Protein AF-A0A418BBL1-F1 (afdb_monomer)

Structure (mmCIF, N/CA/C/O backbone):
data_AF-A0A418BBL1-F1
#
_entry.id   AF-A0A418BBL1-F1
#
loop_
_atom_site.group_PDB
_atom_site.id
_atom_site.type_symbol
_atom_site.label_atom_id
_atom_site.label_alt_id
_atom_site.label_comp_id
_atom_site.label_asym_id
_atom_site.label_entity_id
_atom_site.label_seq_id
_atom_site.pdbx_PDB_ins_code
_atom_site.Cartn_x
_atom_site.Cartn_y
_atom_site.Cartn_z
_atom_site.occupancy
_atom_site.B_iso_or_equiv
_atom_site.auth_seq_id
_atom_site.auth_comp_id
_atom_site.auth_asym_id
_atom_site.auth_atom_id
_atom_site.pdbx_PDB_model_num
ATOM 1 N N . MET A 1 1 ? -18.206 -3.681 12.926 1.00 76.75 1 MET A N 1
ATOM 2 C CA . MET A 1 1 ? -17.141 -2.934 13.631 1.00 76.75 1 MET A CA 1
ATOM 3 C C . MET A 1 1 ? -15.840 -3.699 13.451 1.00 76.75 1 MET A C 1
ATOM 5 O O . MET A 1 1 ? -15.864 -4.911 13.641 1.00 76.75 1 MET A O 1
ATOM 9 N N . THR A 1 2 ? -14.752 -3.045 13.038 1.00 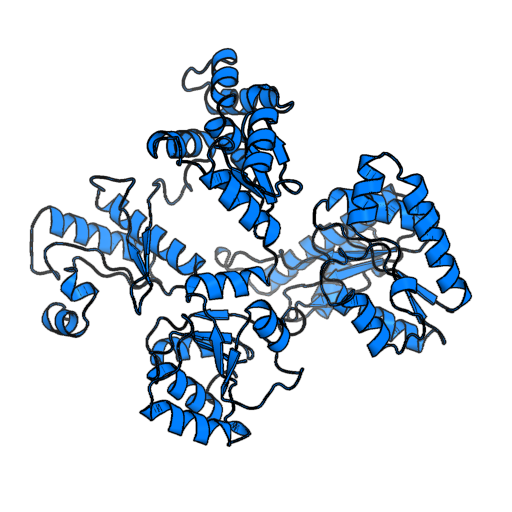62.75 2 THR A N 1
ATOM 10 C CA . THR A 1 2 ? -13.421 -3.676 12.955 1.00 62.75 2 THR A CA 1
ATOM 11 C C . THR A 1 2 ? -12.628 -3.448 14.222 1.00 62.75 2 THR A C 1
ATOM 13 O O . THR A 1 2 ? -12.803 -2.448 14.906 1.00 62.75 2 THR A O 1
ATOM 16 N N . ASN A 1 3 ? -11.686 -4.353 14.455 1.00 52.38 3 ASN A N 1
ATOM 17 C CA . ASN A 1 3 ? -10.606 -4.192 15.421 1.00 52.38 3 ASN A CA 1
ATOM 18 C C . ASN A 1 3 ? -9.240 -3.954 14.726 1.00 52.38 3 ASN A C 1
ATOM 20 O O . ASN A 1 3 ? -8.190 -4.339 15.220 1.00 52.38 3 ASN A O 1
ATOM 24 N N . GLY A 1 4 ? -9.251 -3.419 13.504 1.00 46.12 4 GLY A N 1
ATOM 25 C CA . GLY A 1 4 ? -8.060 -3.224 12.674 1.00 46.12 4 GLY A CA 1
ATOM 26 C C . GLY A 1 4 ? -8.198 -1.983 11.796 1.00 46.12 4 GLY A C 1
ATOM 27 O O . GLY A 1 4 ? -9.317 -1.573 11.479 1.00 46.12 4 GLY A O 1
ATOM 28 N N . GLY A 1 5 ? -7.062 -1.389 11.416 1.00 35.12 5 GLY A N 1
ATOM 29 C CA . GLY A 1 5 ? -6.991 -0.044 10.825 1.00 35.12 5 GLY A CA 1
ATOM 30 C C . GLY A 1 5 ? -7.488 0.114 9.386 1.00 35.12 5 GLY A C 1
ATOM 31 O O . GLY A 1 5 ? -7.561 1.234 8.898 1.00 35.12 5 GLY A O 1
ATOM 32 N N . VAL A 1 6 ? -7.873 -0.966 8.696 1.00 43.28 6 VAL A N 1
ATOM 33 C CA . VAL A 1 6 ? -8.388 -0.894 7.319 1.00 43.28 6 VAL A CA 1
ATOM 34 C C . VAL A 1 6 ? -9.784 -1.504 7.253 1.00 43.28 6 VAL A C 1
ATOM 36 O O . VAL A 1 6 ? -9.954 -2.717 7.151 1.00 43.28 6 VAL A O 1
ATOM 39 N N . ALA A 1 7 ? -10.811 -0.661 7.286 1.00 48.72 7 ALA A N 1
ATOM 40 C CA . ALA A 1 7 ? -12.191 -1.105 7.145 1.00 48.72 7 ALA A CA 1
ATOM 41 C C . ALA A 1 7 ? -12.597 -1.200 5.669 1.00 48.72 7 ALA A C 1
ATOM 43 O O . ALA A 1 7 ? -12.985 -0.216 5.042 1.00 48.72 7 ALA A O 1
ATOM 44 N N . LYS A 1 8 ? -12.564 -2.413 5.110 1.00 62.19 8 LYS A N 1
ATOM 45 C CA . LYS A 1 8 ? -13.231 -2.736 3.837 1.00 62.19 8 LYS A CA 1
ATOM 46 C C . LYS A 1 8 ? -14.532 -3.488 4.116 1.00 62.19 8 LYS A C 1
ATOM 48 O O . LYS A 1 8 ? -14.620 -4.701 3.929 1.00 62.19 8 LYS A O 1
ATOM 53 N N . HIS A 1 9 ? -15.534 -2.769 4.625 1.00 69.25 9 HIS A N 1
ATOM 54 C CA . HIS A 1 9 ? -16.813 -3.345 5.069 1.00 69.25 9 HIS A CA 1
ATOM 55 C C . HIS A 1 9 ? -17.925 -3.324 4.028 1.00 69.25 9 HIS A C 1
ATOM 57 O O . HIS A 1 9 ? -18.952 -3.958 4.253 1.00 69.25 9 HIS A O 1
ATOM 63 N N . SER A 1 10 ? -17.750 -2.627 2.906 1.00 69.00 10 SER A N 1
ATOM 64 C CA . SER A 1 10 ? -18.845 -2.279 1.991 1.00 69.00 10 SER A CA 1
ATOM 65 C C . SER A 1 10 ? -19.608 -3.512 1.487 1.00 69.00 10 SER A C 1
ATOM 67 O O . SER A 1 10 ? -20.834 -3.537 1.530 1.00 69.00 10 SER A O 1
ATOM 69 N N . HIS A 1 11 ? -18.906 -4.587 1.113 1.00 78.44 11 HIS A N 1
ATOM 70 C CA . HIS A 1 11 ? -19.529 -5.836 0.633 1.00 78.44 11 HIS A CA 1
ATOM 71 C C . HIS A 1 11 ? -20.284 -6.587 1.728 1.00 78.44 11 HIS A C 1
ATOM 73 O O . HIS A 1 11 ? -21.372 -7.119 1.513 1.00 78.44 11 HIS A O 1
ATOM 79 N N . LEU A 1 12 ? -19.709 -6.592 2.927 1.00 83.31 12 LEU A N 1
ATOM 80 C CA . LEU A 1 12 ? -20.284 -7.206 4.117 1.00 83.31 12 LEU A CA 1
ATOM 81 C C . LEU A 1 12 ? -21.555 -6.469 4.551 1.00 83.31 12 LEU A C 1
ATOM 83 O O . LEU A 1 12 ? -22.567 -7.093 4.862 1.00 83.31 12 LEU A O 1
ATOM 87 N N . LEU A 1 13 ? -21.509 -5.139 4.501 1.00 86.69 13 LEU A N 1
ATOM 88 C CA . LEU A 1 13 ? -22.625 -4.248 4.775 1.00 86.69 13 LEU A CA 1
ATOM 89 C C . LEU A 1 13 ? -23.759 -4.443 3.762 1.00 86.69 13 LEU A C 1
ATOM 91 O O . LEU A 1 13 ? -24.902 -4.599 4.179 1.00 86.69 13 LEU A O 1
ATOM 95 N N . LEU A 1 14 ? -23.456 -4.511 2.459 1.00 86.44 14 LEU A N 1
ATOM 96 C CA . LEU A 1 14 ? -24.438 -4.820 1.411 1.00 86.44 14 LEU A CA 1
ATOM 97 C C . LEU A 1 14 ? -25.117 -6.174 1.660 1.00 86.44 14 LEU A C 1
ATOM 99 O O . LEU A 1 14 ? -26.344 -6.269 1.638 1.00 86.44 14 LEU A O 1
ATOM 103 N N . GLY A 1 15 ? -24.332 -7.219 1.939 1.00 87.75 15 GLY A N 1
ATOM 104 C CA . GLY A 1 15 ? -24.859 -8.551 2.239 1.00 87.75 15 GLY A CA 1
ATOM 105 C C . GLY A 1 15 ? -25.753 -8.566 3.481 1.00 87.75 15 GLY A C 1
ATOM 106 O O . GLY A 1 15 ? -26.835 -9.159 3.458 1.00 87.75 15 GLY A O 1
ATOM 107 N N . LEU A 1 16 ? -25.337 -7.872 4.544 1.00 89.06 16 LEU A N 1
ATOM 108 C CA . LEU A 1 16 ? -26.093 -7.753 5.789 1.00 89.06 16 LEU A CA 1
ATOM 109 C C . LEU A 1 16 ? -27.400 -6.977 5.589 1.00 89.06 16 LEU A C 1
ATOM 111 O O . LEU A 1 16 ? -28.462 -7.482 5.948 1.00 89.06 16 LEU A O 1
ATOM 115 N N . MET A 1 17 ? -27.337 -5.795 4.973 1.00 90.94 17 MET A N 1
ATOM 116 C CA . MET A 1 17 ? -28.505 -4.969 4.645 1.00 90.94 17 MET A CA 1
ATOM 117 C C . MET A 1 17 ? -29.506 -5.743 3.784 1.00 90.94 17 MET A C 1
ATOM 119 O O . MET A 1 17 ? -30.696 -5.762 4.090 1.00 90.94 17 MET A O 1
ATOM 123 N N . ASN A 1 18 ? -29.027 -6.462 2.763 1.00 90.75 18 ASN A N 1
ATOM 124 C CA . ASN A 1 18 ? -29.864 -7.309 1.915 1.00 90.75 18 ASN A CA 1
ATOM 125 C C . ASN A 1 18 ? -30.499 -8.461 2.695 1.00 90.75 18 ASN A C 1
ATOM 127 O O . ASN A 1 18 ? -31.668 -8.769 2.504 1.00 90.75 18 ASN A O 1
ATOM 131 N N . LYS A 1 19 ? -29.774 -9.105 3.615 1.00 90.44 19 LYS A N 1
ATOM 132 C CA . LYS A 1 19 ? -30.370 -10.162 4.441 1.00 90.44 19 LYS A CA 1
ATOM 133 C C . LYS A 1 19 ? -31.444 -9.611 5.386 1.00 90.44 19 LYS A C 1
ATOM 135 O O . LYS A 1 19 ? -32.480 -10.253 5.575 1.00 90.44 19 LYS A O 1
ATOM 140 N N . LEU A 1 20 ? -31.197 -8.440 5.968 1.00 92.06 20 LEU A N 1
ATOM 141 C CA . LEU A 1 20 ? -32.109 -7.784 6.901 1.00 92.06 20 LEU A CA 1
ATOM 142 C C . LEU A 1 20 ? -33.356 -7.241 6.200 1.00 92.06 20 LEU A C 1
ATOM 144 O O . LEU A 1 20 ? -34.430 -7.323 6.786 1.00 92.06 20 LEU A O 1
ATOM 148 N N . SER A 1 21 ? -33.262 -6.789 4.948 1.00 91.12 21 SER A N 1
ATOM 149 C CA . SER A 1 21 ? -34.416 -6.292 4.180 1.00 91.12 21 SER A CA 1
ATOM 150 C C . SER A 1 21 ? -35.447 -7.377 3.843 1.00 91.12 21 SER A C 1
ATOM 152 O O . SER A 1 21 ? -36.615 -7.070 3.626 1.00 91.12 21 SER A O 1
ATOM 154 N N . TYR A 1 22 ? -35.060 -8.659 3.863 1.00 91.44 22 TYR A N 1
ATOM 155 C CA . TYR A 1 22 ? -36.017 -9.775 3.801 1.00 91.44 22 TYR A CA 1
ATOM 156 C C . TYR A 1 22 ? -36.739 -10.033 5.130 1.00 91.44 22 TYR A C 1
ATOM 158 O O . TYR A 1 22 ? -37.737 -10.750 5.150 1.00 91.44 22 TYR A O 1
ATOM 166 N N . THR A 1 23 ? -36.212 -9.513 6.240 1.00 93.50 23 THR A N 1
ATOM 167 C CA . THR A 1 23 ? -36.715 -9.779 7.598 1.00 93.50 23 THR A CA 1
ATOM 168 C C . THR A 1 23 ? -37.509 -8.599 8.150 1.00 93.50 23 THR A C 1
ATOM 170 O O . THR A 1 23 ? -38.546 -8.799 8.778 1.00 93.50 23 THR A O 1
ATOM 173 N N . PHE A 1 24 ? -37.038 -7.377 7.903 1.00 93.25 24 PHE A N 1
ATOM 174 C CA . PHE A 1 24 ? -37.617 -6.139 8.409 1.00 93.25 24 PHE A CA 1
ATOM 175 C C . PHE A 1 24 ? -38.213 -5.313 7.259 1.00 93.25 24 PHE A C 1
ATOM 177 O O . PHE A 1 24 ? -37.556 -5.172 6.226 1.00 93.25 24 PHE A O 1
ATOM 184 N N . PRO A 1 25 ? -39.423 -4.742 7.420 1.00 88.38 25 PRO A N 1
ATOM 185 C CA . PRO A 1 25 ? -40.051 -3.914 6.388 1.00 88.38 25 PRO A CA 1
ATOM 186 C C . PRO A 1 25 ? -39.264 -2.643 6.042 1.00 88.38 25 PRO A C 1
ATOM 188 O O . PRO A 1 25 ? -39.205 -2.258 4.873 1.00 88.38 25 PRO A O 1
ATOM 191 N N . SER A 1 26 ? -38.673 -1.990 7.045 1.00 91.62 26 SER A N 1
ATOM 192 C CA . SER A 1 26 ? -37.883 -0.769 6.894 1.00 91.62 26 SER A CA 1
ATOM 193 C C . SER A 1 26 ? -36.512 -0.939 7.546 1.00 91.62 26 SER A C 1
ATOM 195 O O . SER A 1 26 ? -36.403 -1.010 8.770 1.00 91.62 26 SER A O 1
ATOM 197 N N . VAL A 1 27 ? -35.461 -0.989 6.724 1.00 94.62 27 VAL A N 1
ATOM 198 C CA . VAL A 1 27 ? -34.067 -1.048 7.184 1.00 94.62 27 VAL A CA 1
ATOM 199 C C . VAL A 1 27 ? -33.377 0.279 6.881 1.00 94.62 27 VAL A C 1
ATOM 201 O O . VAL A 1 27 ? -33.236 0.658 5.719 1.00 94.62 27 VAL A O 1
ATOM 204 N N . GLY A 1 28 ? -32.959 0.979 7.929 1.00 94.00 28 GLY A N 1
ATOM 205 C CA . GLY A 1 28 ? -32.155 2.191 7.867 1.00 94.00 28 GLY A CA 1
ATOM 206 C C . GLY A 1 28 ? -30.660 1.892 7.886 1.00 94.00 28 GLY A C 1
ATOM 207 O O . GLY A 1 28 ? -30.217 0.803 8.260 1.00 94.00 28 GLY A O 1
ATOM 208 N N . TYR A 1 29 ? -29.873 2.894 7.520 1.00 94.44 29 TYR A N 1
ATOM 209 C CA . TYR A 1 29 ? -28.418 2.850 7.552 1.00 94.44 29 TYR A CA 1
ATOM 210 C C . TYR A 1 29 ? -27.889 4.094 8.257 1.00 94.44 29 TYR A C 1
ATOM 212 O O . TYR A 1 29 ? -28.400 5.188 8.035 1.00 94.44 29 TYR A O 1
ATOM 220 N N . PHE A 1 30 ? -26.872 3.931 9.094 1.00 93.06 30 PHE A N 1
ATOM 221 C CA . PHE A 1 30 ? -26.208 5.050 9.744 1.00 93.06 30 PHE A CA 1
ATOM 222 C C . PHE A 1 30 ? -24.697 4.899 9.663 1.00 93.06 30 PHE A C 1
ATOM 224 O O . PHE A 1 30 ? -24.135 3.848 9.986 1.00 93.06 30 PHE A O 1
ATOM 231 N N . ARG A 1 31 ? -24.040 5.983 9.266 1.00 90.81 31 ARG A N 1
ATOM 232 C CA . ARG A 1 31 ? -22.593 6.111 9.255 1.00 90.81 31 ARG A CA 1
ATOM 233 C C . ARG A 1 31 ? -22.183 7.157 10.295 1.00 90.81 31 ARG A C 1
ATOM 235 O O . ARG A 1 31 ? -22.327 8.349 10.027 1.00 90.81 31 ARG A O 1
ATOM 242 N N . PRO A 1 32 ? -21.661 6.749 11.464 1.00 89.12 32 PRO A N 1
ATOM 243 C CA . PRO A 1 32 ? -21.278 7.683 12.514 1.00 89.12 32 PRO A CA 1
ATOM 244 C C . PRO A 1 32 ? -20.226 8.676 12.029 1.00 89.12 32 PRO A C 1
ATOM 246 O O . PRO A 1 32 ? -20.414 9.875 12.175 1.00 89.12 32 PRO A O 1
ATOM 249 N N . VAL A 1 33 ? -19.169 8.199 11.364 1.00 86.50 33 VAL A N 1
ATOM 250 C CA . VAL A 1 33 ? -18.087 9.063 10.876 1.00 86.50 33 VAL A CA 1
ATOM 251 C C . VAL A 1 33 ? -17.953 8.975 9.356 1.00 86.50 33 VAL A C 1
ATOM 253 O O . VAL A 1 33 ? -17.646 7.918 8.800 1.00 86.50 33 VAL A O 1
ATOM 256 N N . ALA A 1 34 ? -18.174 10.098 8.679 1.00 81.25 34 ALA A N 1
ATOM 257 C CA . ALA A 1 34 ? -17.947 10.270 7.246 1.00 81.25 34 ALA A CA 1
ATOM 258 C C . ALA A 1 34 ? -16.540 10.830 6.959 1.00 81.25 34 ALA A C 1
ATOM 260 O O . ALA A 1 34 ? -15.982 11.548 7.791 1.00 81.25 34 ALA A O 1
ATOM 261 N N . PRO A 1 35 ? -15.951 10.545 5.785 1.00 70.56 35 PRO A N 1
ATOM 262 C CA . PRO A 1 35 ? -14.722 11.196 5.343 1.00 70.56 35 PRO A CA 1
ATOM 263 C C . PRO A 1 35 ? -14.935 12.709 5.136 1.00 70.56 35 PRO A C 1
ATOM 265 O O . PRO A 1 35 ? -16.064 13.181 5.000 1.00 70.56 35 PRO A O 1
ATOM 268 N N . ASN A 1 36 ? -13.847 13.484 5.111 1.00 64.75 36 ASN A N 1
ATOM 269 C CA . ASN A 1 36 ? -13.905 14.948 4.990 1.00 64.75 36 ASN A CA 1
ATOM 270 C C . ASN A 1 36 ? -14.585 15.412 3.684 1.00 64.75 36 ASN A C 1
ATOM 272 O O . ASN A 1 36 ? -14.252 14.938 2.598 1.00 64.75 36 ASN A O 1
ATOM 276 N N . PHE A 1 37 ? -15.479 16.408 3.773 1.00 49.69 37 PHE A N 1
ATOM 277 C CA . PHE A 1 37 ? -16.300 16.948 2.668 1.00 49.69 37 PHE A CA 1
ATOM 278 C C . PHE A 1 37 ? -15.537 17.763 1.594 1.00 49.69 37 PHE A C 1
ATOM 280 O O . PHE A 1 37 ? -16.127 18.592 0.903 1.00 49.69 37 PHE A O 1
ATOM 287 N N . HIS A 1 38 ? -14.230 17.566 1.408 1.00 37.03 38 HIS A N 1
ATOM 288 C CA . HIS A 1 38 ? -13.442 18.371 0.459 1.00 37.03 38 HIS A CA 1
ATOM 289 C C . HIS A 1 38 ? -13.459 17.864 -0.990 1.00 37.03 38 HIS A C 1
ATOM 291 O O . HIS A 1 38 ? -12.829 18.468 -1.857 1.00 37.03 38 HIS A O 1
ATOM 297 N N . SER A 1 39 ? -14.207 16.800 -1.288 1.00 35.16 39 SER A N 1
ATOM 298 C CA . SER A 1 39 ? -14.430 16.347 -2.660 1.00 35.16 39 SER A CA 1
ATOM 299 C C . SER A 1 39 ? -15.815 16.787 -3.141 1.00 35.16 39 SER A C 1
ATOM 301 O O . SER A 1 39 ? -16.771 16.826 -2.376 1.00 35.16 39 SER A O 1
ATOM 303 N N . THR A 1 40 ? -15.951 17.102 -4.427 1.00 31.56 40 THR A N 1
ATOM 304 C CA . THR A 1 40 ? -17.235 17.423 -5.080 1.00 31.56 40 THR A CA 1
ATOM 305 C C . THR A 1 40 ? -18.260 16.276 -5.054 1.00 31.56 40 THR A C 1
ATOM 307 O O . THR A 1 40 ? -19.366 16.442 -5.564 1.00 31.56 40 THR A O 1
ATOM 310 N N . HIS A 1 41 ? -17.906 15.127 -4.474 1.00 43.31 41 HIS A N 1
ATOM 311 C CA . HIS A 1 41 ? -18.709 13.916 -4.372 1.00 43.31 41 HIS A CA 1
ATOM 312 C C . HIS A 1 41 ? -18.937 13.583 -2.884 1.00 43.31 41 HIS A C 1
ATOM 314 O O . HIS A 1 41 ? -18.040 13.767 -2.059 1.00 43.31 41 HIS A O 1
ATOM 320 N N . GLY A 1 42 ? -20.159 13.162 -2.537 1.00 57.78 42 GLY A N 1
ATOM 321 C CA . GLY A 1 42 ? -20.553 12.799 -1.170 1.00 57.78 42 GLY A CA 1
ATOM 322 C C . GLY A 1 42 ? -19.868 11.528 -0.653 1.00 57.78 42 GLY A C 1
ATOM 323 O O . GLY A 1 42 ? -18.959 10.988 -1.278 1.00 57.78 42 GLY A O 1
ATOM 324 N N . ASP A 1 43 ? -20.300 11.033 0.509 1.00 73.00 43 ASP A N 1
ATOM 325 C CA . ASP A 1 43 ? -19.818 9.751 1.034 1.00 73.00 43 ASP A CA 1
ATOM 326 C C . ASP A 1 43 ? -20.289 8.591 0.136 1.00 73.00 43 ASP A C 1
ATOM 328 O O . ASP A 1 43 ? -21.486 8.322 0.008 1.00 73.00 43 ASP A O 1
ATOM 332 N N . HIS A 1 44 ? -19.333 7.875 -0.464 1.00 72.00 44 HIS A N 1
ATOM 333 C CA . HIS A 1 44 ? -19.622 6.794 -1.408 1.00 72.00 44 HIS A CA 1
ATOM 334 C C . HIS A 1 44 ? -20.386 5.615 -0.779 1.00 72.00 44 HIS A C 1
ATOM 336 O O . HIS A 1 44 ? -21.161 4.968 -1.481 1.00 72.00 44 HIS A O 1
ATOM 342 N N . HIS A 1 45 ? -20.194 5.303 0.510 1.00 80.31 45 HIS A N 1
ATOM 343 C CA . HIS A 1 45 ? -20.957 4.239 1.175 1.00 80.31 45 HIS A CA 1
ATOM 344 C C . HIS A 1 45 ? -22.405 4.674 1.379 1.00 80.31 45 HIS A C 1
ATOM 346 O O . HIS A 1 45 ? -23.319 3.900 1.101 1.00 80.31 45 HIS A O 1
ATOM 352 N N . VAL A 1 46 ? -22.621 5.917 1.812 1.00 85.38 46 VAL A N 1
ATOM 353 C CA . VAL A 1 46 ? -23.967 6.483 1.972 1.00 85.38 46 VAL A CA 1
ATOM 354 C C . VAL A 1 46 ? -24.703 6.493 0.635 1.00 85.38 46 VAL A C 1
ATOM 356 O O . VAL A 1 46 ? -25.850 6.051 0.564 1.00 85.38 46 VAL A O 1
ATOM 359 N N . ASP A 1 47 ? -24.050 6.939 -0.437 1.00 81.88 47 ASP A N 1
ATOM 360 C CA . ASP A 1 47 ? -24.646 6.963 -1.775 1.00 81.88 47 ASP A CA 1
ATOM 361 C C . ASP A 1 47 ? -24.954 5.558 -2.307 1.00 81.88 47 ASP A C 1
ATOM 363 O O . ASP A 1 47 ? -26.053 5.314 -2.821 1.00 81.88 47 ASP A O 1
ATOM 367 N N . LEU A 1 48 ? -24.031 4.611 -2.131 1.00 81.88 48 LEU A N 1
ATOM 368 C CA . LEU A 1 48 ? -24.222 3.214 -2.514 1.00 81.88 48 LEU A CA 1
ATOM 369 C C . LEU A 1 48 ? -25.393 2.574 -1.758 1.00 81.88 48 LEU A C 1
ATOM 371 O O . LEU A 1 48 ? -26.320 2.061 -2.374 1.00 81.88 48 LEU A O 1
ATOM 375 N N . ILE A 1 49 ? -25.401 2.635 -0.427 1.00 88.00 49 ILE A N 1
ATOM 376 C CA . ILE A 1 49 ? -26.445 1.994 0.382 1.00 88.00 49 ILE A CA 1
ATOM 377 C C . ILE A 1 49 ? -27.808 2.648 0.136 1.00 88.00 49 ILE A C 1
ATOM 379 O O . ILE A 1 49 ? -28.816 1.950 -0.001 1.00 88.00 49 ILE A O 1
ATOM 383 N N . ARG A 1 50 ? -27.854 3.979 0.008 1.00 90.00 50 ARG A N 1
ATOM 384 C CA . ARG A 1 50 ? -29.099 4.696 -0.284 1.00 90.00 50 ARG A CA 1
ATOM 385 C C . ARG A 1 50 ? -29.675 4.297 -1.637 1.00 90.00 50 ARG A C 1
ATOM 387 O O . ARG A 1 50 ? -30.877 4.053 -1.730 1.00 90.00 50 ARG A O 1
ATOM 394 N N . SER A 1 51 ? -28.835 4.234 -2.671 1.00 85.88 51 SER A N 1
ATOM 395 C CA . SER A 1 51 ? -29.272 3.878 -4.024 1.00 85.88 51 SER A CA 1
ATOM 396 C C . SER A 1 51 ? -29.719 2.418 -4.129 1.00 85.88 51 SER A C 1
ATOM 398 O O . SER A 1 51 ? -30.819 2.164 -4.624 1.00 85.88 51 SER A O 1
ATOM 400 N N . GLU A 1 52 ? -28.935 1.477 -3.600 1.00 87.75 52 GLU A N 1
ATOM 401 C CA . GLU A 1 52 ? -29.225 0.040 -3.685 1.00 87.75 52 GLU A CA 1
ATOM 402 C C . GLU A 1 52 ? -30.471 -0.359 -2.879 1.00 87.75 52 GLU A C 1
ATOM 404 O O . GLU A 1 52 ? -31.331 -1.094 -3.370 1.00 87.75 52 GLU A O 1
ATOM 409 N N . PHE A 1 53 ? -30.629 0.174 -1.663 1.00 89.75 53 PHE A N 1
ATOM 410 C CA . PHE A 1 53 ? -31.761 -0.157 -0.784 1.00 89.75 53 PHE A CA 1
ATOM 411 C C . PHE A 1 53 ? -32.915 0.847 -0.850 1.00 89.75 53 PHE A C 1
ATOM 413 O O . PHE A 1 53 ? -33.912 0.684 -0.148 1.00 89.75 53 PHE A O 1
ATOM 420 N N . LYS A 1 54 ? -32.816 1.862 -1.719 1.00 89.12 54 LYS A N 1
ATOM 421 C CA . LYS A 1 54 ? -33.834 2.909 -1.923 1.00 89.12 54 LYS A CA 1
ATOM 422 C C . LYS A 1 54 ? -34.243 3.605 -0.617 1.00 89.12 54 LYS A C 1
ATOM 424 O O . LYS A 1 54 ? -35.426 3.884 -0.399 1.00 89.12 54 LYS A O 1
ATOM 429 N N . ILE A 1 55 ? -33.264 3.878 0.248 1.00 90.81 55 ILE A N 1
ATOM 430 C CA . ILE A 1 55 ? -33.474 4.616 1.501 1.00 90.81 55 ILE A CA 1
ATOM 431 C C . ILE A 1 55 ? -33.904 6.046 1.151 1.00 90.81 55 ILE A C 1
ATOM 433 O O . ILE A 1 55 ? -33.332 6.675 0.261 1.00 90.81 55 ILE A O 1
ATOM 437 N N . LYS A 1 56 ? -34.962 6.538 1.805 1.00 89.94 56 LYS A N 1
ATOM 438 C CA . LYS A 1 56 ? -35.589 7.830 1.473 1.00 89.94 56 LYS A CA 1
ATOM 439 C C . LYS A 1 56 ? -34.946 9.020 2.179 1.00 89.94 56 LYS A C 1
ATOM 441 O O . LYS A 1 56 ? -35.185 10.148 1.764 1.00 89.94 56 LYS A O 1
ATOM 446 N N . ASP A 1 57 ? -34.201 8.775 3.248 1.00 90.81 57 ASP A N 1
ATOM 447 C CA . ASP A 1 57 ? -33.540 9.811 4.030 1.00 90.81 57 ASP A CA 1
ATOM 448 C C . ASP A 1 57 ? -32.397 10.459 3.247 1.00 90.81 57 ASP A C 1
ATOM 450 O O . ASP A 1 57 ? -31.719 9.830 2.430 1.00 90.81 57 ASP A O 1
ATOM 454 N N . GLU A 1 58 ? -32.200 11.748 3.493 1.00 88.56 58 GLU A N 1
ATOM 455 C CA . GLU A 1 58 ? -31.199 12.551 2.801 1.00 88.56 58 GLU A CA 1
ATOM 456 C C . GLU A 1 58 ? -29.777 12.185 3.267 1.00 88.56 58 GLU A C 1
ATOM 458 O O . GLU A 1 58 ? -29.589 11.837 4.435 1.00 88.56 58 GLU A O 1
ATOM 463 N N . PRO A 1 59 ? -28.736 12.319 2.419 1.00 85.69 59 PRO A N 1
ATOM 464 C CA . PRO A 1 59 ? -27.371 11.901 2.760 1.00 85.69 59 PRO A CA 1
ATOM 465 C C . PRO A 1 59 ? -26.849 12.461 4.090 1.00 85.69 59 PRO A C 1
ATOM 467 O O . PRO A 1 59 ? -26.239 11.741 4.873 1.00 85.69 59 PRO A O 1
ATOM 470 N N . TYR A 1 60 ? -27.140 13.731 4.385 1.00 85.56 60 TYR A N 1
ATOM 471 C CA . TYR A 1 60 ? -26.705 14.387 5.623 1.00 85.56 60 TYR A CA 1
ATOM 472 C C . TYR A 1 60 ? -27.397 13.842 6.888 1.00 85.56 60 TYR A C 1
ATOM 474 O O . TYR A 1 60 ? -26.910 14.071 7.994 1.00 85.56 60 TYR A O 1
ATOM 482 N N . GLN A 1 61 ? -28.534 13.154 6.734 1.00 89.19 61 GLN A N 1
ATOM 483 C CA . GLN A 1 61 ? -29.281 12.509 7.820 1.00 89.19 61 GLN A CA 1
ATOM 484 C C . GLN A 1 61 ? -28.714 11.126 8.147 1.00 89.19 61 GLN A C 1
ATOM 486 O O . GLN A 1 61 ? -28.830 10.673 9.279 1.00 89.19 61 GLN A O 1
ATOM 491 N N . LEU A 1 62 ? -28.083 10.475 7.166 1.00 90.12 62 LEU A N 1
ATOM 492 C CA . LEU A 1 62 ? -27.454 9.159 7.301 1.00 90.12 62 LEU A CA 1
ATOM 493 C C . LEU A 1 62 ? -26.047 9.238 7.915 1.00 90.12 62 LEU A C 1
ATOM 495 O O . LEU A 1 62 ? -25.456 8.206 8.225 1.00 90.12 62 LEU A O 1
ATOM 499 N N . VAL A 1 63 ? -25.515 10.453 8.086 1.00 90.06 63 VAL A N 1
ATOM 500 C CA . VAL A 1 63 ? -24.157 10.726 8.564 1.00 90.06 63 VAL A CA 1
ATOM 501 C C . VAL A 1 63 ? -24.1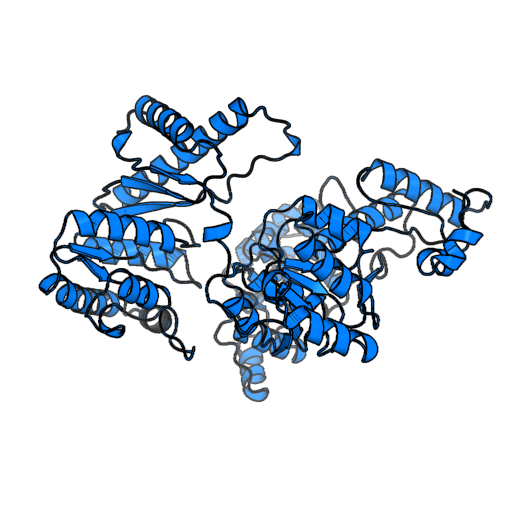77 11.432 9.914 1.00 90.06 63 VAL A C 1
ATOM 503 O O . VAL A 1 63 ? -24.836 12.464 10.077 1.00 90.06 63 VAL A O 1
ATOM 506 N N . GLY A 1 64 ? -23.383 10.921 10.852 1.00 89.00 64 GLY A N 1
ATOM 507 C CA . GLY A 1 64 ? -23.135 11.525 12.156 1.00 89.00 64 GLY A CA 1
ATOM 508 C C . GLY A 1 64 ? -22.284 12.793 12.068 1.00 89.00 64 GLY A C 1
ATOM 509 O O . GLY A 1 64 ? -22.815 13.901 12.075 1.00 89.00 64 GLY A O 1
ATOM 510 N N . MET A 1 65 ? -20.970 12.656 11.959 1.00 88.19 65 MET A N 1
ATOM 511 C CA . MET A 1 65 ? -20.017 13.770 11.852 1.00 88.19 65 MET A CA 1
ATOM 512 C C . MET A 1 65 ? -18.924 13.434 10.832 1.00 88.19 65 MET A C 1
ATOM 514 O O . MET A 1 65 ? -18.819 12.292 10.382 1.00 88.19 65 MET A O 1
ATOM 518 N N . THR A 1 66 ? -18.118 14.413 10.434 1.00 85.44 66 THR A N 1
ATOM 519 C CA . THR A 1 66 ? -16.938 14.154 9.596 1.00 85.44 66 THR A CA 1
ATOM 520 C C . THR A 1 66 ? -15.727 13.765 10.427 1.00 85.44 66 THR A C 1
ATOM 522 O O . THR A 1 66 ? -15.661 14.072 11.613 1.00 85.44 66 THR A O 1
ATOM 525 N N . GLN A 1 67 ? -14.728 13.142 9.800 1.00 81.75 67 GLN A N 1
ATOM 526 C CA . GLN A 1 67 ? -13.433 12.902 10.442 1.00 81.75 67 GLN A CA 1
ATOM 527 C C . GLN A 1 67 ? -12.824 14.200 11.002 1.00 81.75 67 GLN A C 1
ATOM 529 O O . GLN A 1 67 ? -12.346 14.189 12.130 1.00 81.75 67 GLN A O 1
ATOM 534 N N . ALA A 1 68 ? -12.905 15.320 10.273 1.00 76.12 68 ALA A N 1
ATOM 535 C CA . ALA A 1 68 ? -12.424 16.623 10.732 1.00 76.12 68 ALA A CA 1
ATOM 536 C C . ALA A 1 68 ? -13.137 17.101 12.003 1.00 76.12 68 ALA A C 1
ATOM 538 O O . ALA A 1 68 ? -12.469 17.587 12.913 1.00 76.12 68 ALA A O 1
ATOM 539 N N . ASP A 1 69 ? -14.458 16.921 12.093 1.00 83.38 69 ASP A N 1
ATOM 540 C CA . ASP A 1 69 ? -15.220 17.284 13.293 1.00 83.38 69 ASP A CA 1
ATOM 541 C C . ASP A 1 69 ? -14.777 16.445 14.503 1.00 83.38 69 ASP A C 1
ATOM 543 O O . ASP A 1 69 ? -14.579 16.983 15.589 1.00 83.38 69 ASP A O 1
ATOM 547 N N . ILE A 1 70 ? -14.566 15.135 14.307 1.00 83.00 70 ILE A N 1
ATOM 548 C CA . ILE A 1 70 ? -14.094 14.220 15.359 1.00 83.00 70 ILE A CA 1
ATOM 549 C C . ILE A 1 70 ? -12.692 14.608 15.831 1.00 83.00 70 ILE A C 1
ATOM 551 O O . ILE A 1 70 ? -12.441 14.688 17.032 1.00 83.00 70 ILE A O 1
ATOM 555 N N . THR A 1 71 ? -11.776 14.868 14.896 1.00 76.31 71 THR A N 1
ATOM 556 C CA . THR A 1 71 ? -10.411 15.288 15.224 1.00 76.31 71 THR A CA 1
ATOM 557 C C . THR A 1 71 ? -10.407 16.628 15.956 1.00 76.31 71 THR A C 1
ATOM 559 O O . THR A 1 71 ? -9.690 16.770 16.942 1.00 76.31 71 THR A O 1
ATOM 562 N N . HIS A 1 72 ? -11.220 17.594 15.523 1.00 79.81 72 HIS A N 1
ATOM 563 C CA . HIS A 1 72 ? -11.334 18.895 16.181 1.00 79.81 72 HIS A CA 1
ATOM 564 C C . HIS A 1 72 ? -11.847 18.761 17.617 1.00 79.81 72 HIS A C 1
ATOM 566 O O . HIS A 1 72 ? -11.215 19.263 18.542 1.00 79.81 72 HIS A O 1
ATOM 572 N N . ALA A 1 73 ? -12.942 18.024 17.810 1.00 81.88 73 ALA A N 1
ATOM 573 C CA . ALA A 1 73 ? -13.515 17.788 19.130 1.00 81.88 73 ALA A CA 1
ATOM 574 C C . ALA A 1 73 ? -12.524 17.080 20.068 1.00 81.88 73 ALA A C 1
ATOM 576 O O . ALA A 1 73 ? -12.384 17.458 21.228 1.00 81.88 73 ALA A O 1
ATOM 577 N N . HIS A 1 74 ? -11.760 16.109 19.558 1.00 77.94 74 HIS A N 1
ATOM 578 C CA . HIS A 1 74 ? -10.715 15.443 20.335 1.00 77.94 74 HIS A CA 1
ATOM 579 C C . HIS A 1 74 ? -9.584 16.400 20.751 1.00 77.94 74 HIS A C 1
ATOM 581 O O . HIS A 1 74 ? -9.162 16.380 21.905 1.00 77.94 74 HIS A O 1
ATOM 587 N N . LEU A 1 75 ? -9.118 17.271 19.846 1.00 74.19 75 LEU A N 1
ATOM 588 C CA . LEU A 1 75 ? -8.078 18.267 20.146 1.00 74.19 75 LEU A CA 1
ATOM 589 C C . LEU A 1 75 ? -8.525 19.304 21.188 1.00 74.19 75 LEU A C 1
ATOM 591 O O . LEU A 1 75 ? -7.697 19.809 21.945 1.00 74.19 75 LEU A O 1
ATOM 595 N N . GLU A 1 76 ? -9.819 19.610 21.240 1.00 81.94 76 GLU A N 1
ATOM 596 C CA . GLU A 1 76 ? -10.412 20.509 22.236 1.00 81.94 76 GLU A CA 1
ATOM 597 C C . GLU A 1 76 ? -10.775 19.805 23.555 1.00 81.94 76 GLU A C 1
ATOM 599 O O . GLU A 1 76 ? -11.139 20.471 24.526 1.00 81.94 76 GLU A O 1
ATOM 604 N N . GLY A 1 77 ? -10.644 18.475 23.619 1.00 78.69 77 GLY A N 1
ATOM 605 C CA . GLY A 1 77 ? -11.047 17.665 24.770 1.00 78.69 77 GLY A CA 1
ATOM 606 C C . GLY A 1 77 ? -12.566 17.533 24.937 1.00 78.69 77 GLY A C 1
ATOM 607 O O . GLY A 1 77 ? -13.028 17.221 26.031 1.00 78.69 77 GLY A O 1
ATOM 608 N N . ASP A 1 78 ? -13.338 17.778 23.877 1.00 83.50 78 ASP A N 1
ATOM 609 C CA . ASP A 1 78 ? -14.805 17.774 23.858 1.00 83.50 78 ASP A CA 1
ATOM 610 C C . ASP A 1 78 ? -15.369 16.485 23.230 1.00 83.50 78 ASP A C 1
ATOM 612 O O . ASP A 1 78 ? -16.080 16.489 22.227 1.00 83.50 78 ASP A O 1
ATOM 616 N N . THR A 1 79 ? -15.021 15.332 23.798 1.00 76.50 79 THR A N 1
ATOM 617 C CA . THR A 1 79 ? -15.525 14.026 23.331 1.00 76.50 79 THR A CA 1
ATOM 618 C C . THR A 1 79 ? -17.001 13.793 23.655 1.00 76.50 79 THR A C 1
ATOM 620 O O . THR A 1 79 ? -17.672 13.042 22.947 1.00 76.50 79 THR A O 1
ATOM 623 N N . ASP A 1 80 ? -17.529 14.447 24.689 1.00 82.94 80 ASP A N 1
ATOM 624 C CA . ASP A 1 80 ? -18.924 14.277 25.108 1.00 82.94 80 ASP A CA 1
ATOM 625 C C . ASP A 1 80 ? -19.893 14.827 24.048 1.00 82.94 80 ASP A C 1
ATOM 627 O O . ASP A 1 80 ? -20.884 14.171 23.708 1.00 82.94 80 ASP A O 1
ATOM 631 N N . SER A 1 81 ? -19.576 15.978 23.439 1.00 84.81 81 SER A N 1
ATOM 632 C CA . SER A 1 81 ? -20.414 16.573 22.390 1.00 84.81 81 SER A CA 1
ATOM 633 C C . SER A 1 81 ? -20.477 15.722 21.120 1.00 84.81 81 SER A C 1
ATOM 635 O O . SER A 1 81 ? -21.505 15.710 20.428 1.00 84.81 81 SER A O 1
ATOM 637 N N . VAL A 1 82 ? -19.414 14.962 20.828 1.00 84.94 82 VAL A N 1
ATOM 638 C CA . VAL A 1 82 ? -19.382 13.995 19.725 1.00 84.94 82 VAL A CA 1
ATOM 639 C C . VAL A 1 82 ? -20.445 12.931 19.948 1.00 84.94 82 VAL A C 1
ATOM 641 O O . VAL A 1 82 ? -21.287 12.712 19.074 1.00 84.94 82 VAL A O 1
ATOM 644 N N . ILE A 1 83 ? -20.445 12.293 21.119 1.00 86.06 83 ILE A N 1
ATOM 645 C CA . ILE A 1 83 ? -21.407 11.238 21.442 1.00 86.06 83 ILE A CA 1
ATOM 646 C C . ILE A 1 83 ? -22.832 11.794 21.435 1.00 86.06 83 ILE A C 1
ATOM 648 O O . ILE A 1 83 ? -23.692 11.220 20.766 1.00 86.06 83 ILE A O 1
ATOM 652 N N . ASP A 1 84 ? -23.081 12.946 22.059 1.00 87.81 84 ASP A N 1
ATOM 653 C CA . ASP A 1 84 ? -24.409 13.578 22.073 1.00 87.81 84 ASP A CA 1
ATOM 654 C C . ASP A 1 84 ? -24.934 13.884 20.661 1.00 87.81 84 ASP A C 1
ATOM 656 O O . ASP A 1 84 ? -26.112 13.652 20.345 1.00 87.81 84 ASP A O 1
ATOM 660 N N . THR A 1 85 ? -24.054 14.351 19.772 1.00 87.62 85 THR A N 1
ATOM 661 C CA . THR A 1 85 ? -24.392 14.608 18.366 1.00 87.62 85 THR A CA 1
ATOM 662 C C . THR A 1 85 ? -24.712 13.309 17.624 1.00 87.62 85 THR A C 1
ATOM 664 O O . THR A 1 85 ? -25.708 13.247 16.893 1.00 87.62 85 THR A O 1
ATOM 667 N N . MET A 1 86 ? -23.911 12.256 17.825 1.00 88.31 86 MET A N 1
ATOM 668 C CA . MET A 1 86 ? -24.143 10.933 17.229 1.00 88.31 86 MET A CA 1
ATOM 669 C C . MET A 1 86 ? -25.472 10.336 17.685 1.00 88.31 86 MET A C 1
ATOM 671 O O . MET A 1 86 ? -26.251 9.876 16.849 1.00 88.31 86 MET A O 1
ATOM 675 N N . LEU A 1 87 ? -25.748 10.381 18.991 1.00 88.06 87 LEU A N 1
ATOM 676 C CA . LEU A 1 87 ? -26.986 9.892 19.595 1.00 88.06 87 LEU A CA 1
ATOM 677 C C . LEU A 1 87 ? -28.195 10.607 18.995 1.00 88.06 87 LEU A C 1
ATOM 679 O O . LEU A 1 87 ? -29.105 9.958 18.483 1.00 88.06 87 LEU A O 1
ATOM 683 N N . SER A 1 88 ? -28.171 11.941 18.974 1.00 89.75 88 SER A N 1
ATOM 684 C CA . SER A 1 88 ? -29.274 12.756 18.452 1.00 89.75 88 SER A CA 1
ATOM 685 C C . SER A 1 88 ? -29.596 12.432 16.990 1.00 89.75 88 SER A C 1
ATOM 687 O O . SER A 1 88 ? -30.763 12.313 16.609 1.00 89.75 88 SER A O 1
ATOM 689 N N . LYS A 1 89 ? -28.565 12.254 16.156 1.00 90.62 89 LYS A N 1
ATOM 690 C CA . LYS A 1 89 ? -28.735 11.898 14.741 1.00 90.62 89 LYS A CA 1
ATOM 691 C C . LYS A 1 89 ? -29.191 10.454 14.540 1.00 90.62 89 LYS A C 1
ATOM 693 O O . LYS A 1 89 ? -30.018 10.196 13.668 1.00 90.62 89 LYS A O 1
ATOM 698 N N . PHE A 1 90 ? -28.684 9.523 15.342 1.00 91.69 90 PHE A N 1
ATOM 699 C CA . PHE A 1 90 ? -29.098 8.126 15.275 1.00 91.69 90 PHE A CA 1
ATOM 700 C C . PHE A 1 90 ? -30.560 7.943 15.699 1.00 91.69 90 PHE A C 1
ATOM 702 O O . PHE A 1 90 ? -31.305 7.230 15.028 1.00 91.69 90 PHE A O 1
ATOM 709 N N . GLU A 1 91 ? -30.995 8.614 16.767 1.00 91.12 91 GLU A N 1
ATOM 710 C CA . GLU A 1 91 ? -32.376 8.553 17.258 1.00 91.12 91 GLU A CA 1
ATOM 711 C C . GLU A 1 91 ? -33.389 8.994 16.199 1.00 91.12 91 GLU A C 1
ATOM 713 O O . GLU A 1 91 ? -34.393 8.318 15.978 1.00 91.12 91 GLU A O 1
ATOM 718 N N . TYR A 1 92 ? -33.067 10.049 15.447 1.00 90.88 92 TYR A N 1
ATOM 719 C CA . TYR A 1 92 ? -33.882 10.492 14.315 1.00 90.88 92 TYR A CA 1
ATOM 720 C C . TYR A 1 92 ? -34.106 9.392 13.260 1.00 90.88 92 TYR A C 1
ATOM 722 O O . TYR A 1 92 ? -35.196 9.287 12.695 1.00 90.88 92 TYR A O 1
ATOM 730 N N . LEU A 1 93 ? -33.096 8.559 12.984 1.00 92.12 93 LEU A N 1
ATOM 731 C CA . LEU A 1 93 ? -33.232 7.426 12.061 1.00 92.12 93 LEU A CA 1
ATOM 732 C C . LEU A 1 93 ? -33.961 6.248 12.712 1.00 92.12 93 LEU A C 1
ATOM 734 O O . LEU A 1 93 ? -34.771 5.587 12.059 1.00 92.12 93 LEU A O 1
ATOM 738 N N . ARG A 1 94 ? -33.704 5.994 13.999 1.00 90.81 94 ARG A N 1
ATOM 739 C CA . ARG A 1 94 ? -34.338 4.912 14.761 1.00 90.81 94 ARG A CA 1
ATOM 740 C C . ARG A 1 94 ? -35.857 5.062 14.825 1.00 90.81 94 ARG A C 1
ATOM 742 O O . ARG A 1 94 ? -36.560 4.063 14.765 1.00 90.81 94 ARG A O 1
ATOM 749 N N . GLU A 1 95 ? -36.374 6.287 14.887 1.00 92.62 95 GLU A N 1
ATOM 750 C CA . GLU A 1 95 ? -37.822 6.547 14.870 1.00 92.62 95 GLU A CA 1
ATOM 751 C C . GLU A 1 95 ? -38.499 6.213 13.527 1.00 92.62 95 GLU A C 1
ATOM 753 O O . GLU A 1 95 ? -39.713 6.011 13.476 1.00 92.62 95 GLU A O 1
ATOM 758 N N . LYS A 1 96 ? -37.737 6.153 12.428 1.00 93.12 96 LYS A N 1
ATOM 759 C CA . LYS A 1 96 ? -38.266 5.969 11.065 1.00 93.12 96 LYS A CA 1
ATOM 760 C C . LYS A 1 96 ? -38.115 4.558 10.505 1.00 93.12 96 LYS A C 1
ATOM 762 O O . LYS A 1 96 ? -38.770 4.219 9.512 1.00 93.12 96 LYS A O 1
ATOM 767 N N . HIS A 1 97 ? -37.234 3.755 11.087 1.00 94.31 97 HIS A N 1
ATOM 768 C CA . HIS A 1 97 ? -36.878 2.439 10.574 1.00 94.31 97 HIS A CA 1
ATOM 769 C C . HIS A 1 97 ? -37.082 1.358 11.630 1.00 94.31 97 HIS A C 1
ATOM 771 O O . HIS A 1 97 ? -36.803 1.564 12.805 1.00 94.31 97 HIS A O 1
ATOM 777 N N . ASP A 1 98 ? -37.518 0.176 11.194 1.00 92.88 98 ASP A N 1
ATOM 778 C CA . ASP A 1 98 ? -37.723 -0.977 12.079 1.00 92.88 98 ASP A CA 1
ATOM 779 C C . ASP A 1 98 ? -36.386 -1.561 12.558 1.00 92.88 98 ASP A C 1
ATOM 781 O O . ASP A 1 98 ? -36.295 -2.162 13.628 1.00 92.88 98 ASP A O 1
ATOM 785 N N . PHE A 1 99 ? -35.340 -1.399 11.744 1.00 94.38 99 PHE A N 1
ATOM 786 C CA . PHE A 1 99 ? -33.979 -1.806 12.057 1.00 94.38 99 PHE A CA 1
ATOM 787 C C . PHE A 1 99 ? -32.994 -0.812 11.445 1.00 94.38 99 PHE A C 1
ATOM 789 O O . PHE A 1 99 ? -33.152 -0.442 10.288 1.00 94.38 99 PHE A O 1
ATOM 796 N N . VAL A 1 100 ? -31.952 -0.405 12.172 1.00 94.12 100 VAL A N 1
ATOM 797 C CA . VAL A 1 100 ? -30.896 0.468 11.634 1.00 94.12 100 VAL A CA 1
ATOM 798 C C . VAL A 1 100 ? -29.562 -0.260 11.702 1.00 94.12 100 VAL A C 1
ATOM 800 O O . VAL A 1 100 ? -29.141 -0.696 12.773 1.00 94.12 100 VAL A O 1
ATOM 803 N N . VAL A 1 101 ? -28.886 -0.392 10.561 1.00 93.81 101 VAL A N 1
ATOM 804 C CA . VAL A 1 101 ? -27.517 -0.914 10.508 1.00 93.81 101 VAL A CA 1
ATOM 805 C C . VAL A 1 101 ? -26.539 0.241 10.640 1.00 93.81 101 VAL A C 1
ATOM 807 O O . VAL A 1 101 ? -26.531 1.154 9.817 1.00 93.81 101 VAL A O 1
ATOM 810 N N . MET A 1 102 ? -25.690 0.174 11.661 1.00 91.56 102 MET A N 1
ATOM 811 C CA . MET A 1 102 ? -24.620 1.139 11.878 1.00 91.56 102 MET A CA 1
ATOM 812 C C . MET A 1 102 ? -23.287 0.594 11.366 1.00 91.56 102 MET A C 1
ATOM 814 O O . MET A 1 102 ? -22.835 -0.471 11.797 1.00 91.56 102 MET A O 1
ATOM 818 N N . GLU A 1 103 ? -22.640 1.319 10.456 1.00 90.06 103 GLU A N 1
ATOM 819 C CA . GLU A 1 103 ? -21.254 1.031 10.084 1.00 90.06 103 GLU A CA 1
ATOM 820 C C . GLU A 1 103 ? -20.311 1.546 11.176 1.00 90.06 103 GLU A C 1
ATOM 822 O O . GLU A 1 103 ? -20.486 2.652 11.670 1.00 90.06 103 GLU A O 1
ATOM 827 N N . GLY A 1 104 ? -19.311 0.753 11.570 1.00 87.81 104 GLY A N 1
ATOM 828 C CA . GLY A 1 104 ? -18.324 1.215 12.552 1.00 87.81 104 GLY A CA 1
ATOM 829 C C . GLY A 1 104 ? -17.542 2.425 12.030 1.00 87.81 104 GLY A C 1
ATOM 830 O O . GLY A 1 104 ? -17.195 2.470 10.851 1.00 87.81 104 GLY A O 1
ATOM 831 N N . ALA A 1 105 ? -17.257 3.379 12.911 1.00 83.56 105 ALA A N 1
ATOM 832 C CA . ALA A 1 105 ? -16.413 4.533 12.649 1.00 83.56 105 ALA A CA 1
ATOM 833 C C . ALA A 1 105 ? -14.977 4.112 12.309 1.00 83.56 105 ALA A C 1
ATOM 835 O O . ALA A 1 105 ? -14.438 3.167 12.889 1.00 83.56 105 ALA A O 1
ATOM 836 N N . VAL A 1 106 ? -14.373 4.825 11.358 1.00 75.94 106 VAL A N 1
ATOM 837 C CA . VAL A 1 106 ? -13.006 4.596 10.881 1.00 75.94 106 VAL A CA 1
ATOM 838 C C . VAL A 1 106 ? -12.360 5.957 10.667 1.00 75.94 106 VAL A C 1
ATOM 840 O O . VAL A 1 106 ? -12.850 6.766 9.872 1.00 75.94 106 VAL A O 1
ATOM 843 N N . LEU A 1 107 ? -11.274 6.203 11.386 1.00 70.19 107 LEU A N 1
ATOM 844 C CA . LEU A 1 107 ? -10.453 7.400 11.293 1.00 70.19 107 LEU A CA 1
ATOM 845 C C . LEU A 1 107 ? -9.164 7.031 10.562 1.00 70.19 107 LEU A C 1
ATOM 847 O O . LEU A 1 107 ? -8.344 6.282 11.088 1.00 70.19 107 LEU A O 1
ATOM 851 N N . ASP A 1 108 ? -9.001 7.558 9.346 1.00 61.50 108 ASP A N 1
ATOM 852 C CA . ASP A 1 108 ? -7.871 7.221 8.469 1.00 61.50 108 ASP A CA 1
ATOM 853 C C . ASP A 1 108 ? -6.512 7.566 9.105 1.00 61.50 108 ASP A C 1
ATOM 855 O O . ASP A 1 108 ? -5.533 6.868 8.879 1.00 61.50 108 ASP A O 1
ATOM 859 N N . THR A 1 109 ? -6.456 8.615 9.928 1.00 57.97 109 THR A N 1
ATOM 860 C CA . THR A 1 109 ? -5.223 9.108 10.562 1.00 57.97 109 THR A CA 1
ATOM 861 C C . THR A 1 109 ? -4.987 8.557 11.968 1.00 57.97 109 THR A C 1
ATOM 863 O O . THR A 1 109 ? -3.932 8.805 12.549 1.00 57.97 109 THR A O 1
ATOM 866 N N . SER A 1 110 ? -5.972 7.873 12.561 1.00 64.62 110 SER A N 1
ATOM 867 C CA . SER A 1 110 ? -5.914 7.426 13.961 1.00 64.62 110 SER A CA 1
ATOM 868 C C . SER A 1 110 ? -6.743 6.150 14.180 1.00 64.62 110 SER A C 1
ATOM 870 O O . SER A 1 110 ? -7.839 6.192 14.750 1.00 64.62 110 SER A O 1
ATOM 872 N N . PRO A 1 111 ? -6.239 4.987 13.728 1.00 65.75 111 PRO A N 1
ATOM 873 C CA . PRO A 1 111 ? -6.933 3.708 13.875 1.00 65.75 111 PRO A CA 1
ATOM 874 C C . PRO A 1 111 ? -7.275 3.348 15.327 1.00 65.75 111 PRO A C 1
ATOM 876 O O . PRO A 1 111 ? -8.342 2.798 15.584 1.00 65.75 111 PRO A O 1
ATOM 879 N N . GLU A 1 112 ? -6.403 3.698 16.273 1.00 68.69 112 GLU A N 1
ATOM 880 C CA . GLU A 1 112 ? -6.570 3.450 17.713 1.00 68.69 112 GLU A CA 1
ATOM 881 C C . GLU A 1 112 ? -7.818 4.157 18.267 1.00 68.69 112 GLU A C 1
ATOM 883 O O . GLU A 1 112 ? -8.689 3.515 18.854 1.00 68.69 112 GLU A O 1
ATOM 888 N N . LEU A 1 113 ? -7.980 5.446 17.944 1.00 74.38 113 LEU A N 1
ATOM 889 C CA . LEU A 1 113 ? -9.162 6.241 18.301 1.00 74.38 113 LEU A CA 1
ATOM 890 C C . LEU A 1 113 ? -10.451 5.698 17.666 1.00 74.38 113 LEU A C 1
ATOM 892 O O . LEU A 1 113 ? -11.545 5.909 18.186 1.00 74.38 113 LEU A O 1
ATOM 896 N N . SER A 1 114 ? -10.347 4.979 16.542 1.00 81.94 114 SER A N 1
ATOM 897 C CA . SER A 1 114 ? -11.519 4.374 15.899 1.00 81.94 114 SER A CA 1
ATOM 898 C C . SER A 1 114 ? -12.126 3.272 16.763 1.00 81.94 114 SER A C 1
ATOM 900 O O . SER A 1 114 ? -13.346 3.121 16.784 1.00 81.94 114 SER A O 1
ATOM 902 N N . TRP A 1 115 ? -11.301 2.485 17.462 1.00 86.00 115 TRP A N 1
ATOM 903 C CA . TRP A 1 115 ? -11.797 1.446 18.364 1.00 86.00 115 TRP A CA 1
ATOM 904 C C . TRP A 1 115 ? -12.503 2.062 19.572 1.00 86.00 115 TRP A C 1
ATOM 906 O O . TRP A 1 115 ? -13.651 1.708 19.833 1.00 86.00 115 TRP A O 1
ATOM 916 N N . GLU A 1 116 ? -11.861 3.019 20.244 1.00 86.62 116 GLU A N 1
ATOM 917 C CA . GLU A 1 116 ? -12.417 3.713 21.414 1.00 86.62 116 GLU A CA 1
ATOM 918 C C . GLU A 1 116 ? -13.757 4.381 21.085 1.00 86.62 116 GLU A C 1
ATOM 920 O O . GLU A 1 116 ? -14.773 4.086 21.714 1.00 86.62 116 GLU A O 1
ATOM 925 N N . LEU A 1 117 ? -13.810 5.158 19.998 1.00 86.12 117 LEU A N 1
ATOM 926 C CA . LEU A 1 117 ? -15.040 5.812 19.553 1.00 86.12 117 LEU A CA 1
ATOM 927 C C . LEU A 1 117 ? -16.157 4.804 19.244 1.00 86.12 117 LEU A C 1
ATOM 929 O O . LEU A 1 117 ? -17.318 5.019 19.587 1.00 86.12 117 LEU A O 1
ATOM 933 N N . ASN A 1 118 ? -15.827 3.689 18.590 1.00 89.56 118 ASN A N 1
ATOM 934 C CA . ASN A 1 118 ? -16.807 2.645 18.300 1.00 89.56 118 ASN A CA 1
ATOM 935 C C . ASN A 1 118 ? -17.350 1.985 19.572 1.00 89.56 118 ASN A C 1
ATOM 937 O O . ASN A 1 118 ? -18.546 1.693 19.642 1.00 89.56 118 ASN A O 1
ATOM 941 N N . VAL A 1 119 ? -16.485 1.743 20.560 1.00 91.12 119 VAL A N 1
ATOM 942 C CA . VAL A 1 119 ? -16.868 1.210 21.870 1.00 91.12 119 VAL A CA 1
ATOM 943 C C . VAL A 1 119 ? -17.824 2.178 22.565 1.00 91.12 119 VAL A C 1
ATOM 945 O O . VAL A 1 119 ? -18.890 1.751 23.015 1.00 91.12 119 VAL A O 1
ATOM 948 N N . ASP A 1 120 ? -17.495 3.467 22.593 1.00 89.69 120 ASP A N 1
ATOM 949 C CA . ASP A 1 120 ? -18.299 4.492 23.261 1.00 89.69 120 ASP A CA 1
ATOM 950 C C . ASP A 1 120 ? -19.660 4.689 22.591 1.00 89.69 120 ASP A C 1
ATOM 952 O O . ASP A 1 120 ? -20.690 4.712 23.273 1.00 89.69 120 ASP A O 1
ATOM 956 N N . ILE A 1 121 ? -19.703 4.731 21.255 1.00 89.19 121 ILE A N 1
ATOM 957 C CA . ILE A 1 121 ? -20.957 4.793 20.491 1.00 89.19 121 ILE A CA 1
ATOM 958 C C . ILE A 1 121 ? -21.809 3.547 20.762 1.00 89.19 121 ILE A C 1
ATOM 960 O O . ILE A 1 121 ? -23.002 3.663 21.054 1.00 89.19 121 ILE A O 1
ATOM 964 N N . ALA A 1 122 ? -21.218 2.350 20.695 1.00 91.50 122 ALA A N 1
ATOM 965 C CA . ALA A 1 122 ? -21.949 1.101 20.894 1.00 91.50 122 ALA A CA 1
ATOM 966 C C . ALA A 1 122 ? -22.504 0.971 22.321 1.00 91.50 122 ALA A C 1
ATOM 968 O O . ALA A 1 122 ? -23.650 0.547 22.489 1.00 91.50 122 ALA A O 1
ATOM 969 N N . LYS A 1 123 ? -21.732 1.374 23.341 1.00 91.69 123 LYS A N 1
ATOM 970 C CA . LYS A 1 123 ? -22.175 1.420 24.744 1.00 91.69 123 LYS A CA 1
ATOM 971 C C . LYS A 1 123 ? -23.313 2.417 24.933 1.00 91.69 123 LYS A C 1
ATOM 973 O O . LYS A 1 123 ? -24.350 2.053 25.484 1.00 91.69 123 LYS A O 1
ATOM 978 N N . SER A 1 124 ? -23.145 3.640 24.433 1.00 89.75 124 SER A N 1
ATOM 979 C CA . SER A 1 124 ? -24.122 4.725 24.601 1.00 89.75 124 SER A CA 1
ATOM 980 C C . SER A 1 124 ? -25.462 4.403 23.940 1.00 89.75 124 SER A C 1
ATOM 982 O O . SER A 1 124 ? -26.520 4.723 24.477 1.00 89.75 124 SER A O 1
ATOM 984 N N . LEU A 1 125 ? -25.428 3.701 22.806 1.00 87.25 125 LEU A N 1
ATOM 985 C CA . LEU A 1 125 ? -26.622 3.252 22.088 1.00 87.25 125 LEU A CA 1
ATOM 986 C C . LEU A 1 125 ? -27.166 1.900 22.554 1.00 87.25 125 LEU A C 1
ATOM 988 O O . LEU A 1 125 ? -28.207 1.463 22.059 1.00 87.25 125 LEU A O 1
ATOM 992 N N . ASN A 1 126 ? -26.467 1.220 23.469 1.00 88.69 126 ASN A N 1
ATOM 993 C CA . ASN A 1 126 ? -26.714 -0.176 23.827 1.00 88.69 126 ASN A CA 1
ATOM 994 C C . ASN A 1 126 ? -26.865 -1.074 22.577 1.00 88.69 126 ASN A C 1
ATOM 996 O O . ASN A 1 126 ? -27.759 -1.922 22.484 1.00 88.69 126 ASN A O 1
ATOM 1000 N N . ALA A 1 127 ? -26.019 -0.830 21.574 1.00 91.06 127 ALA A N 1
ATOM 1001 C CA . ALA A 1 127 ? -26.108 -1.454 20.266 1.00 91.06 127 ALA A CA 1
ATOM 1002 C C . ALA A 1 127 ? -25.417 -2.831 20.271 1.00 91.06 127 ALA A C 1
ATOM 1004 O O . ALA A 1 127 ? -24.249 -2.936 20.660 1.00 91.06 127 ALA A O 1
ATOM 1005 N N . PRO A 1 128 ? -26.084 -3.903 19.804 1.00 93.69 128 PRO A N 1
ATOM 1006 C CA . PRO A 1 128 ? -25.428 -5.184 19.583 1.00 93.69 128 PRO A CA 1
ATOM 1007 C C . PRO A 1 128 ? -24.352 -5.077 18.495 1.00 93.69 128 PRO A C 1
ATOM 1009 O O . PRO A 1 128 ? -24.594 -4.536 17.416 1.00 93.69 128 PRO A O 1
ATOM 1012 N N . VAL A 1 129 ? -23.168 -5.633 18.756 1.00 93.44 129 VAL A N 1
ATOM 1013 C CA . VAL A 1 129 ? -21.994 -5.479 17.890 1.00 93.44 129 VAL A CA 1
ATOM 1014 C C . VAL A 1 129 ? -21.704 -6.761 17.117 1.00 93.44 129 VAL A C 1
ATOM 1016 O O . VAL A 1 129 ? -21.500 -7.837 17.688 1.00 93.44 129 VAL A O 1
ATOM 1019 N N . LEU A 1 130 ? -21.635 -6.617 15.795 1.00 92.88 130 LEU A N 1
ATOM 1020 C CA . LEU A 1 130 ? -21.069 -7.594 14.870 1.00 92.88 130 LEU A CA 1
ATOM 1021 C C . LEU A 1 130 ? -19.624 -7.197 14.544 1.00 92.88 130 LEU A C 1
ATOM 1023 O O . LEU A 1 130 ? -19.374 -6.115 13.993 1.00 92.88 130 LEU A O 1
ATOM 1027 N N . LEU A 1 131 ? -18.678 -8.072 14.880 1.00 91.94 131 LEU A N 1
ATOM 1028 C CA . LEU A 1 131 ? -17.261 -7.848 14.611 1.00 91.94 131 LEU A CA 1
ATOM 1029 C C . LEU A 1 131 ? -16.871 -8.367 13.233 1.00 91.94 131 LEU A C 1
ATOM 1031 O O . LEU A 1 131 ? -17.319 -9.425 12.790 1.00 91.94 131 LEU A O 1
ATOM 1035 N N . THR A 1 132 ? -15.993 -7.628 12.576 1.00 90.12 132 THR A N 1
ATOM 1036 C CA . THR A 1 132 ? -15.367 -8.014 11.317 1.00 90.12 132 THR A CA 1
ATOM 1037 C C . THR A 1 132 ? -13.868 -8.178 11.542 1.00 90.12 132 THR A C 1
ATOM 1039 O O . THR A 1 132 ? -13.204 -7.282 12.063 1.00 90.12 132 THR A O 1
ATOM 1042 N N . VAL A 1 133 ? -13.346 -9.351 11.187 1.00 88.94 133 VAL A N 1
ATOM 1043 C CA . VAL A 1 133 ? -11.918 -9.688 11.263 1.00 88.94 133 VAL A CA 1
ATOM 1044 C C . VAL A 1 133 ? -11.377 -9.770 9.849 1.00 88.94 133 VAL A C 1
ATOM 1046 O O . VAL A 1 133 ? -11.966 -10.435 9.003 1.00 88.94 133 VAL A O 1
ATOM 1049 N N . ASP A 1 134 ? -10.256 -9.111 9.599 1.00 86.12 134 ASP A N 1
ATOM 1050 C CA . ASP A 1 134 ? -9.569 -9.198 8.321 1.00 86.12 134 ASP A CA 1
ATOM 1051 C C . ASP A 1 134 ? -8.569 -10.355 8.290 1.00 86.12 134 ASP A C 1
ATOM 1053 O O . ASP A 1 134 ? -7.977 -10.694 9.318 1.00 86.12 134 ASP A O 1
ATOM 1057 N N . ALA A 1 135 ? -8.400 -10.963 7.122 1.00 88.62 135 ALA A N 1
ATOM 1058 C CA . ALA A 1 135 ? -7.511 -12.094 6.888 1.00 88.62 135 ALA A CA 1
ATOM 1059 C C . ALA A 1 135 ? -6.721 -11.976 5.573 1.00 88.62 135 ALA A C 1
ATOM 1061 O O . ALA A 1 135 ? -6.092 -12.948 5.159 1.00 88.62 135 ALA A O 1
ATOM 1062 N N . ASP A 1 136 ? -6.730 -10.815 4.910 1.00 83.75 136 ASP A N 1
ATOM 1063 C CA . ASP A 1 136 ? -5.988 -10.617 3.657 1.00 83.75 136 ASP A CA 1
ATOM 1064 C C . ASP A 1 136 ? -4.467 -10.764 3.848 1.00 83.75 136 ASP A C 1
ATOM 1066 O O . ASP A 1 136 ? -3.753 -11.247 2.969 1.00 83.75 136 ASP A O 1
ATOM 1070 N N . ASP A 1 137 ? -3.960 -10.398 5.021 1.00 82.25 137 ASP A N 1
ATOM 1071 C CA . ASP A 1 137 ? -2.549 -10.515 5.392 1.00 82.25 137 ASP A CA 1
ATOM 1072 C C . ASP A 1 137 ? -2.112 -11.962 5.688 1.00 82.25 137 ASP A C 1
ATOM 1074 O O . ASP A 1 137 ? -0.915 -12.256 5.680 1.00 82.25 137 ASP A O 1
ATOM 1078 N N . LEU A 1 138 ? -3.058 -12.890 5.887 1.00 86.81 138 LEU A N 1
ATOM 1079 C CA . LEU A 1 138 ? -2.773 -14.310 6.099 1.00 86.81 138 LEU A CA 1
ATOM 1080 C C . LEU A 1 138 ? -2.364 -14.973 4.779 1.00 86.81 138 LEU A C 1
ATOM 1082 O O . LEU A 1 138 ? -3.157 -15.611 4.086 1.00 86.81 138 LEU A O 1
ATOM 1086 N N . THR A 1 139 ? -1.093 -14.801 4.432 1.00 80.06 139 THR A N 1
ATOM 1087 C CA . THR A 1 139 ? -0.459 -15.402 3.258 1.00 80.06 139 THR A CA 1
ATOM 1088 C C . THR A 1 139 ? 0.543 -16.459 3.687 1.00 80.06 139 THR A C 1
ATOM 1090 O O . THR A 1 139 ? 1.331 -16.256 4.608 1.00 80.06 139 THR A O 1
ATOM 1093 N N . VAL A 1 140 ? 0.494 -17.613 3.025 1.00 78.81 140 VAL A N 1
ATOM 1094 C CA . VAL A 1 140 ? 1.488 -18.666 3.229 1.00 78.81 140 VAL A CA 1
ATOM 1095 C C . VAL A 1 140 ? 2.744 -18.291 2.458 1.00 78.81 140 VAL A C 1
ATOM 1097 O O . VAL A 1 140 ? 2.660 -17.974 1.272 1.00 78.81 140 VAL A O 1
ATOM 1100 N N . ASP A 1 141 ? 3.897 -18.349 3.124 1.00 74.69 141 ASP A N 1
ATOM 1101 C CA . ASP A 1 141 ? 5.191 -18.163 2.473 1.00 74.69 141 ASP A CA 1
ATOM 1102 C C . ASP A 1 141 ? 5.386 -19.251 1.395 1.00 74.69 141 ASP A C 1
ATOM 1104 O O . ASP A 1 141 ? 5.437 -20.444 1.727 1.00 74.69 141 ASP A O 1
ATOM 1108 N N . PRO A 1 142 ? 5.513 -18.876 0.106 1.00 73.62 142 PRO A N 1
ATOM 1109 C CA . PRO A 1 142 ? 5.714 -19.831 -0.980 1.00 73.62 142 PRO A CA 1
ATOM 1110 C C . PRO A 1 142 ? 6.954 -20.720 -0.803 1.00 73.62 142 PRO A C 1
ATOM 1112 O O . PRO A 1 142 ? 6.995 -21.822 -1.356 1.00 73.62 142 PRO A O 1
ATOM 1115 N N . ALA A 1 143 ? 7.955 -20.276 -0.035 1.00 73.88 143 ALA A N 1
ATOM 1116 C CA . ALA A 1 143 ? 9.178 -21.029 0.228 1.00 73.88 143 ALA A CA 1
ATOM 1117 C C . ALA A 1 143 ? 8.960 -22.250 1.137 1.00 73.88 143 ALA A C 1
ATOM 1119 O O . ALA A 1 143 ? 9.781 -23.168 1.141 1.00 73.88 143 ALA A O 1
ATOM 1120 N N . LEU A 1 144 ? 7.860 -22.289 1.896 1.00 75.25 144 LEU A N 1
ATOM 1121 C CA . LEU A 1 144 ? 7.588 -23.363 2.854 1.00 75.25 144 LEU A CA 1
ATOM 1122 C C . LEU A 1 144 ? 7.004 -24.633 2.210 1.00 75.25 144 LEU A C 1
ATOM 1124 O O . LEU A 1 144 ? 6.920 -25.655 2.887 1.00 75.25 144 LEU A O 1
ATOM 1128 N N . HIS A 1 145 ? 6.641 -24.599 0.919 1.00 78.06 145 HIS A N 1
ATOM 1129 C CA . HIS A 1 145 ? 6.139 -25.746 0.140 1.00 78.06 145 HIS A CA 1
ATOM 1130 C C . HIS A 1 145 ? 5.048 -26.578 0.844 1.00 78.06 145 HIS A C 1
ATOM 1132 O O . HIS A 1 145 ? 5.032 -27.806 0.747 1.00 78.06 145 HIS A O 1
ATOM 1138 N N . TRP A 1 146 ? 4.132 -25.916 1.553 1.00 85.06 146 TRP A N 1
ATOM 1139 C CA . TRP A 1 146 ? 3.036 -26.588 2.247 1.00 85.06 146 TRP A CA 1
ATOM 1140 C C . TRP A 1 146 ? 2.070 -27.272 1.283 1.00 85.06 146 TRP A C 1
ATOM 1142 O O . TRP A 1 146 ? 1.781 -26.787 0.186 1.00 85.06 146 TRP A O 1
ATOM 1152 N N . THR A 1 147 ? 1.537 -28.407 1.721 1.00 88.12 147 THR A N 1
ATOM 1153 C CA . THR A 1 147 ? 0.403 -29.054 1.063 1.00 88.12 147 THR A CA 1
ATOM 1154 C C . THR A 1 147 ? -0.879 -28.248 1.277 1.00 88.12 147 THR A C 1
ATOM 1156 O O . THR A 1 147 ? -1.011 -27.510 2.252 1.00 88.12 147 THR A O 1
ATOM 1159 N N . ALA A 1 148 ? -1.877 -28.435 0.406 1.00 84.44 148 ALA A N 1
ATOM 1160 C CA . ALA A 1 148 ? -3.172 -27.761 0.541 1.00 84.44 148 ALA A CA 1
ATOM 1161 C C . ALA A 1 148 ? -3.824 -28.000 1.920 1.00 84.44 148 ALA A C 1
ATOM 1163 O O . ALA A 1 148 ? -4.365 -27.076 2.520 1.00 84.44 148 ALA A O 1
ATOM 1164 N N . ALA A 1 149 ? -3.708 -29.220 2.457 1.00 87.06 149 ALA A N 1
ATOM 1165 C CA . ALA A 1 149 ? -4.234 -29.560 3.776 1.00 87.06 149 ALA A CA 1
ATOM 1166 C C . ALA A 1 149 ? -3.504 -28.820 4.913 1.00 87.06 149 ALA A C 1
ATOM 1168 O O . ALA A 1 149 ? -4.147 -28.355 5.853 1.00 87.06 149 ALA A O 1
ATOM 1169 N N . GLU A 1 150 ? -2.178 -28.675 4.827 1.00 89.62 150 GLU A N 1
ATOM 1170 C CA . GLU A 1 150 ? -1.386 -27.916 5.807 1.00 89.62 150 GLU A CA 1
ATOM 1171 C C . GLU A 1 150 ? -1.713 -26.422 5.756 1.00 89.62 150 GLU A C 1
ATOM 1173 O O . GLU A 1 150 ? -1.906 -25.805 6.803 1.00 89.62 150 GLU A O 1
ATOM 1178 N N . THR A 1 151 ? -1.864 -25.858 4.555 1.00 89.00 151 THR A N 1
ATOM 1179 C CA . THR A 1 151 ? -2.301 -24.470 4.357 1.00 89.00 151 THR A CA 1
ATOM 1180 C C . THR A 1 151 ? -3.664 -24.210 4.988 1.00 89.00 151 THR A C 1
ATOM 1182 O O . THR A 1 151 ? -3.811 -23.248 5.742 1.00 89.00 151 THR A O 1
ATOM 1185 N N . VAL A 1 152 ? -4.652 -25.071 4.731 1.00 90.69 152 VAL A N 1
ATOM 1186 C CA . VAL A 1 152 ? -6.003 -24.934 5.300 1.00 90.69 152 VAL A CA 1
ATOM 1187 C C . VAL A 1 152 ? -5.979 -25.093 6.822 1.00 90.69 152 VAL A C 1
ATOM 1189 O O . VAL A 1 152 ? -6.614 -24.308 7.525 1.00 90.69 152 VAL A O 1
ATOM 1192 N N . ALA A 1 153 ? -5.217 -26.053 7.355 1.00 91.50 153 ALA A N 1
ATOM 1193 C CA . ALA A 1 153 ? -5.099 -26.261 8.797 1.00 91.50 153 ALA A CA 1
ATOM 1194 C C . ALA A 1 153 ? -4.446 -25.067 9.514 1.00 91.50 153 ALA A C 1
ATOM 1196 O O . ALA A 1 153 ? -4.936 -24.638 10.562 1.00 91.50 153 ALA A O 1
ATOM 1197 N N . TRP A 1 154 ? -3.373 -24.511 8.943 1.00 93.88 154 TRP A N 1
ATOM 1198 C CA . TRP A 1 154 ? -2.730 -23.303 9.459 1.00 93.88 154 TRP A CA 1
ATOM 1199 C C . TRP A 1 154 ? -3.674 -22.102 9.403 1.00 93.88 154 TRP A C 1
ATOM 1201 O O . TRP A 1 154 ? -3.843 -21.402 10.401 1.00 93.88 154 TRP A O 1
ATOM 1211 N N . LEU A 1 155 ? -4.339 -21.896 8.264 1.00 93.50 155 LEU A N 1
ATOM 1212 C CA . LEU A 1 155 ? -5.282 -20.797 8.078 1.00 93.50 155 LEU A CA 1
ATOM 1213 C C . LEU A 1 155 ? -6.441 -20.889 9.081 1.00 93.50 155 LEU A C 1
ATOM 1215 O O . LEU A 1 155 ? -6.810 -19.880 9.681 1.00 93.50 155 LEU A O 1
ATOM 1219 N N . ALA A 1 156 ? -6.962 -22.095 9.327 1.00 95.12 156 ALA A N 1
ATOM 1220 C CA . ALA A 1 156 ? -7.980 -22.338 10.345 1.00 95.12 156 ALA A CA 1
ATOM 1221 C C . ALA A 1 156 ? -7.494 -21.938 11.746 1.00 95.12 156 ALA A C 1
ATOM 1223 O O . ALA A 1 156 ? -8.214 -21.247 12.464 1.00 95.12 156 ALA A O 1
ATOM 1224 N N . ASP A 1 157 ? -6.267 -22.306 12.128 1.00 94.88 157 ASP A N 1
ATOM 1225 C CA . ASP A 1 157 ? -5.711 -21.951 13.441 1.00 94.88 157 ASP A CA 1
ATOM 1226 C C . ASP A 1 157 ? -5.521 -20.433 13.614 1.00 94.88 157 ASP A C 1
ATOM 1228 O O . ASP A 1 157 ? -5.900 -19.865 14.649 1.00 94.88 157 ASP A O 1
ATOM 1232 N N . GLN A 1 158 ? -5.011 -19.754 12.580 1.00 94.75 158 GLN A N 1
ATOM 1233 C CA . GLN A 1 158 ? -4.850 -18.298 12.583 1.00 94.75 158 GLN A CA 1
ATOM 1234 C C . GLN A 1 158 ? -6.200 -17.582 12.690 1.00 94.75 158 GLN A C 1
ATOM 1236 O O . GLN A 1 158 ? -6.370 -16.683 13.520 1.00 94.75 158 GLN A O 1
ATOM 1241 N N . ILE A 1 159 ? -7.189 -18.018 11.906 1.00 95.00 159 ILE A N 1
ATOM 1242 C CA . ILE A 1 159 ? -8.544 -17.465 11.949 1.00 95.00 159 ILE A CA 1
ATOM 1243 C C . ILE A 1 159 ? -9.187 -17.714 13.317 1.00 95.00 159 ILE A C 1
ATOM 1245 O O . ILE A 1 159 ? -9.716 -16.774 13.913 1.00 95.00 159 ILE A O 1
ATOM 1249 N N . THR A 1 160 ? -9.107 -18.936 13.853 1.00 96.00 160 THR A N 1
ATOM 1250 C CA . THR A 1 160 ? -9.627 -19.273 15.189 1.00 96.00 160 THR A CA 1
ATOM 1251 C C . THR A 1 160 ? -9.057 -18.335 16.244 1.00 96.00 160 THR A C 1
ATOM 1253 O O . THR A 1 160 ? -9.799 -17.784 17.059 1.00 96.00 160 THR A O 1
ATOM 1256 N N . THR A 1 161 ? -7.743 -18.116 16.221 1.00 94.00 161 THR A N 1
ATOM 1257 C CA . THR A 1 161 ? -7.064 -17.242 17.181 1.00 94.00 161 THR A CA 1
ATOM 1258 C C . THR A 1 161 ? -7.555 -15.798 17.073 1.00 94.00 161 THR A C 1
ATOM 1260 O O . THR A 1 161 ? -7.930 -15.212 18.089 1.00 94.00 161 THR A O 1
ATOM 1263 N N . ARG A 1 162 ? -7.667 -15.241 15.859 1.00 93.06 162 ARG A N 1
ATOM 1264 C CA . ARG A 1 162 ? -8.188 -13.876 15.653 1.00 93.06 162 ARG A CA 1
ATOM 1265 C C . ARG A 1 162 ? -9.649 -13.720 16.077 1.00 93.06 162 ARG A C 1
ATOM 1267 O O . ARG A 1 162 ? -10.005 -12.708 16.675 1.00 93.06 162 ARG A O 1
ATOM 1274 N N . VAL A 1 163 ? -10.495 -14.714 15.801 1.00 93.56 163 VAL A N 1
ATOM 1275 C CA . VAL A 1 163 ? -11.917 -14.694 16.185 1.00 93.56 163 VAL A CA 1
ATOM 1276 C C . VAL A 1 163 ? -12.078 -14.676 17.705 1.00 93.56 163 VAL A C 1
ATOM 1278 O O . VAL A 1 163 ? -12.899 -13.914 18.219 1.00 93.56 163 VAL A O 1
ATOM 1281 N N . LEU A 1 164 ? -11.292 -15.482 18.425 1.00 93.19 164 LEU A N 1
ATOM 1282 C CA . LEU A 1 164 ? -11.325 -15.522 19.888 1.00 93.19 164 LEU A CA 1
ATOM 1283 C C . LEU A 1 164 ? -10.786 -14.230 20.508 1.00 93.19 164 LEU A C 1
ATOM 1285 O O . LEU A 1 164 ? -11.434 -13.688 21.398 1.00 93.19 164 LEU A O 1
ATOM 1289 N N . LEU A 1 165 ? -9.685 -13.683 19.982 1.00 91.81 165 LEU A N 1
ATOM 1290 C CA . LEU A 1 165 ? -9.156 -12.386 20.420 1.00 91.81 165 LEU A CA 1
ATOM 1291 C C . LEU A 1 165 ? -10.181 -11.261 20.238 1.00 91.81 165 LEU A C 1
ATOM 1293 O O . LEU A 1 165 ? -10.443 -10.508 21.171 1.00 91.81 165 LEU A O 1
ATOM 1297 N N . ALA A 1 166 ? -10.816 -11.176 19.065 1.00 89.75 166 ALA A N 1
ATOM 1298 C CA . ALA A 1 166 ? -11.831 -10.159 18.790 1.00 89.75 166 ALA A CA 1
ATOM 1299 C C . ALA A 1 166 ? -13.026 -10.262 19.756 1.00 89.75 166 ALA A C 1
ATOM 1301 O O . ALA A 1 166 ? -13.521 -9.253 20.260 1.00 89.75 166 ALA A O 1
ATOM 1302 N N . LYS A 1 167 ? -13.468 -11.491 20.048 1.00 90.94 167 LYS A N 1
ATOM 1303 C CA . LYS A 1 167 ? -14.522 -11.756 21.033 1.00 90.94 167 LYS A CA 1
ATOM 1304 C C . LYS A 1 167 ? -14.102 -11.301 22.436 1.00 90.94 167 LYS A C 1
ATOM 1306 O O . LYS A 1 167 ? -14.886 -10.629 23.105 1.00 90.94 167 LYS A O 1
ATOM 1311 N N . ASP A 1 168 ? -12.903 -11.663 22.881 1.00 91.69 168 ASP A N 1
ATOM 1312 C CA . ASP A 1 168 ? -12.421 -11.325 24.222 1.00 91.69 168 ASP A CA 1
ATOM 1313 C C . ASP A 1 168 ? -12.253 -9.809 24.394 1.00 91.69 168 ASP A C 1
ATOM 1315 O O . ASP A 1 168 ? -12.609 -9.279 25.444 1.00 91.69 168 ASP A O 1
ATOM 1319 N N . MET A 1 169 ? -11.831 -9.092 23.348 1.00 90.38 169 MET A N 1
ATOM 1320 C CA . MET A 1 169 ? -11.766 -7.625 23.348 1.00 90.38 169 MET A CA 1
ATOM 1321 C C . MET A 1 169 ? -13.143 -6.973 23.482 1.00 90.38 169 MET A C 1
ATOM 1323 O O . MET A 1 169 ? -13.328 -6.094 24.319 1.00 90.38 169 MET A O 1
ATOM 1327 N N . ALA A 1 170 ? -14.143 -7.435 22.727 1.00 90.75 170 ALA A N 1
ATOM 1328 C CA . ALA A 1 170 ? -15.506 -6.927 22.886 1.00 90.75 170 ALA A CA 1
ATOM 1329 C C . ALA A 1 170 ? -16.088 -7.238 24.275 1.00 90.75 170 ALA A C 1
ATOM 1331 O O . ALA A 1 170 ? -16.804 -6.414 24.840 1.00 90.75 170 ALA A O 1
ATOM 1332 N N . HIS A 1 171 ? -15.765 -8.404 24.842 1.00 91.25 171 HIS A N 1
ATOM 1333 C CA . HIS A 1 171 ? -16.189 -8.768 26.193 1.00 91.25 171 HIS A CA 1
ATOM 1334 C C . HIS A 1 171 ? -15.496 -7.924 27.272 1.00 91.25 171 HIS A C 1
ATOM 1336 O O . HIS A 1 171 ? -16.154 -7.521 28.229 1.00 91.25 171 HIS A O 1
ATOM 1342 N N . ALA A 1 172 ? -14.196 -7.644 27.131 1.00 92.50 172 ALA A N 1
ATOM 1343 C CA . ALA A 1 172 ? -13.447 -6.782 28.047 1.00 92.50 172 ALA A CA 1
ATOM 1344 C C . ALA A 1 172 ? -14.051 -5.373 28.115 1.00 92.50 172 ALA A C 1
ATOM 1346 O O . ALA A 1 172 ? -14.170 -4.803 29.196 1.00 92.50 172 ALA A O 1
ATOM 1347 N N . GLU A 1 173 ? -14.532 -4.875 26.976 1.00 93.00 173 GLU A N 1
ATOM 1348 C CA . GLU A 1 173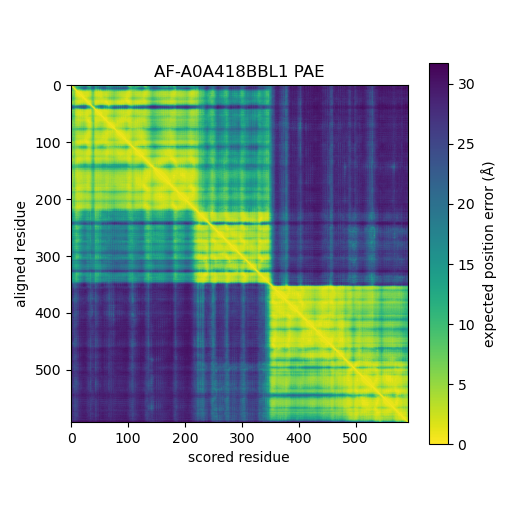 ? -15.248 -3.606 26.881 1.00 93.00 173 GLU A CA 1
ATOM 1349 C C . GLU A 1 173 ? -16.729 -3.690 27.278 1.00 93.00 173 GLU A C 1
ATOM 1351 O O . GLU A 1 173 ? -17.425 -2.684 27.254 1.00 93.00 173 GLU A O 1
ATOM 1356 N N . GLY A 1 174 ? -17.262 -4.857 27.646 1.00 93.00 174 GLY A N 1
ATOM 1357 C CA . GLY A 1 174 ? -18.672 -4.997 28.026 1.00 93.00 174 GLY A CA 1
ATOM 1358 C C . GLY A 1 174 ? -19.664 -4.789 26.874 1.00 93.00 174 GLY A C 1
ATOM 1359 O O . GLY A 1 174 ? -20.820 -4.440 27.110 1.00 93.00 174 GLY A O 1
ATOM 1360 N N . LEU A 1 175 ? -19.237 -4.997 25.626 1.00 93.88 175 LEU A N 1
ATOM 1361 C CA . LEU A 1 175 ? -20.101 -4.886 24.452 1.00 93.88 175 LEU A CA 1
ATOM 1362 C C . LEU A 1 175 ? -20.994 -6.121 24.286 1.00 93.88 175 LEU A C 1
ATOM 1364 O O . LEU A 1 175 ? -20.585 -7.262 24.518 1.00 93.88 175 LEU A O 1
ATOM 1368 N N . THR A 1 176 ? -22.208 -5.912 23.771 1.00 93.06 176 THR A N 1
ATOM 1369 C CA . THR A 1 176 ? -23.118 -7.011 23.412 1.00 93.06 176 THR A CA 1
ATOM 1370 C C . THR A 1 176 ? -22.675 -7.656 22.092 1.00 93.06 176 THR A C 1
ATOM 1372 O O . THR A 1 176 ? -23.162 -7.314 21.017 1.00 93.06 176 THR A O 1
ATOM 1375 N N . HIS A 1 177 ? -21.723 -8.592 22.156 1.00 93.19 177 HIS A N 1
ATOM 1376 C CA . HIS A 1 177 ? -21.175 -9.289 20.983 1.00 93.19 177 HIS A CA 1
ATOM 1377 C C . HIS A 1 177 ? -22.160 -10.309 20.387 1.00 93.19 177 HIS A C 1
ATOM 1379 O O . HIS A 1 177 ? -22.438 -11.368 20.966 1.00 93.19 177 HIS A O 1
ATOM 1385 N N . VAL A 1 178 ? -22.669 -10.016 19.188 1.00 92.88 178 VAL A N 1
ATOM 1386 C CA . VAL A 1 178 ? -23.597 -10.896 18.456 1.00 92.88 178 VAL A CA 1
ATOM 1387 C C . VAL A 1 178 ? -22.838 -12.038 17.789 1.00 92.88 178 VAL A C 1
ATOM 1389 O O . VAL A 1 178 ? -23.243 -13.194 17.907 1.00 92.88 178 VAL A O 1
ATOM 1392 N N . GLY A 1 179 ? -21.713 -11.719 17.151 1.00 93.25 179 GLY A N 1
ATOM 1393 C CA . GLY A 1 179 ? -20.855 -12.672 16.464 1.00 93.25 179 GLY A CA 1
ATOM 1394 C C . GLY A 1 179 ? -19.736 -11.982 15.687 1.00 93.25 179 GLY A C 1
ATOM 1395 O O . GLY A 1 179 ? -19.557 -10.764 15.766 1.00 93.25 179 GLY A O 1
ATOM 1396 N N . THR A 1 180 ? -18.977 -12.778 14.946 1.00 93.88 180 THR A N 1
ATOM 1397 C CA . THR A 1 180 ? -17.816 -12.356 14.164 1.00 93.88 180 THR A CA 1
ATOM 1398 C C . THR A 1 180 ? -17.926 -12.906 12.745 1.00 93.88 180 THR A C 1
ATOM 1400 O O . THR A 1 180 ? -18.302 -14.065 12.560 1.00 93.88 180 THR A O 1
ATOM 1403 N N . ILE A 1 181 ? -17.586 -12.092 11.747 1.00 93.06 181 ILE A N 1
ATOM 1404 C CA . ILE A 1 181 ? -17.388 -12.528 10.359 1.00 93.06 181 ILE A CA 1
ATOM 1405 C C . ILE A 1 181 ? -15.937 -12.271 9.974 1.00 93.06 181 ILE A C 1
ATOM 1407 O O . ILE A 1 181 ? -15.399 -11.193 10.229 1.00 93.06 181 ILE A O 1
ATOM 1411 N N . VAL A 1 182 ? -15.309 -13.263 9.356 1.00 92.62 182 VAL A N 1
ATOM 1412 C CA . VAL A 1 182 ? -13.932 -13.165 8.869 1.00 92.62 182 VAL A CA 1
ATOM 1413 C C . VAL A 1 182 ? -13.985 -12.834 7.386 1.00 92.62 182 VAL A C 1
ATOM 1415 O O . VAL A 1 182 ? -14.668 -13.519 6.631 1.00 92.62 182 VAL A O 1
ATOM 1418 N N . ASN A 1 183 ? -13.316 -11.767 6.976 1.00 89.62 183 ASN A N 1
ATOM 1419 C CA . ASN A 1 183 ? -13.367 -11.220 5.629 1.00 89.62 183 ASN A CA 1
ATOM 1420 C C . ASN A 1 183 ? -12.026 -11.397 4.906 1.00 89.62 183 ASN A C 1
ATOM 1422 O O . ASN A 1 183 ? -10.978 -11.441 5.548 1.00 89.62 183 ASN A O 1
ATOM 1426 N N . ARG A 1 184 ? -12.066 -11.420 3.568 1.00 87.62 184 ARG A N 1
ATOM 1427 C CA . ARG A 1 184 ? -10.892 -11.452 2.681 1.00 87.62 184 ARG A CA 1
ATOM 1428 C C . ARG A 1 184 ? -9.998 -12.673 2.888 1.00 87.62 184 ARG A C 1
ATOM 1430 O O . ARG A 1 184 ? -8.779 -12.587 2.788 1.00 87.62 184 ARG A O 1
ATOM 1437 N N . VAL A 1 185 ? -10.610 -13.824 3.155 1.00 90.12 185 VAL A N 1
ATOM 1438 C CA . VAL A 1 185 ? -9.863 -15.066 3.362 1.00 90.12 185 VAL A CA 1
ATOM 1439 C C . VAL A 1 185 ? -9.400 -15.643 2.024 1.00 90.12 185 VAL A C 1
ATOM 1441 O O . VAL A 1 185 ? -10.211 -15.889 1.135 1.00 90.12 185 VAL A O 1
ATOM 1444 N N . LYS A 1 186 ? -8.097 -15.895 1.881 1.00 89.38 186 LYS A N 1
ATOM 1445 C CA . LYS A 1 186 ? -7.507 -16.538 0.695 1.00 89.38 186 LYS A CA 1
ATOM 1446 C C . LYS A 1 186 ? -7.755 -18.048 0.737 1.00 89.38 186 LYS A C 1
ATOM 1448 O O . LYS A 1 186 ? -6.902 -18.815 1.175 1.00 89.38 186 LYS A O 1
ATOM 1453 N N . THR A 1 187 ? -8.959 -18.460 0.351 1.00 89.12 187 THR A N 1
ATOM 1454 C CA . THR A 1 187 ? -9.389 -19.863 0.333 1.00 89.12 187 THR A CA 1
ATOM 1455 C C . THR A 1 187 ? -10.356 -20.125 -0.816 1.00 89.12 187 THR A C 1
ATOM 1457 O O . THR A 1 187 ? -11.210 -19.287 -1.104 1.00 89.12 187 THR A O 1
ATOM 1460 N N . ASP A 1 188 ? -10.243 -21.304 -1.423 1.00 85.75 188 ASP A N 1
ATOM 1461 C CA . ASP A 1 188 ? -11.171 -21.776 -2.454 1.00 85.75 188 ASP A CA 1
ATOM 1462 C C . ASP A 1 188 ? -12.417 -22.453 -1.848 1.00 85.75 188 ASP A C 1
ATOM 1464 O O . ASP A 1 188 ? -13.469 -22.491 -2.485 1.00 85.75 188 ASP A O 1
ATOM 1468 N N . ASP A 1 189 ? -12.330 -22.947 -0.603 1.00 90.31 189 ASP A N 1
ATOM 1469 C CA . ASP A 1 189 ? -13.436 -23.595 0.115 1.00 90.31 189 ASP A CA 1
ATOM 1470 C C . ASP A 1 189 ? -13.651 -22.966 1.501 1.00 90.31 189 ASP A C 1
ATOM 1472 O O . ASP A 1 189 ? -13.179 -23.426 2.546 1.00 90.31 189 ASP A O 1
ATOM 1476 N N . ALA A 1 190 ? -14.411 -21.872 1.508 1.00 91.69 190 ALA A N 1
ATOM 1477 C CA . ALA A 1 190 ? -14.758 -21.161 2.732 1.00 91.69 190 ALA A CA 1
ATOM 1478 C C . ALA A 1 190 ? -15.665 -21.974 3.678 1.00 91.69 190 ALA A C 1
ATOM 1480 O O . ALA A 1 190 ? -15.706 -21.676 4.875 1.00 91.69 190 ALA A O 1
ATOM 1481 N N . LEU A 1 191 ? -16.405 -22.974 3.177 1.00 92.69 191 LEU A N 1
ATOM 1482 C CA . LEU A 1 191 ? -17.309 -23.786 3.998 1.00 92.69 191 LEU A CA 1
ATOM 1483 C C . LEU A 1 191 ? -16.529 -24.838 4.784 1.00 92.69 191 LEU A C 1
ATOM 1485 O O . LEU A 1 191 ? -16.709 -24.925 6.000 1.00 92.69 191 LEU A O 1
ATOM 1489 N N . GLU A 1 192 ? -15.629 -25.565 4.119 1.00 93.06 192 GLU A N 1
ATOM 1490 C CA . GLU A 1 192 ? -14.723 -26.513 4.775 1.00 93.06 192 GLU A CA 1
ATOM 1491 C C . GLU A 1 192 ? -13.892 -25.804 5.850 1.00 93.06 192 GLU A C 1
ATOM 1493 O O . GLU A 1 192 ? -13.840 -26.237 7.006 1.00 93.06 192 GLU A O 1
ATOM 1498 N N . LEU A 1 193 ? -13.311 -24.653 5.500 1.00 94.81 193 LEU A N 1
ATOM 1499 C CA . LEU A 1 193 ? -12.522 -23.858 6.433 1.00 94.81 193 LEU A CA 1
ATOM 1500 C C . LEU A 1 193 ? -13.349 -23.399 7.642 1.00 94.81 193 LEU A C 1
ATOM 1502 O O . LEU A 1 193 ? -12.874 -23.465 8.777 1.00 94.81 193 LEU A O 1
ATOM 1506 N N . ARG A 1 194 ? -14.598 -22.965 7.431 1.00 95.19 194 ARG A N 1
ATOM 1507 C CA . ARG A 1 194 ? -15.491 -22.560 8.526 1.00 95.19 194 ARG A CA 1
ATOM 1508 C C . ARG A 1 194 ? -15.768 -23.722 9.472 1.00 95.19 194 ARG A C 1
ATOM 1510 O O . ARG A 1 194 ? -15.726 -23.526 10.684 1.00 95.19 194 ARG A O 1
ATOM 1517 N N . ASP A 1 195 ? -16.036 -24.910 8.945 1.00 95.06 195 ASP A N 1
ATOM 1518 C CA . ASP A 1 195 ? -16.359 -26.080 9.760 1.00 95.06 195 ASP A CA 1
ATOM 1519 C C . ASP A 1 195 ? -15.141 -26.535 10.593 1.00 95.06 195 ASP A C 1
ATOM 1521 O O . ASP A 1 195 ? -15.285 -26.876 11.774 1.00 95.06 195 ASP A O 1
ATOM 1525 N N . LEU A 1 196 ? -13.927 -26.437 10.036 1.00 95.62 196 LEU A N 1
ATOM 1526 C CA . LEU A 1 196 ? -12.675 -26.645 10.776 1.00 95.62 196 LEU A CA 1
ATOM 1527 C C . LEU A 1 196 ? -12.499 -25.625 11.906 1.00 95.62 196 LEU A C 1
ATOM 1529 O O . LEU A 1 196 ? -12.216 -26.004 13.047 1.00 95.62 196 LEU A O 1
ATOM 1533 N N . VAL A 1 197 ? -12.713 -24.339 11.621 1.00 96.50 197 VAL A N 1
ATOM 1534 C CA . VAL A 1 197 ? -12.639 -23.270 12.628 1.00 96.50 197 VAL A CA 1
ATOM 1535 C C . VAL A 1 197 ? -13.703 -23.472 13.715 1.00 96.50 197 VAL A C 1
ATOM 1537 O O . VAL A 1 197 ? -13.402 -23.363 14.903 1.00 96.50 197 VAL A O 1
ATOM 1540 N N . HIS A 1 198 ? -14.935 -23.850 13.362 1.00 96.88 198 HIS A N 1
ATOM 1541 C CA . HIS A 1 198 ? -15.987 -24.193 14.329 1.00 96.88 198 HIS A CA 1
ATOM 1542 C C . HIS A 1 198 ? -15.571 -25.347 15.244 1.00 96.88 198 HIS A C 1
ATOM 1544 O O . HIS A 1 198 ? -15.772 -25.270 16.460 1.00 96.88 198 HIS A O 1
ATOM 1550 N N . ALA A 1 199 ? -14.963 -26.400 14.694 1.00 96.44 199 ALA A N 1
ATOM 1551 C CA . ALA A 1 199 ? -14.451 -27.513 15.486 1.00 96.44 199 ALA A CA 1
ATOM 1552 C C . ALA A 1 199 ? -13.349 -27.062 16.462 1.00 96.44 199 ALA A C 1
ATOM 1554 O O . ALA A 1 199 ? -13.375 -27.448 17.633 1.00 96.44 199 ALA A O 1
ATOM 1555 N N . GLN A 1 200 ? -12.429 -26.202 16.016 1.00 96.69 200 GLN A N 1
ATOM 1556 C CA . GLN A 1 200 ? -11.355 -25.654 16.853 1.00 96.69 200 GLN A CA 1
ATOM 1557 C C . GLN A 1 200 ? -11.884 -24.727 17.960 1.00 96.69 200 GLN A C 1
ATOM 1559 O O . GLN A 1 200 ? -11.477 -24.864 19.116 1.00 96.69 200 GLN A O 1
ATOM 1564 N N . ILE A 1 201 ? -12.830 -23.832 17.651 1.00 95.25 201 ILE A N 1
ATOM 1565 C CA . ILE A 1 201 ? -13.494 -22.959 18.637 1.00 95.25 201 ILE A CA 1
ATOM 1566 C C . ILE A 1 201 ? -14.190 -23.807 19.710 1.00 95.25 201 ILE A C 1
ATOM 1568 O O . ILE A 1 201 ? -14.000 -23.577 20.908 1.00 95.25 201 ILE A O 1
ATOM 1572 N N . LYS A 1 202 ? -14.934 -24.838 19.289 1.00 95.81 202 LYS A N 1
ATOM 1573 C CA . LYS A 1 202 ? -15.617 -25.766 20.199 1.00 95.81 202 LYS A CA 1
ATOM 1574 C C . LYS A 1 202 ? -14.632 -26.541 21.076 1.00 95.81 202 LYS A C 1
ATOM 1576 O O . LYS A 1 202 ? -14.873 -26.692 22.271 1.00 95.81 202 LYS A O 1
ATOM 1581 N N . ALA A 1 203 ? -13.518 -27.008 20.511 1.00 94.38 203 ALA A N 1
ATOM 1582 C CA . ALA A 1 203 ? -12.472 -27.711 21.256 1.00 94.38 203 ALA A CA 1
ATOM 1583 C C . ALA A 1 203 ? -11.809 -26.823 22.324 1.00 94.38 203 ALA A C 1
ATOM 1585 O O . ALA A 1 203 ? -11.430 -27.318 23.383 1.00 94.38 203 ALA A O 1
ATOM 1586 N N . ARG A 1 204 ? -11.727 -25.508 22.081 1.00 93.94 204 ARG A N 1
ATOM 1587 C CA . ARG A 1 204 ? -11.248 -24.506 23.048 1.00 93.94 204 ARG A CA 1
ATOM 1588 C C . ARG A 1 204 ? -12.311 -24.102 24.090 1.00 93.94 204 ARG A C 1
ATOM 1590 O O . ARG A 1 204 ? -12.040 -23.246 24.922 1.00 93.94 204 ARG A O 1
ATOM 1597 N N . GLY A 1 205 ? -13.498 -24.719 24.077 1.00 91.75 205 GLY A N 1
ATOM 1598 C CA . GLY A 1 205 ? -14.564 -24.487 25.062 1.00 91.75 205 GLY A CA 1
ATOM 1599 C C . GLY A 1 205 ? -15.447 -23.270 24.776 1.00 91.75 205 GLY A C 1
ATOM 1600 O O . GLY A 1 205 ? -16.182 -22.827 25.657 1.00 91.75 205 GLY A O 1
ATOM 1601 N N . PHE A 1 206 ? -15.391 -22.728 23.560 1.00 92.50 206 PHE A N 1
ATOM 1602 C CA . PHE A 1 206 ? -16.168 -21.563 23.153 1.00 92.50 206 PHE A CA 1
ATOM 1603 C C . PHE A 1 206 ? -17.327 -21.946 22.228 1.00 92.50 206 PHE A C 1
ATOM 1605 O O . PHE A 1 206 ? -17.330 -23.008 21.606 1.00 92.50 206 PHE A O 1
ATOM 1612 N N . ASP A 1 207 ? -18.325 -21.068 22.141 1.00 91.31 207 ASP A N 1
ATOM 1613 C CA . ASP A 1 207 ? -19.493 -21.258 21.284 1.00 91.31 207 ASP A CA 1
ATOM 1614 C C . ASP A 1 207 ? -19.131 -21.035 19.799 1.00 91.31 207 ASP A C 1
ATOM 1616 O O . ASP A 1 207 ? -18.849 -19.895 19.411 1.00 91.31 207 ASP A O 1
ATOM 1620 N N . PRO A 1 208 ? -19.146 -22.081 18.945 1.00 92.06 208 PRO A N 1
ATOM 1621 C CA . PRO A 1 208 ? -18.810 -21.947 17.529 1.00 92.06 208 PRO A CA 1
ATOM 1622 C C . PRO A 1 208 ? -19.826 -21.101 16.756 1.00 92.06 208 PRO A C 1
ATOM 1624 O O . PRO A 1 208 ? -19.473 -20.531 15.726 1.00 92.06 208 PRO A O 1
ATOM 1627 N N . THR A 1 209 ? -21.058 -20.949 17.259 1.00 90.44 209 THR A N 1
ATOM 1628 C CA . THR A 1 209 ? -22.091 -20.138 16.595 1.00 90.44 209 THR A CA 1
ATOM 1629 C C . THR A 1 209 ? -21.771 -18.646 16.611 1.00 90.44 209 THR A C 1
ATOM 1631 O O . THR A 1 209 ? -22.346 -17.887 15.835 1.00 90.44 209 THR A O 1
ATOM 1634 N N . LYS A 1 210 ? -20.799 -18.218 17.431 1.00 89.94 210 LYS A N 1
ATOM 1635 C CA . LYS A 1 210 ? -20.278 -16.849 17.417 1.00 89.94 210 LYS A CA 1
ATOM 1636 C C . LYS A 1 210 ? -19.440 -16.534 16.181 1.00 89.94 210 LYS A C 1
ATOM 1638 O O . LYS A 1 210 ? -19.308 -15.358 15.859 1.00 89.94 210 LYS A O 1
ATOM 1643 N N . LEU A 1 211 ? -18.924 -17.528 15.456 1.00 94.75 211 LEU A N 1
ATOM 1644 C CA . LEU A 1 211 ? -18.407 -17.321 14.103 1.00 94.75 211 LEU A CA 1
ATOM 1645 C C . LEU A 1 211 ? -19.555 -17.473 13.102 1.00 94.75 211 LEU A C 1
ATOM 1647 O O . LEU A 1 211 ? -19.969 -18.591 12.789 1.00 94.75 211 LEU A O 1
ATOM 1651 N N . LEU A 1 212 ? -20.045 -16.347 12.584 1.00 92.69 212 LEU A N 1
ATOM 1652 C CA . LEU A 1 212 ? -21.195 -16.320 11.678 1.00 92.69 212 LEU A CA 1
ATOM 1653 C C . LEU A 1 212 ? -20.828 -16.723 10.247 1.00 92.69 212 LEU A C 1
ATOM 1655 O O . LEU A 1 212 ? -21.662 -17.276 9.532 1.00 92.69 212 LEU A O 1
ATOM 1659 N N . GLY A 1 213 ? -19.592 -16.462 9.818 1.00 92.06 213 GLY A N 1
ATOM 1660 C CA . GLY A 1 213 ? -19.158 -16.823 8.476 1.00 92.06 213 GLY A CA 1
ATOM 1661 C C . GLY A 1 213 ? -17.721 -16.443 8.152 1.00 92.06 213 GLY A C 1
ATOM 1662 O O . GLY A 1 213 ? -17.083 -15.658 8.856 1.00 92.06 213 GLY A O 1
ATOM 1663 N N . ILE A 1 214 ? -17.253 -17.019 7.049 1.00 93.38 214 ILE A N 1
ATOM 1664 C CA . ILE A 1 214 ? -15.989 -16.706 6.396 1.00 93.38 214 ILE A CA 1
ATOM 1665 C C . ILE A 1 214 ? -16.324 -16.232 4.983 1.00 93.38 214 ILE A C 1
ATOM 1667 O O . ILE A 1 214 ? -17.009 -16.939 4.245 1.00 93.38 214 ILE A O 1
ATOM 1671 N N . LEU A 1 215 ? -15.873 -15.031 4.632 1.00 90.56 215 LEU A N 1
ATOM 1672 C CA . LEU A 1 215 ? -16.023 -14.459 3.303 1.00 90.56 215 LEU A CA 1
ATOM 1673 C C . LEU A 1 215 ? -14.677 -14.569 2.567 1.00 90.56 215 LEU A C 1
ATOM 1675 O O . LEU A 1 215 ? -13.684 -14.003 3.046 1.00 90.56 215 LEU A O 1
ATOM 1679 N N . PRO A 1 216 ? -14.618 -15.302 1.441 1.00 89.81 216 PRO A N 1
ATOM 1680 C CA . PRO A 1 216 ? -13.393 -15.423 0.671 1.00 89.81 216 PRO A CA 1
ATOM 1681 C C . PRO A 1 216 ? -13.002 -14.079 0.047 1.00 89.81 216 PRO A C 1
ATOM 1683 O O . PRO A 1 216 ? -13.832 -13.187 -0.147 1.00 89.81 216 PRO A O 1
ATOM 1686 N N . LEU A 1 217 ? -11.716 -13.928 -0.252 1.00 84.62 217 LEU A N 1
ATOM 1687 C CA . LEU A 1 217 ? -11.209 -12.799 -1.018 1.00 84.62 217 LEU A CA 1
ATOM 1688 C C . LEU A 1 217 ? -11.697 -12.909 -2.467 1.00 84.62 217 LEU A C 1
ATOM 1690 O O . LEU A 1 217 ? -11.301 -13.820 -3.185 1.00 84.62 217 LEU A O 1
ATOM 1694 N N . ASP A 1 218 ? -12.509 -11.946 -2.896 1.00 78.94 218 ASP A N 1
ATOM 1695 C CA . ASP A 1 218 ? -12.929 -11.809 -4.290 1.00 78.94 218 ASP A CA 1
ATOM 1696 C C . ASP A 1 218 ? -12.136 -10.666 -4.965 1.00 78.94 218 ASP A C 1
ATOM 1698 O O . ASP A 1 218 ? -12.222 -9.510 -4.517 1.00 78.94 218 ASP A O 1
ATOM 1702 N N . PRO A 1 219 ? -11.350 -10.953 -6.022 1.00 68.00 219 PRO A N 1
ATOM 1703 C CA . PRO A 1 219 ? -10.552 -9.945 -6.718 1.00 68.00 219 PRO A CA 1
ATOM 1704 C C . PRO A 1 219 ? -11.390 -8.830 -7.351 1.00 68.00 219 PRO A C 1
ATOM 1706 O O . PRO A 1 219 ? -10.964 -7.676 -7.334 1.00 68.00 219 PRO A O 1
ATOM 1709 N N . VAL A 1 220 ? -12.586 -9.156 -7.858 1.00 68.19 220 VAL A N 1
ATOM 1710 C CA . VAL A 1 220 ? -13.495 -8.237 -8.563 1.00 68.19 220 VAL A CA 1
ATOM 1711 C C . VAL A 1 220 ? -14.170 -7.281 -7.579 1.00 68.19 220 VAL A C 1
ATOM 1713 O O . VAL A 1 220 ? -14.292 -6.080 -7.831 1.00 68.19 220 VAL A O 1
ATOM 1716 N N . LEU A 1 221 ? -14.575 -7.785 -6.415 1.00 67.06 221 LEU A N 1
ATOM 1717 C CA . LEU A 1 221 ? -15.133 -6.945 -5.356 1.00 67.06 221 LEU A CA 1
ATOM 1718 C C . LEU A 1 221 ? -14.076 -6.011 -4.746 1.00 67.06 221 LEU A C 1
ATOM 1720 O O . LEU A 1 221 ? -14.407 -4.928 -4.265 1.00 67.06 221 LEU A O 1
ATOM 1724 N N . ASN A 1 222 ? -12.797 -6.389 -4.764 1.00 63.38 222 ASN A N 1
ATOM 1725 C CA . ASN A 1 222 ? -11.712 -5.547 -4.251 1.00 63.38 222 ASN A CA 1
ATOM 1726 C C . ASN A 1 222 ? -11.183 -4.523 -5.276 1.00 63.38 222 ASN A C 1
ATOM 1728 O O . ASN A 1 222 ? -10.417 -3.625 -4.915 1.00 63.38 222 ASN A O 1
ATOM 1732 N N . SER A 1 223 ? -11.561 -4.659 -6.544 1.00 67.19 223 SER A N 1
ATOM 1733 C CA . SER A 1 223 ? -11.092 -3.803 -7.631 1.00 67.19 223 SER A CA 1
ATOM 1734 C C . SER A 1 223 ? -11.886 -2.516 -7.820 1.00 67.19 223 SER A C 1
ATOM 1736 O O . SER A 1 223 ? -13.030 -2.383 -7.390 1.00 67.19 223 SER A O 1
ATOM 1738 N N . LYS A 1 224 ? -11.256 -1.551 -8.496 1.00 69.75 224 LYS A N 1
ATOM 1739 C CA . LYS A 1 224 ? -11.867 -0.260 -8.825 1.00 69.75 224 LYS A CA 1
ATOM 1740 C C . LYS A 1 224 ? -12.604 -0.321 -10.143 1.00 69.75 224 LYS A C 1
ATOM 1742 O O . LYS A 1 224 ? -12.260 -1.115 -11.017 1.00 69.75 224 LYS A O 1
ATOM 1747 N N . ARG A 1 225 ? -13.571 0.568 -10.337 1.00 71.38 225 ARG A N 1
ATOM 1748 C CA . ARG A 1 225 ? -14.162 0.738 -11.665 1.00 71.38 225 ARG A CA 1
ATOM 1749 C C . ARG A 1 225 ? -13.215 1.557 -12.536 1.00 71.38 225 ARG A C 1
ATOM 1751 O O . ARG A 1 225 ? -12.563 2.492 -12.075 1.00 71.38 225 ARG A O 1
ATOM 1758 N N . LEU A 1 226 ? -13.142 1.233 -13.822 1.00 78.12 226 LEU A N 1
ATOM 1759 C CA . LEU A 1 226 ? -12.239 1.919 -14.748 1.00 78.12 226 LEU A CA 1
ATOM 1760 C C . LEU A 1 226 ? -12.540 3.426 -14.848 1.00 78.12 226 LEU A C 1
ATOM 1762 O O . LEU A 1 226 ? -11.620 4.215 -15.022 1.00 78.12 226 LEU A O 1
ATOM 1766 N N . ASN A 1 227 ? -13.795 3.851 -14.678 1.00 69.50 227 ASN A N 1
ATOM 1767 C CA . ASN A 1 227 ? -14.162 5.272 -14.677 1.00 69.50 227 ASN A CA 1
ATOM 1768 C C . ASN A 1 227 ? -13.575 6.019 -13.466 1.00 69.50 227 ASN A C 1
ATOM 1770 O O . ASN A 1 227 ? -13.120 7.149 -13.621 1.00 69.50 227 ASN A O 1
ATOM 1774 N N . GLU A 1 228 ? -13.535 5.385 -12.293 1.00 67.00 228 GLU A N 1
ATOM 1775 C CA . GLU A 1 228 ? -12.901 5.926 -11.085 1.00 67.00 228 GLU A CA 1
ATOM 1776 C C . GLU A 1 228 ? -11.394 6.068 -11.295 1.00 67.00 228 GLU A C 1
ATOM 1778 O O . GLU A 1 228 ? -10.817 7.109 -10.988 1.00 67.00 228 GLU A O 1
ATOM 1783 N N . VAL A 1 229 ? -10.767 5.045 -11.884 1.00 77.38 229 VAL A N 1
ATOM 1784 C CA . VAL A 1 229 ? -9.337 5.065 -12.211 1.00 77.38 229 VAL A CA 1
ATOM 1785 C C . VAL A 1 229 ? -9.019 6.176 -13.215 1.00 77.38 229 VAL A C 1
ATOM 1787 O O . VAL A 1 229 ? -8.087 6.949 -13.007 1.00 77.38 229 VAL A O 1
ATOM 1790 N N . VAL A 1 230 ? -9.813 6.308 -14.278 1.00 81.69 230 VAL A N 1
ATOM 1791 C CA . VAL A 1 230 ? -9.655 7.350 -15.307 1.00 81.69 230 VAL A CA 1
ATOM 1792 C C . VAL A 1 230 ? -9.830 8.748 -14.711 1.00 81.69 230 VAL A C 1
ATOM 1794 O O . VAL A 1 230 ? -9.021 9.632 -14.991 1.00 81.69 230 VAL A O 1
ATOM 1797 N N . ALA A 1 231 ? -10.836 8.950 -13.855 1.00 71.25 231 ALA A N 1
ATOM 1798 C CA . ALA A 1 231 ? -11.057 10.224 -13.174 1.00 71.25 231 ALA A CA 1
ATOM 1799 C C . ALA A 1 231 ? -9.890 10.580 -12.239 1.00 71.25 231 ALA A C 1
ATOM 1801 O O . ALA A 1 231 ? -9.398 11.707 -12.282 1.00 71.25 231 ALA A O 1
ATOM 1802 N N . GLN A 1 232 ? -9.409 9.610 -11.453 1.00 71.75 232 GLN A N 1
ATOM 1803 C CA . GLN A 1 232 ? -8.275 9.779 -10.540 1.00 71.75 232 GLN A CA 1
ATOM 1804 C C . GLN A 1 232 ? -6.982 10.136 -11.285 1.00 71.75 232 GLN A C 1
ATOM 1806 O O . GLN A 1 232 ? -6.184 10.937 -10.804 1.00 71.75 232 GLN A O 1
ATOM 1811 N N . LEU A 1 233 ? -6.765 9.546 -12.460 1.00 79.94 233 LEU A N 1
ATOM 1812 C CA . LEU A 1 233 ? -5.585 9.806 -13.284 1.00 79.94 233 LEU A CA 1
ATOM 1813 C C . LEU A 1 233 ? -5.714 11.066 -14.153 1.00 79.94 233 LEU A C 1
ATOM 1815 O O . LEU A 1 233 ? -4.781 11.378 -14.892 1.00 79.94 233 LEU A O 1
ATOM 1819 N N . HIS A 1 234 ? -6.849 11.774 -14.095 1.00 79.44 234 HIS A N 1
ATOM 1820 C CA . HIS A 1 234 ? -7.193 12.863 -15.018 1.00 79.44 234 HIS A CA 1
ATOM 1821 C C . HIS A 1 234 ? -7.014 12.459 -16.490 1.00 79.44 234 HIS A C 1
ATOM 1823 O O . HIS A 1 234 ? -6.561 13.235 -17.332 1.00 79.44 234 HIS A O 1
ATOM 1829 N N . ALA A 1 235 ? -7.354 11.208 -16.788 1.00 86.31 235 ALA A N 1
ATOM 1830 C CA . ALA A 1 235 ? -7.110 10.588 -18.072 1.00 86.31 235 ALA A CA 1
ATOM 1831 C C . ALA A 1 235 ? -8.127 11.061 -19.124 1.00 86.31 235 ALA A C 1
ATOM 1833 O O . ALA A 1 235 ? -9.340 11.066 -18.905 1.00 86.31 235 ALA A O 1
ATOM 1834 N N . LYS A 1 236 ? -7.629 11.425 -20.306 1.00 88.88 236 LYS A N 1
ATOM 1835 C CA . LYS A 1 236 ? -8.438 11.827 -21.459 1.00 88.88 236 LYS A CA 1
ATOM 1836 C C . LYS A 1 236 ? -8.708 10.621 -22.349 1.00 88.88 236 LYS A C 1
ATOM 1838 O O . LYS A 1 236 ? -7.772 10.007 -22.854 1.00 88.88 236 LYS A O 1
ATOM 1843 N N . GLN A 1 237 ? -9.975 10.296 -22.589 1.00 88.00 237 GLN A N 1
ATOM 1844 C CA . GLN A 1 237 ? -10.325 9.230 -23.529 1.00 88.00 237 GLN A CA 1
ATOM 1845 C C . GLN A 1 237 ? -9.973 9.642 -24.965 1.00 88.00 237 GLN A C 1
ATOM 1847 O O . GLN A 1 237 ? -10.354 10.723 -25.417 1.00 88.00 237 GLN A O 1
ATOM 1852 N N . LEU A 1 238 ? -9.246 8.776 -25.673 1.00 86.81 238 LEU A N 1
ATOM 1853 C CA . LEU A 1 238 ? -8.875 8.962 -27.077 1.00 86.81 238 LEU A CA 1
ATOM 1854 C C . LEU A 1 238 ? -9.713 8.085 -28.014 1.00 86.81 238 LEU A C 1
ATOM 1856 O O . LEU A 1 238 ? -10.183 8.569 -29.042 1.00 86.81 238 LEU A O 1
ATOM 1860 N N . TYR A 1 239 ? -9.900 6.808 -27.664 1.00 85.44 239 TYR A N 1
ATOM 1861 C CA . TYR A 1 239 ? -10.584 5.820 -28.507 1.00 85.44 239 TYR A CA 1
ATOM 1862 C C . TYR A 1 239 ? -11.479 4.878 -27.689 1.00 85.44 239 TYR A C 1
ATOM 1864 O O . TYR A 1 239 ? -11.353 4.772 -26.466 1.00 85.44 239 TYR A O 1
ATOM 1872 N N . GLY A 1 240 ? -12.360 4.163 -28.395 1.00 77.25 240 GLY A N 1
ATOM 1873 C CA . GLY A 1 240 ? -13.316 3.209 -27.831 1.00 77.25 240 GLY A CA 1
ATOM 1874 C C . GLY A 1 240 ? -14.624 3.855 -27.367 1.00 77.25 240 GLY A C 1
ATOM 1875 O O . GLY A 1 240 ? -14.744 5.078 -27.306 1.00 77.25 240 GLY A O 1
ATOM 1876 N N . ASN A 1 241 ? -15.619 3.023 -27.067 1.00 69.38 241 ASN A N 1
ATOM 1877 C CA . ASN A 1 241 ? -16.948 3.464 -26.647 1.00 69.38 241 ASN A CA 1
ATOM 1878 C C . ASN A 1 241 ? -16.877 4.216 -25.295 1.00 69.38 241 ASN A C 1
ATOM 1880 O O . ASN A 1 241 ? -16.207 3.734 -24.373 1.00 69.38 241 ASN A O 1
ATOM 1884 N N . PRO A 1 242 ? -17.512 5.394 -25.141 1.00 57.66 242 PRO A N 1
ATOM 1885 C CA . PRO A 1 242 ? -17.659 6.042 -23.841 1.00 57.66 242 PRO A CA 1
ATOM 1886 C C . PRO A 1 242 ? -18.349 5.114 -22.830 1.00 57.66 242 PRO A C 1
ATOM 1888 O O . PRO A 1 242 ? -19.319 4.422 -23.127 1.00 57.66 242 PRO A O 1
ATOM 1891 N N . MET A 1 243 ? -17.762 5.080 -21.639 1.00 56.78 243 MET A N 1
ATOM 1892 C CA . MET A 1 243 ? -17.873 4.031 -20.625 1.00 56.78 243 MET A CA 1
ATOM 1893 C C . MET A 1 243 ? -19.286 3.537 -20.276 1.00 56.78 243 MET A C 1
ATOM 1895 O O . MET A 1 243 ? -20.185 4.319 -19.975 1.00 56.78 243 MET A O 1
ATOM 1899 N N . SER A 1 244 ? -19.408 2.212 -20.137 1.00 47.16 244 SER A N 1
ATOM 1900 C CA . SER A 1 244 ? -20.380 1.573 -19.242 1.00 47.16 244 SER A CA 1
ATOM 1901 C C . SER A 1 244 ? -19.767 1.492 -17.840 1.00 47.16 244 SER A C 1
ATOM 1903 O O . SER A 1 244 ? -18.610 1.097 -17.696 1.00 47.16 244 SER A O 1
ATOM 1905 N N . ASN A 1 245 ? -20.534 1.807 -16.793 1.00 50.28 245 ASN A N 1
ATOM 1906 C CA . ASN A 1 245 ? -20.106 1.754 -15.383 1.00 50.28 245 ASN A CA 1
ATOM 1907 C C . ASN A 1 245 ? -19.685 0.346 -14.894 1.00 50.28 245 ASN A C 1
ATOM 1909 O O . ASN A 1 245 ? -19.440 0.164 -13.706 1.00 50.28 245 ASN A O 1
ATOM 1913 N N . SER A 1 246 ? -19.631 -0.659 -15.768 1.00 54.78 246 SER A N 1
ATOM 1914 C CA . SER A 1 246 ? -19.442 -2.078 -15.449 1.00 54.78 246 SER A CA 1
ATOM 1915 C C . SER A 1 246 ? -18.011 -2.600 -15.625 1.00 54.78 246 SER A C 1
ATOM 1917 O O . SER A 1 246 ? -17.746 -3.724 -15.211 1.00 54.78 246 SER A O 1
ATOM 1919 N N . VAL A 1 247 ? -17.087 -1.827 -16.212 1.00 71.44 2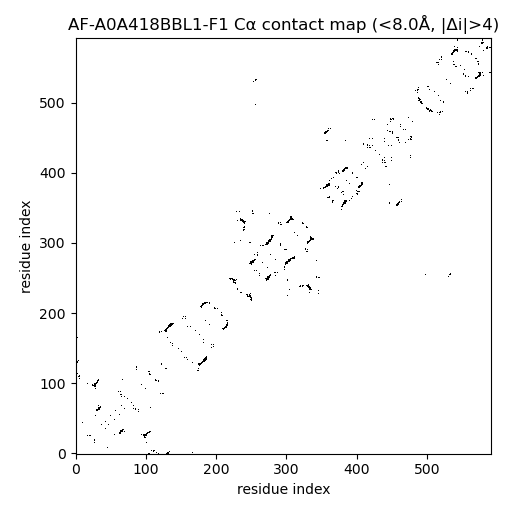47 VAL A N 1
ATOM 1920 C CA . VAL A 1 247 ? -15.701 -2.286 -16.423 1.00 71.44 247 VAL A CA 1
ATOM 1921 C C . VAL A 1 247 ? -14.877 -2.110 -15.152 1.00 71.44 247 VAL A C 1
ATOM 1923 O O . VAL A 1 247 ? -14.803 -1.015 -14.588 1.00 71.44 247 VAL A O 1
ATOM 1926 N N . VAL A 1 248 ? -14.233 -3.194 -14.732 1.00 72.56 248 VAL A N 1
ATOM 1927 C CA . VAL A 1 248 ? -13.493 -3.302 -13.476 1.00 72.56 248 VAL A CA 1
ATOM 1928 C C . VAL A 1 248 ? -11.990 -3.428 -13.750 1.00 72.56 248 VAL A C 1
ATOM 1930 O O . VAL A 1 248 ? -11.589 -4.067 -14.721 1.00 72.56 248 VAL A O 1
ATOM 1933 N N . VAL A 1 249 ? -11.170 -2.794 -12.911 1.00 78.12 249 VAL A N 1
ATOM 1934 C CA . VAL A 1 249 ? -9.702 -2.781 -12.968 1.00 78.12 249 VAL A CA 1
ATOM 1935 C C . VAL A 1 249 ? -9.141 -3.596 -11.809 1.00 78.12 249 VAL A C 1
ATOM 1937 O O . VAL A 1 249 ? -9.088 -3.113 -10.675 1.00 78.12 249 VAL A O 1
ATOM 1940 N N . THR A 1 250 ? -8.723 -4.825 -12.101 1.00 74.31 250 THR A N 1
ATOM 1941 C CA . THR A 1 250 ? -8.175 -5.771 -11.115 1.00 74.31 250 THR A CA 1
ATOM 1942 C C . THR A 1 250 ? -6.737 -5.431 -10.738 1.00 74.31 250 THR A C 1
ATOM 1944 O O . THR A 1 250 ? -6.402 -5.349 -9.550 1.00 74.31 250 THR A O 1
ATOM 1947 N N . ASP A 1 251 ? -5.906 -5.134 -11.737 1.00 76.56 251 ASP A N 1
ATOM 1948 C CA . ASP A 1 251 ? -4.531 -4.687 -11.534 1.00 76.56 251 ASP A CA 1
ATOM 1949 C C . ASP A 1 251 ? -4.007 -3.801 -12.675 1.00 76.56 251 ASP A C 1
ATOM 1951 O O . ASP A 1 251 ? -4.633 -3.671 -13.731 1.00 76.56 251 ASP A O 1
ATOM 1955 N N . GLY A 1 252 ? -2.849 -3.183 -12.446 1.00 84.62 252 GLY A N 1
ATOM 1956 C CA . GLY A 1 252 ? -2.104 -2.392 -13.417 1.00 84.62 252 GLY A CA 1
ATOM 1957 C C . GLY A 1 252 ? -0.877 -3.122 -13.946 1.00 84.62 252 GLY A C 1
ATOM 1958 O O . GLY A 1 252 ? -0.064 -3.613 -13.170 1.00 84.62 252 GLY A O 1
ATOM 1959 N N . LEU A 1 253 ? -0.694 -3.131 -15.265 1.00 87.19 253 LEU A N 1
ATOM 1960 C CA . LEU A 1 253 ? 0.469 -3.736 -15.912 1.00 87.19 253 LEU A CA 1
ATOM 1961 C C . LEU A 1 253 ? 1.200 -2.719 -16.783 1.00 87.19 253 LEU A C 1
ATOM 1963 O O . LEU A 1 253 ? 0.629 -2.190 -17.735 1.00 87.19 253 LEU A O 1
ATOM 1967 N N . MET A 1 254 ? 2.482 -2.484 -16.509 1.00 88.25 254 MET A N 1
ATOM 1968 C CA . MET A 1 254 ? 3.317 -1.645 -17.365 1.00 88.25 254 MET A CA 1
ATOM 1969 C C . MET A 1 254 ? 3.875 -2.467 -18.532 1.00 88.25 254 MET A C 1
ATOM 1971 O O . MET A 1 254 ? 4.677 -3.380 -18.349 1.00 88.25 254 MET A O 1
ATOM 1975 N N . ALA A 1 255 ? 3.462 -2.138 -19.752 1.00 88.25 255 ALA A N 1
ATOM 1976 C CA . ALA A 1 255 ? 3.919 -2.797 -20.968 1.00 88.25 255 ALA A CA 1
ATOM 1977 C C . ALA A 1 255 ? 5.276 -2.238 -21.422 1.00 88.25 255 ALA A C 1
ATOM 1979 O O . ALA A 1 255 ? 5.368 -1.462 -22.374 1.00 88.25 255 ALA A O 1
ATOM 1980 N N . THR A 1 256 ? 6.341 -2.643 -20.732 1.00 80.81 256 THR A N 1
ATOM 1981 C CA . THR A 1 256 ? 7.730 -2.272 -21.060 1.00 80.81 256 THR A CA 1
ATOM 1982 C C . THR A 1 256 ? 8.425 -3.284 -21.974 1.00 80.81 256 THR A C 1
ATOM 1984 O O . THR A 1 256 ? 9.470 -2.990 -22.544 1.00 80.81 256 THR A O 1
ATOM 1987 N N . THR A 1 257 ? 7.850 -4.473 -22.158 1.00 80.81 257 THR A N 1
ATOM 1988 C CA . THR A 1 257 ? 8.494 -5.592 -22.860 1.00 80.81 257 THR A CA 1
ATOM 1989 C C . THR A 1 257 ? 8.012 -5.761 -24.306 1.00 80.81 257 THR A C 1
ATOM 1991 O O . THR A 1 257 ? 7.189 -4.998 -24.828 1.00 80.81 257 THR A O 1
ATOM 1994 N N . GLU A 1 258 ? 8.579 -6.746 -25.007 1.00 85.31 258 GLU A N 1
ATOM 1995 C CA . GLU A 1 258 ? 8.099 -7.161 -26.328 1.00 85.31 258 GLU A CA 1
ATOM 1996 C C . GLU A 1 258 ? 6.699 -7.786 -26.231 1.00 85.31 258 GLU A C 1
ATOM 1998 O O . GLU A 1 258 ? 6.368 -8.459 -25.254 1.00 85.31 258 GLU A O 1
ATOM 2003 N N . LEU A 1 259 ? 5.901 -7.651 -27.296 1.00 86.56 259 LEU A N 1
ATOM 2004 C CA . LEU A 1 259 ? 4.510 -8.119 -27.336 1.00 86.56 259 LEU A CA 1
ATOM 2005 C C . LEU A 1 259 ? 4.338 -9.599 -26.940 1.00 86.56 259 LEU A C 1
ATOM 2007 O O . LEU A 1 259 ? 3.391 -9.955 -26.244 1.00 86.56 259 LEU A O 1
ATOM 2011 N N . LYS A 1 260 ? 5.277 -10.465 -27.343 1.00 85.38 260 LYS A N 1
ATOM 2012 C CA . LYS A 1 260 ? 5.247 -11.903 -27.022 1.00 85.38 260 LYS A CA 1
ATOM 2013 C C . LYS A 1 260 ? 5.336 -12.176 -25.515 1.00 85.38 260 LYS A C 1
ATOM 2015 O O . LYS A 1 260 ? 4.734 -13.130 -25.029 1.00 85.38 260 LYS A O 1
ATOM 2020 N N . ASP A 1 261 ? 6.108 -11.367 -24.793 1.00 83.19 261 ASP A N 1
ATOM 2021 C CA . ASP A 1 261 ? 6.351 -11.540 -23.363 1.00 83.19 261 ASP A CA 1
ATOM 2022 C C . ASP A 1 261 ? 5.233 -10.860 -22.566 1.00 83.19 261 ASP A C 1
ATOM 2024 O O . ASP A 1 261 ? 4.723 -11.449 -21.613 1.00 83.19 261 ASP A O 1
ATOM 2028 N N . LEU A 1 262 ? 4.737 -9.716 -23.052 1.00 87.19 262 LEU A N 1
ATOM 2029 C CA . LEU A 1 262 ? 3.508 -9.096 -22.558 1.00 87.19 262 LEU A CA 1
ATOM 2030 C C . LEU A 1 262 ? 2.322 -10.072 -22.602 1.00 87.19 262 LEU A C 1
ATOM 2032 O O . LEU A 1 262 ? 1.608 -1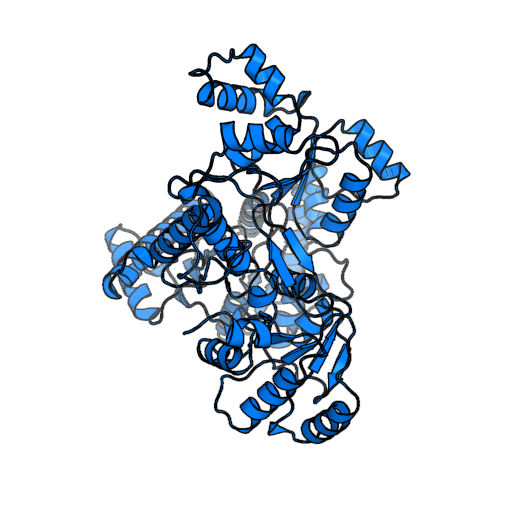0.216 -21.616 1.00 87.19 262 LEU A O 1
ATOM 2036 N N . PHE A 1 263 ? 2.130 -10.796 -23.708 1.00 90.00 263 PHE A N 1
ATOM 2037 C CA . PHE A 1 263 ? 1.050 -11.782 -23.828 1.00 90.00 263 PHE A CA 1
ATOM 2038 C C . PHE A 1 263 ? 1.195 -12.952 -22.857 1.00 90.00 263 PHE A C 1
ATOM 2040 O O . PHE A 1 263 ? 0.209 -13.357 -22.244 1.00 90.00 263 PHE A O 1
ATOM 2047 N N . LYS A 1 264 ? 2.415 -13.467 -22.659 1.00 85.12 264 LYS A N 1
ATOM 2048 C CA . LYS A 1 264 ? 2.664 -14.478 -21.620 1.00 85.12 264 LYS A CA 1
ATOM 2049 C C . LYS A 1 264 ? 2.322 -13.952 -20.233 1.00 85.12 264 LYS A C 1
ATOM 2051 O O . LYS A 1 264 ? 1.870 -14.733 -19.404 1.00 85.12 264 LYS A O 1
ATOM 2056 N N . HIS A 1 265 ? 2.579 -12.670 -19.977 1.00 81.56 265 HIS A N 1
ATOM 2057 C CA . HIS A 1 265 ? 2.265 -12.050 -18.701 1.00 81.56 265 HIS A CA 1
ATOM 2058 C C . HIS A 1 265 ? 0.755 -11.927 -18.514 1.00 81.56 265 HIS A C 1
ATOM 2060 O O . HIS A 1 265 ? 0.240 -12.430 -17.526 1.00 81.56 265 HIS A O 1
ATOM 2066 N N . ILE A 1 266 ? 0.042 -11.362 -19.491 1.00 86.75 266 ILE A N 1
ATOM 2067 C CA . ILE A 1 266 ? -1.422 -11.229 -19.455 1.00 86.75 266 ILE A CA 1
ATOM 2068 C C . ILE A 1 266 ? -2.085 -12.592 -19.231 1.00 86.75 266 ILE A C 1
ATOM 2070 O O . ILE A 1 266 ? -2.990 -12.694 -18.419 1.00 86.75 266 ILE A O 1
ATOM 2074 N N . ASN A 1 267 ? -1.582 -13.660 -19.856 1.00 85.69 267 ASN A N 1
ATOM 2075 C CA . ASN A 1 267 ? -2.134 -15.011 -19.712 1.00 85.69 267 ASN A CA 1
ATOM 2076 C C . ASN A 1 267 ? -1.952 -15.650 -18.318 1.00 85.69 267 ASN A C 1
ATOM 2078 O O . ASN A 1 267 ? -2.446 -16.750 -18.089 1.00 85.69 267 ASN A O 1
ATOM 2082 N N . LYS A 1 268 ? -1.193 -15.019 -17.414 1.00 80.50 268 LYS A N 1
ATOM 2083 C CA . LYS A 1 268 ? -1.048 -15.449 -16.012 1.00 80.50 268 LYS A CA 1
ATOM 2084 C C . LYS A 1 268 ? -2.019 -14.741 -15.066 1.00 80.50 268 LYS A C 1
ATOM 2086 O O . LYS A 1 268 ? -2.029 -15.077 -13.887 1.00 80.50 268 LYS A O 1
ATOM 2091 N N . HIS A 1 269 ? -2.771 -13.761 -15.558 1.00 76.12 269 HIS A N 1
ATOM 2092 C CA . HIS A 1 269 ? -3.707 -12.963 -14.772 1.00 76.12 269 HIS A CA 1
ATOM 2093 C C . HIS A 1 269 ? -5.143 -13.236 -15.201 1.00 76.12 269 HIS A C 1
ATOM 2095 O O . HIS A 1 269 ? -5.393 -13.655 -16.331 1.00 76.12 269 HIS A O 1
ATOM 2101 N N . ASP A 1 270 ? -6.074 -12.946 -14.300 1.00 75.31 270 ASP A N 1
ATOM 2102 C CA . ASP A 1 270 ? -7.499 -12.923 -14.610 1.00 75.31 270 ASP A CA 1
ATOM 2103 C C . ASP A 1 270 ? -7.873 -11.673 -15.429 1.00 75.31 270 ASP A C 1
ATOM 2105 O O . ASP A 1 270 ? -7.069 -10.758 -15.649 1.00 75.31 270 ASP A O 1
ATOM 2109 N N . ASP A 1 271 ? -9.123 -11.627 -15.885 1.00 81.12 271 ASP A N 1
ATOM 2110 C CA . ASP A 1 271 ? -9.679 -10.470 -16.581 1.00 81.12 271 ASP A CA 1
ATOM 2111 C C . ASP A 1 271 ? -9.569 -9.177 -15.739 1.00 81.12 271 ASP A C 1
ATOM 2113 O O . ASP A 1 271 ? -9.522 -9.183 -14.506 1.00 81.12 271 ASP A O 1
ATOM 2117 N N . GLY A 1 272 ? -9.564 -8.026 -16.416 1.00 77.62 272 GLY A N 1
ATOM 2118 C CA . GLY A 1 272 ? -9.607 -6.703 -15.784 1.00 77.62 272 GLY A CA 1
ATOM 2119 C C . GLY A 1 272 ? -8.268 -5.966 -15.697 1.00 77.62 272 GLY A C 1
ATOM 2120 O O . GLY A 1 272 ? -8.227 -4.855 -15.166 1.00 77.62 272 GLY A O 1
ATOM 2121 N N . LEU A 1 273 ? -7.184 -6.507 -16.261 1.00 86.88 273 LEU A N 1
ATOM 2122 C CA . LEU A 1 273 ? -5.888 -5.821 -16.304 1.00 86.88 273 LEU A CA 1
ATOM 2123 C C . LEU A 1 273 ? -5.951 -4.490 -17.063 1.00 86.88 273 LEU A C 1
ATOM 2125 O O . LEU A 1 273 ? -6.410 -4.435 -18.205 1.00 86.88 273 LEU A O 1
ATOM 2129 N N . LEU A 1 274 ? -5.429 -3.429 -16.455 1.00 89.50 274 LEU A N 1
ATOM 2130 C CA . LEU A 1 274 ? -5.249 -2.123 -17.080 1.00 89.50 274 LEU A CA 1
ATOM 2131 C C . LEU A 1 274 ? -3.808 -1.987 -17.568 1.00 89.50 274 LEU A C 1
ATOM 2133 O O . LEU A 1 274 ? -2.871 -2.000 -16.768 1.00 89.50 274 LEU A O 1
ATOM 2137 N N . VAL A 1 275 ? -3.618 -1.854 -18.879 1.00 92.06 275 VAL A N 1
ATOM 2138 C CA . VAL A 1 275 ? -2.275 -1.831 -19.471 1.00 92.06 275 VAL A CA 1
ATOM 2139 C C . VAL A 1 275 ? -1.785 -0.395 -19.637 1.00 92.06 275 VAL A C 1
ATOM 2141 O O . VAL A 1 275 ? -2.416 0.401 -20.326 1.00 92.06 275 VAL A O 1
ATOM 2144 N N . ILE A 1 276 ? -0.642 -0.066 -19.039 1.00 93.00 276 ILE A N 1
ATOM 2145 C CA . ILE A 1 276 ? 0.036 1.230 -19.145 1.00 93.00 276 ILE A CA 1
ATOM 2146 C C . ILE A 1 276 ? 1.154 1.102 -20.179 1.00 93.00 276 ILE A C 1
ATOM 2148 O O . ILE A 1 276 ? 2.037 0.258 -20.035 1.00 93.00 276 ILE A O 1
ATOM 2152 N N . VAL A 1 277 ? 1.140 1.932 -21.216 1.00 92.56 277 VAL A N 1
ATOM 2153 C CA . VAL A 1 277 ? 2.073 1.834 -22.343 1.00 92.56 277 VAL A CA 1
ATOM 2154 C C . VAL A 1 277 ? 2.431 3.219 -22.888 1.00 92.56 277 VAL A C 1
ATOM 2156 O O . VAL A 1 277 ? 1.642 4.154 -22.810 1.00 92.56 277 VAL A O 1
ATOM 2159 N N . SER A 1 278 ? 3.627 3.370 -23.456 1.00 89.75 278 SER A N 1
ATOM 2160 C CA . SER A 1 278 ? 3.982 4.585 -24.201 1.00 89.75 278 SER A CA 1
ATOM 2161 C C . SER A 1 278 ? 3.171 4.686 -25.498 1.00 89.75 278 SER A C 1
ATOM 2163 O O . SER A 1 278 ? 2.965 3.684 -26.184 1.00 89.75 278 SER A O 1
ATOM 2165 N N . SER A 1 279 ? 2.756 5.899 -25.874 1.00 85.50 279 SER A N 1
ATOM 2166 C CA . SER A 1 279 ? 2.001 6.143 -27.116 1.00 85.50 279 SER A CA 1
ATOM 2167 C C . SER A 1 279 ? 2.738 5.738 -28.404 1.00 85.50 279 SER A C 1
ATOM 2169 O O . SER A 1 279 ? 2.089 5.432 -29.402 1.00 85.50 279 SER A O 1
ATOM 2171 N N . GLU A 1 280 ? 4.072 5.641 -28.363 1.00 84.38 280 GLU A N 1
ATOM 2172 C CA . GLU A 1 280 ? 4.903 5.225 -29.502 1.00 84.38 280 GLU A CA 1
ATOM 2173 C C . GLU A 1 280 ? 4.897 3.704 -29.739 1.00 84.38 280 GLU A C 1
ATOM 2175 O O . GLU A 1 280 ? 5.218 3.231 -30.832 1.00 84.38 280 GLU A O 1
ATOM 2180 N N . ARG A 1 281 ? 4.493 2.902 -28.745 1.00 87.62 281 ARG A N 1
ATOM 2181 C CA . ARG A 1 281 ? 4.455 1.429 -28.829 1.00 87.62 281 ARG A CA 1
ATOM 2182 C C . ARG A 1 281 ? 3.192 0.937 -29.524 1.00 87.62 281 ARG A C 1
ATOM 2184 O O . ARG A 1 281 ? 2.358 0.221 -28.965 1.00 87.62 281 ARG A O 1
ATOM 2191 N N . THR A 1 282 ? 3.049 1.329 -30.783 1.00 87.31 282 THR A N 1
ATOM 2192 C CA . THR A 1 282 ? 1.843 1.027 -31.555 1.00 87.31 282 THR A CA 1
ATOM 2193 C C . THR A 1 282 ? 1.675 -0.470 -31.830 1.00 87.31 282 THR A C 1
ATOM 2195 O O . THR A 1 282 ? 0.551 -0.965 -31.906 1.00 87.31 282 THR A O 1
ATOM 2198 N N . ASP A 1 283 ? 2.781 -1.216 -31.889 1.00 88.19 283 ASP A N 1
ATOM 2199 C CA . ASP A 1 283 ? 2.793 -2.681 -31.940 1.00 88.19 283 ASP A CA 1
ATOM 2200 C C . ASP A 1 283 ? 2.017 -3.305 -30.770 1.00 88.19 283 ASP A C 1
ATOM 2202 O O . ASP A 1 283 ? 1.222 -4.226 -30.967 1.00 88.19 283 ASP A O 1
ATOM 2206 N N . VAL A 1 284 ? 2.200 -2.765 -29.562 1.00 89.44 284 VAL A N 1
ATOM 2207 C CA . VAL A 1 284 ? 1.521 -3.227 -28.349 1.00 89.44 284 VAL A CA 1
ATOM 2208 C C . VAL A 1 284 ? 0.048 -2.874 -28.383 1.00 89.44 284 VAL A C 1
ATOM 2210 O O . VAL A 1 284 ? -0.788 -3.742 -28.146 1.00 89.44 284 VAL A O 1
ATOM 2213 N N . ILE A 1 285 ? -0.281 -1.628 -28.727 1.00 88.81 285 ILE A N 1
ATOM 2214 C CA . ILE A 1 285 ? -1.671 -1.162 -28.791 1.00 88.81 285 ILE A CA 1
ATOM 2215 C C . ILE A 1 285 ? -2.473 -2.031 -29.771 1.00 88.81 285 ILE A C 1
ATOM 2217 O O . ILE A 1 285 ? -3.525 -2.563 -29.417 1.00 88.81 285 ILE A O 1
ATOM 2221 N N . LEU A 1 286 ? -1.957 -2.234 -30.987 1.00 87.06 286 LEU A N 1
ATOM 2222 C CA . LEU A 1 286 ? -2.617 -3.054 -32.005 1.00 87.06 286 LEU A CA 1
ATOM 2223 C C . LEU A 1 286 ? -2.661 -4.535 -31.614 1.00 87.06 286 LEU A C 1
ATOM 2225 O O . LEU A 1 286 ? -3.676 -5.195 -31.835 1.00 87.06 286 LEU A O 1
ATOM 2229 N N . GLY A 1 2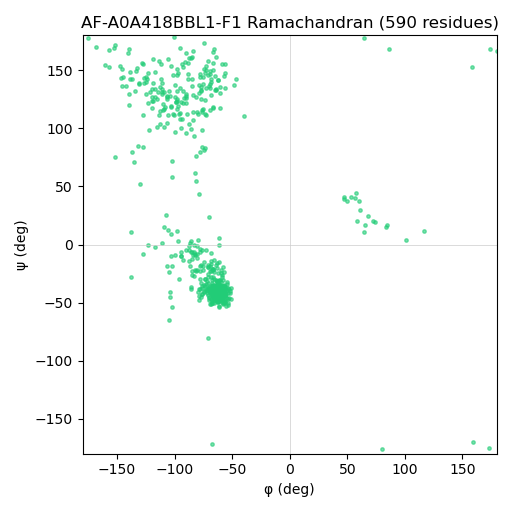87 ? -1.596 -5.054 -31.000 1.00 88.12 287 GLY A N 1
ATOM 2230 C CA . GLY A 1 287 ? -1.549 -6.426 -30.503 1.00 88.12 287 GLY A CA 1
ATOM 2231 C C . GLY A 1 287 ? -2.602 -6.709 -29.429 1.00 88.12 287 GLY A C 1
ATOM 2232 O O . GLY A 1 287 ? -3.278 -7.735 -29.495 1.00 88.12 287 GLY A O 1
ATOM 2233 N N . LEU A 1 288 ? -2.791 -5.788 -28.481 1.00 87.62 288 LEU A N 1
ATOM 2234 C CA . LEU A 1 288 ? -3.802 -5.893 -27.422 1.00 87.62 288 LEU A CA 1
ATOM 2235 C C . LEU A 1 288 ? -5.235 -5.790 -27.963 1.00 87.62 288 LEU A C 1
ATOM 2237 O O . LEU A 1 288 ? -6.139 -6.471 -27.483 1.00 87.62 288 LEU A O 1
ATOM 2241 N N . LEU A 1 289 ? -5.460 -4.974 -28.993 1.00 84.06 289 LEU A N 1
ATOM 2242 C CA . LEU A 1 289 ? -6.757 -4.930 -29.676 1.00 84.06 289 LEU A CA 1
ATOM 2243 C C . LEU A 1 289 ? -7.034 -6.233 -30.439 1.00 84.06 289 LEU A C 1
ATOM 2245 O O . LEU A 1 289 ? -8.144 -6.768 -30.390 1.00 84.06 289 LEU A O 1
ATOM 2249 N N . ALA A 1 290 ? -6.019 -6.775 -31.115 1.00 82.44 290 ALA A N 1
ATOM 2250 C CA . ALA A 1 290 ? -6.127 -8.035 -31.843 1.00 82.44 290 ALA A CA 1
ATOM 2251 C C . ALA A 1 290 ? -6.359 -9.234 -30.909 1.00 82.44 290 ALA A C 1
ATOM 2253 O O . ALA A 1 290 ? -7.130 -10.133 -31.253 1.00 82.44 290 ALA A O 1
ATOM 2254 N N . SER A 1 291 ? -5.741 -9.252 -29.724 1.00 82.44 291 SER A N 1
ATOM 2255 C CA . SER A 1 291 ? -5.960 -10.323 -28.746 1.00 82.44 291 SER A CA 1
ATOM 2256 C C . SER A 1 291 ? -7.388 -10.337 -28.204 1.00 82.44 291 SER A C 1
ATOM 2258 O O . SER A 1 291 ? -7.959 -11.410 -28.012 1.00 82.44 291 SER A O 1
ATOM 2260 N N . ARG A 1 292 ? -8.010 -9.163 -28.038 1.00 77.19 292 ARG A N 1
ATOM 2261 C CA . ARG A 1 292 ? -9.423 -9.071 -27.649 1.00 77.19 292 ARG A CA 1
ATOM 2262 C C . ARG A 1 292 ? -10.354 -9.641 -28.714 1.00 77.19 292 ARG A C 1
ATOM 2264 O O . ARG A 1 292 ? -11.308 -10.335 -28.380 1.00 77.19 292 ARG A O 1
ATOM 2271 N N . LEU A 1 293 ? -10.069 -9.378 -29.989 1.00 75.62 293 LEU A N 1
ATOM 2272 C CA . LEU A 1 293 ? -10.852 -9.908 -31.109 1.00 75.62 293 LEU A CA 1
ATOM 2273 C C . LEU A 1 293 ? -10.790 -11.436 -31.210 1.00 75.62 293 LEU A C 1
ATOM 2275 O O . LEU A 1 293 ? -11.784 -12.061 -31.580 1.00 75.62 293 LEU A O 1
ATOM 2279 N N . SER A 1 294 ? -9.636 -12.034 -30.907 1.00 78.38 294 SER A N 1
ATOM 2280 C CA . SER A 1 294 ? -9.466 -13.489 -30.955 1.00 78.38 294 SER A CA 1
ATOM 2281 C C . SER A 1 294 ? -10.010 -14.202 -29.716 1.00 78.38 294 SER A C 1
ATOM 2283 O O . SER A 1 294 ? -10.287 -15.397 -29.791 1.00 78.38 294 SER A O 1
ATOM 2285 N N . GLY A 1 295 ? -10.149 -13.494 -28.587 1.00 73.88 295 GLY A N 1
ATOM 2286 C CA . GLY A 1 295 ? -10.495 -14.086 -27.292 1.00 73.88 295 GLY A CA 1
ATOM 2287 C C . GLY A 1 295 ? -9.416 -15.031 -26.753 1.00 73.88 295 GLY A C 1
ATOM 2288 O O . GLY A 1 295 ? -9.699 -15.848 -25.884 1.00 73.88 295 GLY A O 1
ATOM 2289 N N . ALA A 1 296 ? -8.195 -14.963 -27.295 1.00 77.75 296 ALA A N 1
ATOM 2290 C CA . ALA A 1 296 ? -7.102 -15.871 -26.948 1.00 77.75 296 ALA A CA 1
ATOM 2291 C C . ALA A 1 296 ? -6.379 -15.494 -25.645 1.00 77.75 296 ALA A C 1
ATOM 2293 O O . ALA A 1 296 ? -5.561 -16.273 -25.164 1.00 77.75 296 ALA A O 1
ATOM 2294 N N . LEU A 1 297 ? -6.639 -14.298 -25.113 1.00 82.44 297 LEU A N 1
ATOM 2295 C CA . LEU A 1 297 ? -6.065 -13.791 -23.871 1.00 82.44 297 LEU A CA 1
ATOM 2296 C C . LEU A 1 297 ? -7.171 -13.289 -22.934 1.00 82.44 297 LEU A C 1
ATOM 2298 O O . LEU A 1 297 ? -8.227 -12.877 -23.429 1.00 82.44 297 LEU A O 1
ATOM 2302 N N . PRO A 1 298 ? -6.898 -13.255 -21.615 1.00 82.81 298 PRO A N 1
ATOM 2303 C CA . PRO A 1 298 ? -7.715 -12.536 -20.644 1.00 82.81 298 PRO A CA 1
ATOM 2304 C C . PRO A 1 298 ? -8.067 -11.119 -21.108 1.00 82.81 298 PRO A C 1
ATOM 2306 O O . PRO A 1 298 ? -7.268 -10.422 -21.750 1.00 82.81 298 PRO A O 1
ATOM 2309 N N . GLN A 1 299 ? -9.288 -10.689 -20.807 1.00 83.81 299 GLN A N 1
ATOM 2310 C CA . GLN A 1 299 ? -9.808 -9.401 -21.236 1.00 83.81 299 GLN A CA 1
ATOM 2311 C C . GLN A 1 299 ? -9.198 -8.273 -20.414 1.00 83.81 299 GLN A C 1
ATOM 2313 O O . GLN A 1 299 ? -9.456 -8.131 -19.221 1.00 83.81 299 GLN A O 1
ATOM 2318 N N . ILE A 1 300 ? -8.451 -7.400 -21.081 1.00 88.00 300 ILE A N 1
ATOM 2319 C CA . ILE A 1 300 ? -7.974 -6.162 -20.466 1.00 88.00 300 ILE A CA 1
ATOM 2320 C C . ILE A 1 300 ? -9.128 -5.172 -20.252 1.00 88.00 300 ILE A C 1
ATOM 2322 O O . ILE A 1 300 ? -10.065 -5.094 -21.059 1.00 88.00 300 ILE A O 1
ATOM 2326 N N . SER A 1 301 ? -9.051 -4.398 -19.172 1.00 85.94 301 SER A N 1
ATOM 2327 C CA . SER A 1 301 ? -10.029 -3.361 -18.831 1.00 85.94 301 SER A CA 1
ATOM 2328 C C . SER A 1 301 ? -9.852 -2.111 -19.692 1.00 85.94 301 SER A C 1
ATOM 2330 O O . SER A 1 301 ? -10.835 -1.521 -20.132 1.00 85.94 301 SER A O 1
ATOM 2332 N N . GLY A 1 302 ? -8.611 -1.745 -20.009 1.00 89.12 302 GLY A N 1
ATOM 2333 C CA . GLY A 1 302 ? -8.299 -0.591 -20.844 1.00 89.12 302 GLY A CA 1
ATOM 2334 C C . GLY A 1 302 ? -6.811 -0.462 -21.149 1.00 89.12 302 GLY A C 1
ATOM 2335 O O . GLY A 1 302 ? -5.988 -1.242 -20.661 1.00 89.12 302 GLY A O 1
ATOM 2336 N N . ILE A 1 303 ? -6.477 0.548 -21.950 1.00 91.88 303 ILE A N 1
ATOM 2337 C CA . ILE A 1 303 ? -5.096 0.944 -22.245 1.00 91.88 303 ILE A CA 1
ATOM 2338 C C . ILE A 1 303 ? -4.902 2.403 -21.827 1.00 91.88 303 ILE A C 1
ATOM 2340 O O . ILE A 1 303 ? -5.702 3.264 -22.193 1.00 91.88 303 ILE A O 1
ATOM 2344 N N . ILE A 1 304 ? -3.830 2.689 -21.091 1.00 92.62 304 ILE A N 1
ATOM 2345 C CA . ILE A 1 304 ? -3.397 4.041 -20.735 1.00 92.62 304 ILE A CA 1
ATOM 2346 C C . ILE A 1 304 ? -2.113 4.369 -21.486 1.00 92.62 304 ILE A C 1
ATOM 2348 O O . ILE A 1 304 ? -1.100 3.694 -21.318 1.00 92.62 304 ILE A O 1
ATOM 2352 N N . LEU A 1 305 ? -2.168 5.432 -22.282 1.00 93.69 305 LEU A N 1
ATOM 2353 C CA . LEU A 1 305 ? -1.036 6.043 -22.959 1.00 93.69 305 LEU A CA 1
ATOM 2354 C C . LEU A 1 305 ? -0.418 7.114 -22.064 1.00 93.69 305 LEU A C 1
ATOM 2356 O O . LEU A 1 305 ? -1.129 7.973 -21.544 1.00 93.69 305 LEU A O 1
ATOM 2360 N N . THR A 1 306 ? 0.894 7.063 -21.882 1.00 91.25 306 THR A N 1
ATOM 2361 C CA . THR A 1 306 ? 1.623 7.971 -20.984 1.00 91.25 306 THR A CA 1
ATOM 2362 C C . THR A 1 306 ? 2.197 9.181 -21.728 1.00 91.25 306 THR A C 1
ATOM 2364 O O . THR A 1 306 ? 2.213 9.215 -22.964 1.00 91.25 306 THR A O 1
ATOM 2367 N N . ASN A 1 307 ? 2.677 10.179 -20.977 1.00 84.94 307 ASN A N 1
ATOM 2368 C CA . ASN A 1 307 ? 3.325 11.407 -21.472 1.00 84.94 307 ASN A CA 1
ATOM 2369 C C . ASN A 1 307 ? 2.447 12.306 -22.369 1.00 84.94 307 ASN A C 1
ATOM 2371 O O . ASN A 1 307 ? 2.954 12.956 -23.281 1.00 84.94 307 ASN A O 1
ATOM 2375 N N . GLY A 1 308 ? 1.127 12.302 -22.173 1.00 79.38 308 GLY A N 1
ATOM 2376 C CA . GLY A 1 308 ? 0.169 13.074 -22.978 1.00 79.38 308 GLY A CA 1
ATOM 2377 C C . GLY A 1 308 ? 0.110 12.626 -24.443 1.00 79.38 308 GLY A C 1
ATOM 2378 O O . GLY A 1 308 ? -0.479 13.299 -25.291 1.00 79.38 308 GLY A O 1
ATOM 2379 N N . GLY A 1 309 ? 0.736 11.490 -24.757 1.00 78.12 309 GLY A N 1
ATOM 2380 C CA . GLY A 1 309 ? 0.954 11.040 -26.117 1.00 78.12 309 GLY A CA 1
ATOM 2381 C C . GLY A 1 309 ? -0.316 10.538 -26.801 1.00 78.12 309 GLY A C 1
ATOM 2382 O O . GLY A 1 309 ? -1.262 10.061 -26.162 1.00 78.12 309 GLY A O 1
ATOM 2383 N N . ILE A 1 310 ? -0.314 10.633 -28.130 1.00 84.00 310 ILE A N 1
ATOM 2384 C CA . ILE A 1 310 ? -1.331 10.084 -29.032 1.00 84.00 310 ILE A CA 1
ATOM 2385 C C . ILE A 1 310 ? -0.593 9.178 -30.027 1.00 84.00 310 ILE A C 1
ATOM 2387 O O . ILE A 1 310 ? 0.504 9.541 -30.445 1.00 84.00 310 ILE A O 1
ATOM 2391 N N . PRO A 1 311 ? -1.160 8.028 -30.437 1.00 83.25 311 PRO A N 1
ATOM 2392 C CA . PRO A 1 311 ? -0.509 7.147 -31.404 1.00 83.25 311 PRO A CA 1
ATOM 2393 C C . PRO A 1 311 ? -0.213 7.841 -32.743 1.00 83.25 311 PRO A C 1
ATOM 2395 O O . PRO A 1 311 ? -0.911 8.783 -33.135 1.00 83.25 311 PRO A O 1
ATOM 2398 N N . GLN A 1 312 ? 0.780 7.331 -33.477 1.00 78.44 312 GLN A N 1
ATOM 2399 C CA . GLN A 1 312 ? 1.188 7.850 -34.790 1.00 78.44 312 GLN A CA 1
ATOM 2400 C C . GLN A 1 312 ? 0.028 7.889 -35.801 1.00 78.44 312 GLN A C 1
ATOM 2402 O O . GLN A 1 312 ? -0.866 7.039 -35.768 1.00 78.44 312 GLN A O 1
ATOM 2407 N N . ASN A 1 313 ? 0.052 8.871 -36.710 1.00 77.44 313 ASN A N 1
ATOM 2408 C CA . ASN A 1 313 ? -1.064 9.234 -37.597 1.00 77.44 313 ASN A CA 1
ATOM 2409 C C . ASN A 1 313 ? -1.662 8.045 -38.365 1.00 77.44 313 ASN A C 1
ATOM 2411 O O . ASN A 1 313 ? -2.877 7.860 -38.359 1.00 77.44 313 ASN A O 1
ATOM 2415 N N . GLU A 1 314 ? -0.823 7.208 -38.972 1.00 79.31 314 GLU A N 1
ATOM 2416 C CA . GLU A 1 314 ? -1.227 6.039 -39.762 1.00 79.31 314 GLU A CA 1
ATOM 2417 C C . GLU A 1 314 ? -1.993 5.014 -38.920 1.00 79.31 314 GLU A C 1
ATOM 2419 O O . GLU A 1 314 ? -2.878 4.311 -39.409 1.00 79.31 314 GLU A O 1
ATOM 2424 N N . CYS A 1 315 ? -1.681 4.944 -37.628 1.00 79.25 315 CYS A N 1
ATOM 2425 C CA . CYS A 1 315 ? -2.327 4.026 -36.707 1.00 79.25 315 CYS A CA 1
ATOM 2426 C C . CYS A 1 315 ? -3.629 4.596 -36.147 1.00 79.25 315 CYS A C 1
ATOM 2428 O O . CYS A 1 315 ? -4.536 3.828 -35.835 1.00 79.25 315 CYS A O 1
ATOM 2430 N N . GLN A 1 316 ? -3.780 5.921 -36.077 1.00 83.56 316 GLN A N 1
ATOM 2431 C CA . GLN A 1 316 ? -5.016 6.539 -35.593 1.00 83.56 316 GLN A CA 1
ATOM 2432 C C . GLN A 1 316 ? -6.232 6.150 -36.435 1.00 83.56 316 GLN A C 1
ATOM 2434 O O . GLN A 1 316 ? -7.310 5.949 -35.880 1.00 83.56 316 GLN A O 1
ATOM 2439 N N . ASP A 1 317 ? -6.083 6.026 -37.754 1.00 81.88 317 ASP A N 1
ATOM 2440 C CA . ASP A 1 317 ? -7.192 5.648 -38.636 1.00 81.88 317 ASP A CA 1
ATOM 2441 C C . ASP A 1 317 ? -7.608 4.185 -38.432 1.00 81.88 317 ASP A C 1
ATOM 2443 O O . ASP A 1 317 ? -8.802 3.876 -38.396 1.00 81.88 317 ASP A O 1
ATOM 2447 N N . ILE A 1 318 ? -6.637 3.301 -38.181 1.00 81.75 318 ILE A N 1
ATOM 2448 C CA . ILE A 1 318 ? -6.891 1.907 -37.794 1.00 81.75 318 ILE A CA 1
ATOM 2449 C C . ILE A 1 318 ? -7.621 1.865 -36.447 1.00 81.75 318 ILE A C 1
ATOM 2451 O O . ILE A 1 318 ? -8.638 1.186 -36.319 1.00 81.75 318 ILE A O 1
ATOM 2455 N N . LEU A 1 319 ? -7.150 2.628 -35.457 1.00 81.81 319 LEU A N 1
ATOM 2456 C CA . LEU A 1 319 ? -7.763 2.699 -34.129 1.00 81.81 319 LEU A CA 1
ATOM 2457 C C . LEU A 1 319 ? -9.192 3.252 -34.183 1.00 81.81 319 LEU A C 1
ATOM 2459 O O . LEU A 1 319 ? -10.076 2.709 -33.525 1.00 81.81 319 LEU A O 1
ATOM 2463 N N . LYS A 1 320 ? -9.455 4.276 -35.006 1.00 80.31 320 LYS A N 1
ATOM 2464 C CA . LYS A 1 320 ? -10.812 4.802 -35.239 1.00 80.31 320 LYS A CA 1
ATOM 2465 C C . LYS A 1 320 ? -11.724 3.756 -35.873 1.00 80.31 320 LYS A C 1
ATOM 2467 O O . LYS A 1 320 ? -12.873 3.641 -35.459 1.00 80.31 320 LYS A O 1
ATOM 2472 N N . GLY A 1 321 ? -11.227 3.000 -36.853 1.00 78.44 321 GLY A N 1
ATOM 2473 C CA . GLY A 1 321 ? -11.981 1.914 -37.480 1.00 78.44 321 GLY A CA 1
ATOM 2474 C C . GLY A 1 321 ? -12.299 0.784 -36.499 1.00 78.44 321 GLY A C 1
ATOM 2475 O O . GLY A 1 321 ? -13.442 0.343 -36.412 1.00 78.44 321 GLY A O 1
ATOM 2476 N N . LEU A 1 322 ? -11.315 0.360 -35.702 1.00 75.75 322 LEU A N 1
ATOM 2477 C CA . LEU A 1 322 ? -11.488 -0.681 -34.684 1.00 75.75 322 LEU A CA 1
ATOM 2478 C C . LEU A 1 322 ? -12.410 -0.239 -33.541 1.00 75.75 322 LEU A C 1
ATOM 2480 O O . LEU A 1 322 ? -13.198 -1.046 -33.057 1.00 75.75 322 LEU A O 1
ATOM 2484 N N . ALA A 1 323 ? -12.373 1.037 -33.150 1.00 69.19 323 ALA A N 1
ATOM 2485 C CA . ALA A 1 323 ? -13.258 1.593 -32.126 1.00 69.19 323 ALA A CA 1
ATOM 2486 C C . ALA A 1 323 ? -14.747 1.557 -32.518 1.00 69.19 323 ALA A C 1
ATOM 2488 O O . ALA A 1 323 ? -15.604 1.614 -31.641 1.00 69.19 323 ALA A O 1
ATOM 2489 N N . GLN A 1 324 ? -15.068 1.443 -33.812 1.00 70.62 324 GLN A N 1
ATOM 2490 C CA . GLN A 1 324 ? -16.446 1.287 -34.299 1.00 70.62 324 GLN A CA 1
ATOM 2491 C C . GLN A 1 324 ? -16.950 -0.164 -34.218 1.00 70.62 324 GLN A C 1
ATOM 2493 O O . GLN A 1 324 ? -18.136 -0.419 -34.427 1.00 70.62 324 GLN A O 1
ATOM 2498 N N . ILE A 1 325 ? -16.070 -1.124 -33.919 1.00 71.00 325 ILE A N 1
ATOM 2499 C CA . ILE A 1 325 ? -16.413 -2.538 -33.785 1.00 71.00 325 ILE A CA 1
ATOM 2500 C C . ILE A 1 325 ? -16.696 -2.828 -32.309 1.00 71.00 325 ILE A C 1
ATOM 2502 O O . ILE A 1 325 ? -15.781 -2.914 -31.494 1.00 71.00 325 ILE A O 1
ATOM 2506 N N . ASP A 1 326 ? -17.968 -3.046 -31.975 1.00 60.53 326 ASP A N 1
ATOM 2507 C CA . ASP A 1 326 ? -18.450 -3.186 -30.590 1.00 60.53 326 ASP A CA 1
ATOM 2508 C C . ASP A 1 326 ? -17.714 -4.292 -29.794 1.00 60.53 326 ASP A C 1
ATOM 2510 O O . ASP A 1 326 ? -17.344 -4.115 -28.638 1.00 60.53 326 ASP A O 1
ATOM 2514 N N . LYS A 1 327 ? -17.365 -5.413 -30.447 1.00 56.16 327 LYS A N 1
ATOM 2515 C CA . LYS A 1 327 ? -16.593 -6.512 -29.828 1.00 56.16 327 LYS A CA 1
ATOM 2516 C C . LYS A 1 327 ? -15.092 -6.223 -29.639 1.00 56.16 327 LYS A C 1
ATOM 2518 O O . LYS A 1 327 ? -14.445 -6.920 -28.862 1.00 56.16 327 LYS A O 1
ATOM 2523 N N . ALA A 1 328 ? -14.532 -5.236 -30.340 1.00 56.59 328 ALA A N 1
ATOM 2524 C CA . ALA A 1 328 ? -13.096 -4.926 -30.356 1.00 56.59 328 ALA A CA 1
ATOM 2525 C C . ALA A 1 328 ? -12.717 -3.710 -29.499 1.00 56.59 328 ALA A C 1
ATOM 2527 O O . ALA A 1 328 ? -11.532 -3.434 -29.318 1.00 56.59 328 ALA A O 1
ATOM 2528 N N . SER A 1 329 ? -13.707 -2.961 -29.011 1.00 68.44 329 SER A N 1
ATOM 2529 C CA . SER A 1 329 ? -13.499 -1.662 -28.379 1.00 68.44 329 SER A CA 1
ATOM 2530 C C . SER A 1 329 ? -12.882 -1.798 -26.980 1.00 68.44 329 SER A C 1
ATOM 2532 O O . SER A 1 329 ? -13.584 -1.733 -25.971 1.00 68.44 329 SER A O 1
ATOM 2534 N N . VAL A 1 330 ? -11.557 -1.945 -26.905 1.00 80.62 330 VAL A N 1
ATOM 2535 C CA . VAL A 1 330 ? -10.804 -1.600 -25.691 1.00 80.62 330 VAL A CA 1
ATOM 2536 C C . VAL A 1 330 ? -10.742 -0.077 -25.604 1.00 80.62 330 VAL A C 1
ATOM 2538 O O . VAL A 1 330 ? -10.284 0.553 -26.562 1.00 80.62 330 VAL A O 1
ATOM 2541 N N . PRO A 1 331 ? -11.182 0.539 -24.498 1.00 85.62 331 PRO A N 1
ATOM 2542 C CA . PRO A 1 331 ? -11.040 1.973 -24.339 1.00 85.62 331 PRO A CA 1
ATOM 2543 C C . PRO A 1 331 ? -9.562 2.341 -24.158 1.00 85.62 331 PRO A C 1
ATOM 2545 O O . PRO A 1 331 ? -8.823 1.697 -23.405 1.00 85.62 331 PRO A O 1
ATOM 2548 N N . ILE A 1 332 ? -9.138 3.383 -24.872 1.00 89.75 332 ILE A N 1
ATOM 2549 C CA . ILE A 1 332 ? -7.766 3.893 -24.838 1.00 89.75 332 ILE A CA 1
ATOM 2550 C C . ILE A 1 332 ? -7.801 5.313 -24.294 1.00 89.75 332 ILE A C 1
ATOM 2552 O O . ILE A 1 332 ? -8.518 6.173 -24.817 1.00 89.75 332 ILE A O 1
ATOM 2556 N N . TYR A 1 333 ? -6.995 5.554 -23.273 1.00 91.12 333 TYR A N 1
ATOM 2557 C CA . TYR A 1 333 ? -6.879 6.830 -22.588 1.00 91.12 333 TYR A CA 1
ATOM 2558 C C . TYR A 1 333 ? -5.470 7.384 -22.712 1.00 91.12 333 TYR A C 1
ATOM 2560 O O . TYR A 1 333 ? -4.532 6.636 -22.952 1.00 91.12 333 TYR A O 1
ATOM 2568 N N . SER A 1 334 ? -5.321 8.686 -22.509 1.00 92.81 334 SER A N 1
ATOM 2569 C CA . SER A 1 334 ? -4.031 9.359 -22.406 1.00 92.81 334 SER A CA 1
ATOM 2570 C C . SER A 1 334 ? -3.940 10.132 -21.097 1.00 92.81 334 SER A C 1
ATOM 2572 O O . SER A 1 334 ? -4.923 10.738 -20.662 1.00 92.81 334 SER A O 1
ATOM 2574 N N . VAL A 1 335 ? -2.772 10.086 -20.464 1.00 91.75 335 VAL A N 1
ATOM 2575 C CA . VAL A 1 335 ? -2.440 10.818 -19.236 1.00 91.75 335 VAL A CA 1
ATOM 2576 C C . VAL A 1 335 ? -1.162 11.613 -19.450 1.00 91.75 335 VAL A C 1
ATOM 2578 O O . VAL A 1 335 ? -0.232 11.126 -20.081 1.00 91.75 335 VAL A O 1
ATOM 2581 N N . GLU A 1 336 ? -1.081 12.808 -18.869 1.00 88.94 336 GLU A N 1
ATOM 2582 C CA . GLU A 1 336 ? 0.124 13.658 -18.919 1.00 88.94 336 GLU A CA 1
ATOM 2583 C C . GLU A 1 336 ? 1.310 13.073 -18.127 1.00 88.94 336 GLU A C 1
ATOM 2585 O O . GLU A 1 336 ? 2.454 13.486 -18.292 1.00 88.94 336 GLU A O 1
ATOM 2590 N N . LEU A 1 337 ? 1.045 12.114 -17.235 1.00 83.00 337 LEU A N 1
ATOM 2591 C CA . LEU A 1 337 ? 2.057 11.482 -16.393 1.00 83.00 337 LEU A CA 1
ATOM 2592 C C . LEU A 1 337 ? 2.935 10.509 -17.193 1.00 83.00 337 LEU A C 1
ATOM 2594 O O . LEU A 1 337 ? 2.465 9.814 -18.094 1.00 83.00 337 LEU A O 1
ATOM 2598 N N . ASP A 1 338 ? 4.202 10.395 -16.792 1.00 85.50 338 ASP A N 1
ATOM 2599 C CA . ASP A 1 338 ? 5.085 9.328 -17.264 1.00 85.50 338 ASP A CA 1
ATOM 2600 C C . ASP A 1 338 ? 4.631 7.945 -16.762 1.00 85.50 338 ASP A C 1
ATOM 2602 O O . ASP A 1 338 ? 3.794 7.826 -15.859 1.00 85.50 338 ASP A O 1
ATOM 2606 N N . SER A 1 339 ? 5.165 6.876 -17.357 1.00 82.69 339 SER A N 1
ATOM 2607 C CA . SER A 1 339 ? 4.759 5.499 -17.043 1.00 82.69 339 SER A CA 1
ATOM 2608 C C . SER A 1 339 ? 4.930 5.147 -15.568 1.00 82.69 339 SER A C 1
ATOM 2610 O O . SER A 1 339 ? 4.050 4.515 -14.983 1.00 82.69 339 SER A O 1
ATOM 2612 N N . TYR A 1 340 ? 6.012 5.609 -14.942 1.00 78.31 340 TYR A N 1
ATOM 2613 C CA . TYR A 1 340 ? 6.302 5.355 -13.535 1.00 78.31 340 TYR A CA 1
ATOM 2614 C C . TYR A 1 340 ? 5.308 6.071 -12.613 1.00 78.31 340 TYR A C 1
ATOM 2616 O O . TYR A 1 340 ? 4.668 5.447 -11.765 1.00 78.31 340 TYR A O 1
ATOM 2624 N N . ARG A 1 341 ? 5.107 7.375 -12.812 1.00 76.94 341 ARG A N 1
ATOM 2625 C CA . ARG A 1 341 ? 4.152 8.186 -12.047 1.00 76.94 341 ARG A CA 1
ATOM 2626 C C . ARG A 1 341 ? 2.718 7.719 -12.253 1.00 76.94 341 ARG A C 1
ATOM 2628 O O . ARG A 1 341 ? 1.941 7.767 -11.304 1.00 76.94 341 ARG A O 1
ATOM 2635 N N . THR A 1 342 ? 2.383 7.241 -13.448 1.00 82.75 342 THR A N 1
ATOM 2636 C CA . THR A 1 342 ? 1.076 6.646 -13.755 1.00 82.75 342 THR A CA 1
ATOM 2637 C C . THR A 1 342 ? 0.869 5.351 -12.979 1.00 82.75 342 THR A C 1
ATOM 2639 O O . THR A 1 342 ? -0.160 5.198 -12.327 1.00 82.75 342 THR A O 1
ATOM 2642 N N . ALA A 1 343 ? 1.856 4.448 -12.979 1.00 79.88 343 ALA A N 1
ATOM 2643 C CA . ALA A 1 343 ? 1.789 3.208 -12.208 1.00 79.88 343 ALA A CA 1
ATOM 2644 C C . ALA A 1 343 ? 1.700 3.477 -10.702 1.00 79.88 343 ALA A C 1
ATOM 2646 O O . ALA A 1 343 ? 0.889 2.855 -10.024 1.00 79.88 343 ALA A O 1
ATOM 2647 N N . ILE A 1 344 ? 2.446 4.459 -10.187 1.00 69.75 344 ILE A N 1
ATOM 2648 C CA . ILE A 1 344 ? 2.335 4.884 -8.787 1.00 69.75 344 ILE A CA 1
ATOM 2649 C C . ILE A 1 344 ? 0.977 5.514 -8.489 1.00 69.75 344 ILE A C 1
ATOM 2651 O O . ILE A 1 344 ? 0.412 5.280 -7.431 1.00 69.75 344 ILE A O 1
ATOM 2655 N N . ALA A 1 345 ? 0.425 6.337 -9.377 1.00 70.50 345 ALA A N 1
ATOM 2656 C CA . ALA A 1 345 ? -0.898 6.916 -9.164 1.00 70.50 345 ALA A CA 1
ATOM 2657 C C . ALA A 1 345 ? -1.994 5.833 -9.177 1.00 70.50 345 ALA A C 1
ATOM 2659 O O . ALA A 1 345 ? -2.929 5.888 -8.376 1.00 70.50 345 ALA A O 1
ATOM 2660 N N . LEU A 1 346 ? -1.834 4.809 -10.019 1.00 74.00 346 LEU A N 1
ATOM 2661 C CA . LEU A 1 346 ? -2.690 3.627 -10.049 1.00 74.00 346 LEU A CA 1
ATOM 2662 C C . LEU A 1 346 ? -2.512 2.748 -8.798 1.00 74.00 346 LEU A C 1
ATOM 2664 O O . LEU A 1 346 ? -3.501 2.256 -8.253 1.00 74.00 346 LEU A O 1
ATOM 2668 N N . SER A 1 347 ? -1.282 2.595 -8.298 1.00 63.03 347 SER A N 1
ATOM 2669 C CA . SER A 1 347 ? -0.986 1.819 -7.089 1.00 63.03 347 SER A CA 1
ATOM 2670 C C . SER A 1 347 ? -1.406 2.547 -5.816 1.00 63.03 347 SER A C 1
ATOM 2672 O O . SER A 1 347 ? -1.955 1.905 -4.936 1.00 63.03 347 SER A O 1
ATOM 2674 N N . LYS A 1 348 ? -1.305 3.883 -5.757 1.00 53.91 348 LYS A N 1
ATOM 2675 C CA . LYS A 1 348 ? -1.868 4.750 -4.696 1.00 53.91 348 LYS A CA 1
ATOM 2676 C C . LYS A 1 348 ? -3.376 4.611 -4.552 1.00 53.91 348 LYS A C 1
ATOM 2678 O O . LYS A 1 348 ? -3.952 4.954 -3.525 1.00 53.91 348 LYS A O 1
ATOM 2683 N N . SER A 1 349 ? -4.032 4.089 -5.584 1.00 46.97 349 SER A N 1
ATOM 2684 C CA . SER A 1 349 ? -5.433 3.714 -5.517 1.00 46.97 349 SER A CA 1
ATOM 2685 C C . SER A 1 349 ? -5.667 2.535 -4.538 1.00 46.97 349 SER A C 1
ATOM 2687 O O . SER A 1 349 ? -6.752 2.441 -3.959 1.00 46.97 349 SER A O 1
ATOM 2689 N N . ARG A 1 350 ? -4.640 1.715 -4.265 1.00 46.34 350 ARG A N 1
ATOM 2690 C CA . ARG A 1 350 ? -4.497 0.873 -3.068 1.00 46.34 350 ARG A CA 1
ATOM 2691 C C . ARG A 1 350 ? -3.755 1.715 -2.010 1.00 46.34 350 ARG A C 1
ATOM 2693 O O . ARG A 1 350 ? -2.539 1.825 -2.069 1.00 46.34 350 ARG A O 1
ATOM 2700 N N . LYS A 1 351 ? -4.489 2.371 -1.095 1.00 43.91 351 LYS A N 1
ATOM 2701 C CA . LYS A 1 351 ? -3.943 3.209 0.001 1.00 43.91 351 LYS A CA 1
ATOM 2702 C C . LYS A 1 351 ? -2.679 2.568 0.608 1.00 43.91 351 LYS A C 1
ATOM 2704 O O . LYS A 1 351 ? -2.789 1.546 1.278 1.00 43.91 351 LYS A O 1
ATOM 2709 N N . ALA A 1 352 ? -1.512 3.169 0.388 1.00 48.72 352 ALA A N 1
ATOM 2710 C CA . ALA A 1 352 ? -0.315 2.893 1.171 1.00 48.72 352 ALA A CA 1
ATOM 2711 C C . ALA A 1 352 ? -0.190 4.027 2.196 1.00 48.72 352 ALA A C 1
ATOM 2713 O O . ALA A 1 352 ? 0.274 5.111 1.860 1.00 48.72 352 ALA A O 1
ATOM 2714 N N . ASP A 1 353 ? -0.670 3.794 3.420 1.00 65.62 353 ASP A N 1
ATOM 2715 C CA . ASP A 1 353 ? -0.571 4.730 4.552 1.00 65.62 353 ASP A CA 1
ATOM 2716 C C . ASP A 1 353 ? 0.811 4.639 5.222 1.00 65.62 353 ASP A C 1
ATOM 2718 O O . ASP A 1 353 ? 0.944 4.324 6.401 1.00 65.62 353 ASP A O 1
ATOM 2722 N N . GLN A 1 354 ? 1.870 4.801 4.429 1.00 78.50 354 GLN A N 1
ATOM 2723 C CA . GLN A 1 354 ? 3.239 4.679 4.926 1.00 78.50 354 GLN A CA 1
ATOM 2724 C C . GLN A 1 354 ? 3.654 5.959 5.656 1.00 78.50 354 GLN A C 1
ATOM 2726 O O . GLN A 1 354 ? 3.387 7.070 5.186 1.00 78.50 354 GLN A O 1
ATOM 2731 N N . HIS A 1 355 ? 4.326 5.805 6.791 1.00 85.19 355 HIS A N 1
ATOM 2732 C CA . HIS A 1 355 ? 4.863 6.882 7.607 1.00 85.19 355 HIS A CA 1
ATOM 2733 C C . HIS A 1 355 ? 6.326 7.139 7.268 1.00 85.19 355 HIS A C 1
ATOM 2735 O O . HIS A 1 355 ? 7.198 6.318 7.537 1.00 85.19 355 HIS A O 1
ATOM 2741 N N . ILE A 1 356 ? 6.600 8.305 6.690 1.00 93.50 356 ILE A N 1
ATOM 2742 C CA . ILE A 1 356 ? 7.939 8.707 6.270 1.00 93.50 356 ILE A CA 1
ATOM 2743 C C . ILE A 1 356 ? 8.455 9.852 7.141 1.00 93.50 356 ILE A C 1
ATOM 2745 O O . ILE A 1 356 ? 7.791 10.873 7.326 1.00 93.50 356 ILE A O 1
ATOM 2749 N N . VAL A 1 357 ? 9.680 9.706 7.640 1.00 95.62 357 VAL A N 1
ATOM 2750 C CA . VAL A 1 357 ? 10.385 10.753 8.386 1.00 95.62 357 VAL A CA 1
ATOM 2751 C C . VAL A 1 357 ? 11.237 11.592 7.438 1.00 95.62 357 VAL A C 1
ATOM 2753 O O . VAL A 1 357 ? 12.085 11.066 6.717 1.00 95.62 357 VAL A O 1
ATOM 2756 N N . LEU A 1 358 ? 11.051 12.908 7.465 1.00 96.50 358 LEU A N 1
ATOM 2757 C CA . LEU A 1 358 ? 11.885 13.884 6.770 1.00 96.50 358 LEU A CA 1
ATOM 2758 C C . LEU A 1 358 ? 12.833 14.515 7.788 1.00 96.50 358 LEU A C 1
ATOM 2760 O O . LEU A 1 358 ? 12.399 15.234 8.684 1.00 96.50 358 LEU A O 1
ATOM 2764 N N . THR A 1 359 ? 14.133 14.244 7.677 1.00 94.38 359 THR A N 1
ATOM 2765 C CA . THR A 1 359 ? 15.097 14.610 8.736 1.00 94.38 359 THR A CA 1
ATOM 2766 C C . THR A 1 359 ? 15.656 16.033 8.606 1.00 94.38 359 THR A C 1
ATOM 2768 O O . THR A 1 359 ? 16.554 16.411 9.350 1.00 94.38 359 THR A O 1
ATOM 2771 N N . GLU A 1 360 ? 15.218 16.790 7.602 1.00 92.69 360 GLU A N 1
ATOM 2772 C CA . GLU A 1 360 ? 15.823 18.060 7.175 1.00 92.69 360 GLU A CA 1
ATOM 2773 C C . GLU A 1 360 ? 14.747 19.152 7.047 1.00 92.69 360 GLU A C 1
ATOM 2775 O O . GLU A 1 360 ? 14.626 19.804 6.011 1.00 92.69 360 GLU A O 1
ATOM 2780 N N . GLY A 1 361 ? 13.942 19.337 8.100 1.00 92.00 361 GLY A N 1
ATOM 2781 C CA . GLY A 1 361 ? 12.786 20.244 8.113 1.00 92.00 361 GLY A CA 1
ATOM 2782 C C . GLY A 1 361 ? 13.102 21.724 7.883 1.00 92.00 361 GLY A C 1
ATOM 2783 O O . GLY A 1 361 ? 12.213 22.494 7.551 1.00 92.00 361 GLY A O 1
ATOM 2784 N N . GLU A 1 362 ? 14.362 22.130 7.996 1.00 89.19 362 GLU A N 1
ATOM 2785 C CA . GLU A 1 362 ? 14.787 23.513 7.751 1.00 89.19 362 GLU A CA 1
ATOM 2786 C C . GLU A 1 362 ? 15.045 23.828 6.264 1.00 89.19 362 GLU A C 1
ATOM 2788 O O . GLU A 1 362 ? 15.275 24.986 5.910 1.00 89.19 362 GLU A O 1
ATOM 2793 N N . ASP A 1 363 ? 15.048 22.822 5.378 1.00 94.12 363 ASP A N 1
ATOM 2794 C CA . ASP A 1 363 ? 15.295 23.027 3.946 1.00 94.12 363 ASP A CA 1
ATOM 2795 C C . ASP A 1 363 ? 13.994 23.283 3.170 1.00 94.12 363 ASP A C 1
ATOM 2797 O O . ASP A 1 363 ? 13.050 22.490 3.192 1.00 94.12 363 ASP A O 1
ATOM 2801 N N . ASP A 1 364 ? 13.974 24.371 2.397 1.00 93.62 364 ASP A N 1
ATOM 2802 C CA . ASP A 1 364 ? 12.803 24.796 1.622 1.00 93.62 364 ASP A CA 1
ATOM 2803 C C . ASP A 1 364 ? 12.304 23.727 0.640 1.00 93.62 364 ASP A C 1
ATOM 2805 O O . ASP A 1 364 ? 11.097 23.603 0.430 1.00 93.62 364 ASP A O 1
ATOM 2809 N N . ARG A 1 365 ? 13.203 22.929 0.050 1.00 91.69 365 ARG A N 1
ATOM 2810 C CA . ARG A 1 365 ? 12.832 21.874 -0.908 1.00 91.69 365 ARG A CA 1
ATOM 2811 C C . ARG A 1 365 ? 12.131 20.721 -0.204 1.00 91.69 365 ARG A C 1
ATOM 2813 O O . ARG A 1 365 ? 11.196 20.154 -0.765 1.00 91.69 365 ARG A O 1
ATOM 2820 N N . ILE A 1 366 ? 12.568 20.391 1.013 1.00 94.62 366 ILE A N 1
ATOM 2821 C CA . ILE A 1 366 ? 11.934 19.369 1.852 1.00 94.62 366 ILE A CA 1
ATOM 2822 C C . ILE A 1 366 ? 10.532 19.821 2.242 1.00 94.62 366 ILE A C 1
ATOM 2824 O O . ILE A 1 366 ? 9.585 19.060 2.064 1.00 94.62 366 ILE A O 1
ATOM 2828 N N . LEU A 1 367 ? 10.373 21.070 2.686 1.00 94.75 367 LEU A N 1
ATOM 2829 C CA . LEU A 1 367 ? 9.063 21.606 3.059 1.00 94.75 367 LEU A CA 1
ATOM 2830 C C . LEU A 1 367 ? 8.101 21.686 1.866 1.00 94.75 367 LEU A C 1
ATOM 2832 O O . LEU A 1 367 ? 6.932 21.328 1.994 1.00 94.75 367 LEU A O 1
ATOM 2836 N N . GLN A 1 368 ? 8.584 22.103 0.693 1.00 93.31 368 GLN A N 1
ATOM 2837 C CA . GLN A 1 368 ? 7.788 22.114 -0.541 1.00 93.31 368 GLN A CA 1
ATOM 2838 C C . GLN A 1 368 ? 7.361 20.705 -0.967 1.00 93.31 368 GLN A C 1
ATOM 2840 O O . GLN A 1 368 ? 6.218 20.499 -1.369 1.00 93.31 368 GLN A O 1
ATOM 2845 N N . ALA A 1 369 ? 8.265 19.726 -0.875 1.00 90.94 369 ALA A N 1
ATOM 2846 C CA . ALA A 1 369 ? 7.933 18.335 -1.160 1.00 90.94 369 ALA A CA 1
ATOM 2847 C C . ALA A 1 369 ? 6.930 17.776 -0.139 1.00 90.94 369 ALA A C 1
ATOM 2849 O O . ALA A 1 369 ? 6.014 17.054 -0.527 1.00 90.94 369 ALA A O 1
ATOM 2850 N N . ALA A 1 370 ? 7.076 18.133 1.140 1.00 93.75 370 ALA A N 1
ATOM 2851 C CA . ALA A 1 370 ? 6.175 17.721 2.207 1.00 93.75 370 ALA A CA 1
ATOM 2852 C C . ALA A 1 370 ? 4.745 18.229 1.976 1.00 93.75 370 ALA A C 1
ATOM 2854 O O . ALA A 1 370 ? 3.819 17.427 1.999 1.00 93.75 370 ALA A O 1
ATOM 2855 N N . ASP A 1 371 ? 4.567 19.516 1.664 1.00 92.56 371 ASP A N 1
ATOM 2856 C CA . ASP A 1 371 ? 3.268 20.107 1.301 1.00 92.56 371 ASP A CA 1
ATOM 2857 C C . ASP A 1 371 ? 2.578 19.326 0.170 1.00 92.56 371 ASP A C 1
ATOM 2859 O O . ASP A 1 371 ? 1.410 18.952 0.276 1.00 92.56 371 ASP A O 1
ATOM 2863 N N . GLU A 1 372 ? 3.320 18.990 -0.888 1.00 84.25 372 GLU A N 1
ATOM 2864 C CA . GLU A 1 372 ? 2.773 18.237 -2.019 1.00 84.25 372 GLU A CA 1
ATOM 2865 C C . GLU A 1 372 ? 2.411 16.790 -1.653 1.00 84.25 372 GLU A C 1
ATOM 2867 O O . GLU A 1 372 ? 1.391 16.259 -2.104 1.00 84.25 372 GLU A O 1
ATOM 2872 N N . VAL A 1 373 ? 3.241 16.141 -0.833 1.00 85.06 373 VAL A N 1
ATOM 2873 C CA . VAL A 1 373 ? 3.011 14.778 -0.335 1.00 85.06 373 VAL A CA 1
ATOM 2874 C C . VAL A 1 373 ? 1.762 14.722 0.541 1.00 85.06 373 VAL A C 1
ATOM 2876 O O . VAL A 1 373 ? 0.938 13.827 0.340 1.00 85.06 373 VAL A O 1
ATOM 2879 N N . LEU A 1 374 ? 1.585 15.693 1.442 1.00 85.75 374 LEU A N 1
ATOM 2880 C CA . LEU A 1 374 ? 0.429 15.791 2.336 1.00 85.75 374 LEU A CA 1
ATOM 2881 C C . LEU A 1 374 ? -0.852 16.102 1.560 1.00 85.75 374 LEU A C 1
ATOM 2883 O O . LEU A 1 374 ? -1.830 15.368 1.673 1.00 85.75 374 LEU A O 1
ATOM 2887 N N . ARG A 1 375 ? -0.842 17.120 0.688 1.00 80.75 375 ARG A N 1
ATOM 2888 C CA . ARG A 1 375 ? -2.019 17.492 -0.123 1.00 80.75 375 ARG A CA 1
ATOM 2889 C C . ARG A 1 375 ? -2.533 16.354 -0.994 1.00 80.75 375 ARG A C 1
ATOM 2891 O O . ARG A 1 375 ? -3.734 16.239 -1.219 1.00 80.75 375 ARG A O 1
ATOM 2898 N N . ARG A 1 376 ? -1.625 15.527 -1.514 1.00 70.44 376 ARG A N 1
ATOM 2899 C CA . ARG A 1 376 ? -1.963 14.375 -2.358 1.00 70.44 376 ARG A CA 1
ATOM 2900 C C . ARG A 1 376 ? -2.243 13.097 -1.563 1.00 70.44 376 ARG A C 1
ATOM 2902 O O . ARG A 1 376 ? -2.506 12.074 -2.194 1.00 70.44 376 ARG A O 1
ATOM 2909 N N . GLY A 1 377 ? -2.143 13.124 -0.231 1.00 72.06 377 GLY A N 1
ATOM 2910 C CA . GLY A 1 377 ? -2.320 11.947 0.623 1.00 72.06 377 GLY A CA 1
ATOM 2911 C C . GLY A 1 377 ? -1.369 10.806 0.256 1.00 72.06 377 GLY A C 1
ATOM 2912 O O . GLY A 1 377 ? -1.788 9.656 0.160 1.00 72.06 377 GLY A O 1
ATOM 2913 N N . ILE A 1 378 ? -0.109 11.130 -0.061 1.00 74.62 378 ILE A N 1
ATOM 2914 C CA . ILE A 1 378 ? 0.877 10.148 -0.541 1.00 74.62 378 ILE A CA 1
ATOM 2915 C C . ILE A 1 378 ? 1.465 9.329 0.612 1.00 74.62 378 ILE A C 1
ATOM 2917 O O . ILE A 1 378 ? 1.740 8.150 0.412 1.00 74.62 378 ILE A O 1
ATOM 2921 N N . ALA A 1 379 ? 1.702 9.962 1.762 1.00 81.88 379 ALA A N 1
ATOM 2922 C CA . ALA A 1 379 ? 2.303 9.366 2.953 1.00 81.88 379 ALA A CA 1
ATOM 2923 C C . ALA A 1 379 ? 1.985 10.223 4.190 1.00 81.88 379 ALA A C 1
ATOM 2925 O O . ALA A 1 379 ? 1.812 11.440 4.063 1.00 81.88 379 ALA A O 1
ATOM 2926 N N . ARG A 1 380 ? 1.981 9.611 5.380 1.00 89.50 380 ARG A N 1
ATOM 2927 C CA . ARG A 1 380 ? 2.039 10.341 6.657 1.00 89.50 380 ARG A CA 1
ATOM 2928 C C . ARG A 1 380 ? 3.460 10.838 6.868 1.00 89.50 380 ARG A C 1
ATOM 2930 O O . ARG A 1 380 ? 4.407 10.097 6.612 1.00 89.50 380 ARG A O 1
ATOM 2937 N N . LEU A 1 381 ? 3.625 12.072 7.337 1.00 94.56 381 LEU A N 1
ATOM 2938 C CA . LEU A 1 381 ? 4.949 12.672 7.501 1.00 94.56 381 LEU A CA 1
ATOM 2939 C C . LEU A 1 381 ? 5.234 13.056 8.948 1.00 94.56 381 LEU A C 1
ATOM 2941 O O . LEU A 1 381 ? 4.429 13.737 9.582 1.00 94.56 381 LEU A O 1
ATOM 2945 N N . THR A 1 382 ? 6.433 12.708 9.415 1.00 96.56 382 THR A N 1
ATOM 2946 C CA . THR A 1 382 ? 7.084 13.415 10.524 1.00 96.56 382 THR A CA 1
ATOM 2947 C C . THR A 1 382 ? 8.215 14.258 9.960 1.00 96.56 382 THR A C 1
ATOM 2949 O O . THR A 1 382 ? 9.082 13.737 9.265 1.00 96.56 382 THR A O 1
ATOM 2952 N N . ILE A 1 383 ? 8.231 15.550 10.267 1.00 97.25 383 ILE A N 1
ATOM 2953 C CA . ILE A 1 383 ? 9.278 16.477 9.837 1.00 97.25 383 ILE A CA 1
ATOM 2954 C C . ILE A 1 383 ? 10.111 16.843 11.063 1.00 97.25 383 ILE A C 1
ATOM 2956 O O . ILE A 1 383 ? 9.589 17.400 12.030 1.00 97.25 383 ILE A O 1
ATOM 2960 N N . LEU A 1 384 ? 11.402 16.512 11.023 1.00 95.94 384 LEU A N 1
ATOM 2961 C CA . LEU A 1 384 ? 12.334 16.779 12.112 1.00 95.94 384 LEU A CA 1
ATOM 2962 C C . LEU A 1 384 ? 13.039 18.123 11.916 1.00 95.94 384 LEU A C 1
ATOM 2964 O O . LEU A 1 384 ? 13.585 18.390 10.842 1.00 95.94 384 LEU A O 1
ATOM 2968 N N . GLY A 1 385 ? 13.068 18.939 12.966 1.00 93.75 385 GLY A N 1
ATOM 2969 C CA . GLY A 1 385 ? 13.734 20.242 12.985 1.00 93.75 385 GLY A CA 1
ATOM 2970 C C . GLY A 1 385 ? 13.197 21.144 14.093 1.00 93.75 385 GLY A C 1
ATOM 2971 O O . GLY A 1 385 ? 12.442 20.694 14.957 1.00 93.75 385 GLY A O 1
ATOM 2972 N N . ASP A 1 386 ? 13.582 22.417 14.083 1.00 94.06 386 ASP A N 1
ATOM 2973 C CA . ASP A 1 386 ? 13.049 23.373 15.045 1.00 94.06 386 ASP A CA 1
ATOM 2974 C C . ASP A 1 386 ? 11.621 23.759 14.638 1.00 94.06 386 ASP A C 1
ATOM 2976 O O . ASP A 1 386 ? 11.372 24.335 13.579 1.00 94.06 386 ASP A O 1
ATOM 2980 N N . VAL A 1 387 ? 10.650 23.417 15.486 1.00 94.69 387 VAL A N 1
ATOM 2981 C CA . VAL A 1 387 ? 9.222 23.558 15.164 1.00 94.69 387 VAL A CA 1
ATOM 2982 C C . VAL A 1 387 ? 8.836 25.015 14.877 1.00 94.69 387 VAL A C 1
ATOM 2984 O O . VAL A 1 387 ? 7.986 25.269 14.019 1.00 94.69 387 VAL A O 1
ATOM 2987 N N . GLU A 1 388 ? 9.446 25.989 15.558 1.00 93.88 388 GLU A N 1
ATOM 2988 C CA . GLU A 1 388 ? 9.167 27.409 15.316 1.00 93.88 388 GLU A CA 1
ATOM 2989 C C . GLU A 1 388 ? 9.711 27.853 13.954 1.00 93.88 388 GLU A C 1
ATOM 2991 O O . GLU A 1 388 ? 8.996 28.503 13.181 1.00 93.88 388 GLU A O 1
ATOM 2996 N N . SER A 1 389 ? 10.942 27.452 13.633 1.00 93.88 389 SER A N 1
ATOM 2997 C CA . SER A 1 389 ? 11.591 27.732 12.353 1.00 93.88 389 SER A CA 1
ATOM 2998 C C . SER A 1 389 ? 10.833 27.113 11.175 1.00 93.88 389 SER A C 1
ATOM 3000 O O . SER A 1 389 ? 10.489 27.828 10.225 1.00 93.88 389 SER A O 1
ATOM 3002 N N . ILE A 1 390 ? 10.456 25.831 11.273 1.00 95.38 390 ILE A N 1
ATOM 3003 C CA . ILE A 1 390 ? 9.655 25.130 10.256 1.00 95.38 390 ILE A CA 1
ATOM 3004 C C . ILE A 1 390 ? 8.342 25.876 9.994 1.00 95.38 390 ILE A C 1
ATOM 3006 O O . ILE A 1 390 ? 8.013 26.176 8.843 1.00 95.38 390 ILE A O 1
ATOM 3010 N N . ASN A 1 391 ? 7.601 26.234 11.047 1.00 94.56 391 ASN A N 1
ATOM 3011 C CA . ASN A 1 391 ? 6.324 26.941 10.915 1.00 94.56 391 ASN A CA 1
ATOM 3012 C C . ASN A 1 391 ? 6.487 28.335 10.291 1.00 94.56 391 ASN A C 1
ATOM 3014 O O . ASN A 1 391 ? 5.712 28.732 9.411 1.00 94.56 391 ASN A O 1
ATOM 3018 N N . ALA A 1 392 ? 7.508 29.089 10.710 1.00 94.31 392 ALA A N 1
ATOM 3019 C CA . ALA A 1 392 ? 7.809 30.400 10.142 1.00 94.31 392 ALA A CA 1
ATOM 3020 C C . ALA A 1 392 ? 8.150 30.301 8.646 1.00 94.31 392 ALA A C 1
ATOM 3022 O O . ALA A 1 392 ? 7.705 31.128 7.833 1.00 94.31 392 ALA A O 1
ATOM 3023 N N . ARG A 1 393 ? 8.901 29.264 8.264 1.00 94.31 393 ARG A N 1
ATOM 3024 C CA . ARG A 1 393 ? 9.285 29.016 6.877 1.00 94.31 393 ARG A CA 1
ATOM 3025 C C . ARG A 1 393 ? 8.106 28.573 6.022 1.00 94.31 393 ARG A C 1
ATOM 3027 O O . ARG A 1 393 ? 7.877 29.170 4.970 1.00 94.31 393 ARG A O 1
ATOM 3034 N N . ALA A 1 394 ? 7.297 27.636 6.512 1.00 93.19 394 ALA A N 1
ATOM 3035 C CA . ALA A 1 394 ? 6.073 27.181 5.855 1.00 93.19 394 ALA A CA 1
ATOM 3036 C C . ALA A 1 394 ? 5.111 28.345 5.576 1.00 93.19 394 ALA A C 1
ATOM 3038 O O . ALA A 1 394 ? 4.621 28.496 4.456 1.00 93.19 394 ALA A O 1
ATOM 3039 N N . LYS A 1 395 ? 4.929 29.250 6.547 1.00 93.44 395 LYS A N 1
ATOM 3040 C CA . LYS A 1 395 ? 4.107 30.458 6.378 1.00 93.44 395 LYS A CA 1
ATOM 3041 C C . LYS A 1 395 ? 4.658 31.398 5.306 1.00 93.44 395 LYS A C 1
ATOM 3043 O O . LYS A 1 395 ? 3.894 31.938 4.507 1.00 93.44 395 LYS A O 1
ATOM 3048 N N . THR A 1 396 ? 5.977 31.586 5.272 1.00 95.31 396 THR A N 1
ATOM 3049 C CA . THR A 1 396 ? 6.650 32.423 4.266 1.00 95.31 396 THR A CA 1
ATOM 3050 C C . THR A 1 396 ? 6.482 31.847 2.858 1.00 95.31 396 THR A C 1
ATOM 3052 O O . THR A 1 396 ? 6.209 32.589 1.913 1.00 95.31 396 THR A O 1
ATOM 3055 N N . LEU A 1 397 ? 6.586 30.524 2.730 1.00 91.94 397 LEU A N 1
ATOM 3056 C CA . LEU A 1 397 ? 6.453 29.787 1.473 1.00 91.94 397 LEU A CA 1
ATOM 3057 C C . LEU A 1 397 ? 4.992 29.483 1.085 1.00 91.94 397 LEU A C 1
ATOM 3059 O O . LEU A 1 397 ? 4.755 29.015 -0.025 1.00 91.94 397 LEU A O 1
ATOM 3063 N N . ARG A 1 398 ? 4.019 29.794 1.957 1.00 93.81 398 ARG A N 1
ATOM 3064 C CA . ARG A 1 398 ? 2.581 29.492 1.795 1.00 93.81 398 ARG A CA 1
ATOM 3065 C C . ARG A 1 398 ? 2.299 27.996 1.615 1.00 93.81 398 ARG A C 1
ATOM 3067 O O . ARG A 1 398 ? 1.517 27.599 0.752 1.00 93.81 398 ARG A O 1
ATOM 3074 N N . LEU A 1 399 ? 2.961 27.188 2.431 1.00 92.00 399 LEU A N 1
ATOM 3075 C CA . LEU A 1 399 ? 2.824 25.736 2.472 1.00 92.00 399 LEU A CA 1
ATOM 3076 C C . LEU A 1 399 ? 1.846 25.335 3.579 1.00 92.00 399 LEU A C 1
ATOM 3078 O O . LEU A 1 399 ? 1.774 26.004 4.611 1.00 92.00 399 LEU A O 1
ATOM 3082 N N . ASP A 1 400 ? 1.115 24.246 3.363 1.00 88.88 400 ASP A N 1
ATOM 3083 C CA . ASP A 1 400 ? 0.222 23.642 4.344 1.00 88.88 400 ASP A CA 1
ATOM 3084 C C . ASP A 1 400 ? 0.847 22.351 4.880 1.00 88.88 400 ASP A C 1
ATOM 3086 O O . ASP A 1 400 ? 0.879 21.318 4.214 1.00 88.88 400 ASP A O 1
ATOM 3090 N N . LEU A 1 401 ? 1.367 22.436 6.104 1.00 92.31 401 LEU A N 1
ATOM 3091 C CA . LEU A 1 401 ? 1.976 21.316 6.822 1.00 92.31 401 LEU A CA 1
ATOM 3092 C C . LEU A 1 401 ? 1.115 20.852 8.002 1.00 92.31 401 LEU A C 1
ATOM 3094 O O . LEU A 1 401 ? 1.604 20.125 8.859 1.00 92.31 401 LEU A O 1
ATOM 3098 N N . SER A 1 402 ? -0.156 21.267 8.065 1.00 88.06 402 SER A N 1
ATOM 3099 C CA . SER A 1 402 ? -1.055 20.980 9.197 1.00 88.06 402 SER A CA 1
ATOM 3100 C C . SER A 1 402 ? -1.273 19.485 9.452 1.00 88.06 402 SER A C 1
ATOM 3102 O O . SER A 1 402 ? -1.579 19.086 10.570 1.00 88.06 402 SER A O 1
ATOM 3104 N N . GLN A 1 403 ? -1.087 18.661 8.418 1.00 87.38 403 GLN A N 1
ATOM 3105 C CA . GLN A 1 403 ? -1.227 17.205 8.465 1.00 87.38 403 GLN A CA 1
ATOM 3106 C C . GLN A 1 403 ? 0.079 16.468 8.826 1.00 87.38 403 GLN A C 1
ATOM 3108 O O . GLN A 1 403 ? 0.068 15.244 8.940 1.00 87.38 403 GLN A O 1
ATOM 3113 N N . ALA A 1 404 ? 1.208 17.172 8.969 1.00 92.44 404 ALA A N 1
ATOM 3114 C CA . ALA A 1 404 ? 2.483 16.573 9.361 1.00 92.44 404 ALA A CA 1
ATOM 3115 C C . ALA A 1 404 ? 2.753 16.729 10.859 1.00 92.44 404 ALA A C 1
ATOM 3117 O O . ALA A 1 404 ? 2.482 17.769 11.459 1.00 92.44 404 ALA A O 1
ATOM 3118 N N . THR A 1 405 ? 3.400 15.724 11.444 1.00 95.44 405 THR A N 1
ATOM 3119 C CA . THR A 1 405 ? 3.944 15.817 12.799 1.00 95.44 405 THR A CA 1
ATOM 3120 C C . THR A 1 405 ? 5.265 16.577 12.753 1.00 95.44 405 THR A C 1
ATOM 3122 O O . THR A 1 405 ? 6.252 16.081 12.211 1.00 95.44 405 THR A O 1
ATOM 3125 N N . LEU A 1 406 ? 5.306 17.779 13.323 1.00 95.69 406 LEU A N 1
ATOM 3126 C CA . LEU A 1 406 ? 6.544 18.547 13.473 1.00 95.69 406 LEU A CA 1
ATOM 3127 C C . LEU A 1 406 ? 7.195 18.195 14.809 1.00 95.69 406 LEU A C 1
ATOM 3129 O O . LEU A 1 406 ? 6.547 18.289 15.852 1.00 95.69 406 LEU A O 1
ATOM 3133 N N . LEU A 1 407 ? 8.464 17.791 14.789 1.00 94.38 407 LEU A N 1
ATOM 3134 C CA . LEU A 1 407 ? 9.148 17.311 15.987 1.00 94.38 407 LEU A CA 1
ATOM 3135 C C . LEU A 1 407 ? 10.584 17.830 16.055 1.00 94.38 407 LEU A C 1
ATOM 3137 O O . LEU A 1 407 ? 11.361 17.652 15.124 1.00 94.38 407 LEU A O 1
ATOM 3141 N N . ASP A 1 408 ? 10.951 18.398 17.201 1.00 93.50 408 ASP A N 1
ATOM 3142 C CA . ASP A 1 408 ? 12.340 18.721 17.528 1.00 93.50 408 ASP A CA 1
ATOM 3143 C C . ASP A 1 408 ? 12.986 17.513 18.232 1.00 93.50 408 ASP A C 1
ATOM 3145 O O . ASP A 1 408 ? 12.606 17.206 19.368 1.00 93.50 408 ASP A O 1
ATOM 3149 N N . PRO A 1 409 ? 13.967 16.827 17.607 1.00 91.81 409 PRO A N 1
ATOM 3150 C CA . PRO A 1 409 ? 14.634 15.663 18.195 1.00 91.81 409 PRO A CA 1
ATOM 3151 C C . PRO A 1 409 ? 15.227 15.921 19.584 1.00 91.81 409 PRO A C 1
ATOM 3153 O O . PRO A 1 409 ? 15.224 15.036 20.438 1.00 91.81 409 PRO A O 1
ATOM 3156 N N . SER A 1 410 ? 15.718 17.140 19.830 1.00 87.31 410 SER A N 1
ATOM 3157 C CA . SER A 1 410 ? 16.385 17.507 21.084 1.00 87.31 410 SER A CA 1
ATOM 3158 C C . SER A 1 410 ? 15.412 17.702 22.251 1.00 87.31 410 SER A C 1
ATOM 3160 O O . SER A 1 410 ? 15.808 17.592 23.414 1.00 87.31 410 SER A O 1
ATOM 3162 N N . LYS A 1 411 ? 14.138 17.966 21.939 1.00 88.50 411 LYS A N 1
ATOM 3163 C CA . LYS A 1 411 ? 13.053 18.205 22.902 1.00 88.50 411 LYS A CA 1
ATOM 3164 C C . LYS A 1 411 ? 12.020 17.074 22.926 1.00 88.50 411 LYS A C 1
ATOM 3166 O O . LYS A 1 411 ? 11.044 17.172 23.658 1.00 88.50 411 LYS A O 1
ATOM 3171 N N . ALA A 1 412 ? 12.212 16.024 22.130 1.00 89.88 412 ALA A N 1
ATOM 3172 C CA . ALA A 1 412 ? 11.259 14.932 22.008 1.00 89.88 412 ALA A CA 1
ATOM 3173 C C . ALA A 1 412 ? 11.201 14.069 23.279 1.00 89.88 412 ALA A C 1
ATOM 3175 O O . ALA A 1 412 ? 12.236 13.638 23.792 1.00 89.88 412 ALA A O 1
ATOM 3176 N N . ASP A 1 413 ? 9.991 13.713 23.721 1.00 89.12 413 ASP A N 1
ATOM 3177 C CA . ASP A 1 413 ? 9.776 12.853 24.897 1.00 89.12 413 ASP A CA 1
ATOM 3178 C C . ASP A 1 413 ? 10.455 11.481 24.751 1.00 89.12 413 ASP A C 1
ATOM 3180 O O . ASP A 1 413 ? 11.020 10.937 25.701 1.00 89.12 413 ASP A O 1
ATOM 3184 N N . LYS A 1 414 ? 10.471 10.946 23.523 1.00 89.19 414 LYS A N 1
ATOM 3185 C CA . LYS A 1 414 ? 11.096 9.658 23.187 1.00 89.19 414 LYS A CA 1
ATOM 3186 C C . LYS A 1 414 ? 12.629 9.705 23.096 1.00 89.19 414 LYS A C 1
ATOM 3188 O O . LYS A 1 414 ? 13.245 8.651 22.952 1.00 89.19 414 LYS A O 1
ATOM 3193 N N . LEU A 1 415 ? 13.275 10.874 23.217 1.00 91.25 415 LEU A N 1
ATOM 3194 C CA . LEU A 1 415 ? 14.734 11.006 23.068 1.00 91.25 415 LEU A CA 1
ATOM 3195 C C . LEU A 1 415 ? 15.506 10.087 24.024 1.00 91.25 415 LEU A C 1
ATOM 3197 O O . LEU A 1 415 ? 16.488 9.472 23.618 1.00 91.25 415 LEU A O 1
ATOM 3201 N N . ALA A 1 416 ? 15.072 9.979 25.283 1.00 90.75 416 ALA A N 1
ATOM 3202 C CA . ALA A 1 416 ? 15.722 9.101 26.257 1.00 90.75 416 ALA A CA 1
ATOM 3203 C C . ALA A 1 416 ? 15.612 7.624 25.844 1.00 90.75 416 ALA A C 1
ATOM 3205 O O . ALA A 1 416 ? 16.620 6.926 25.783 1.00 90.75 416 ALA A O 1
ATOM 3206 N N . THR A 1 417 ? 14.412 7.180 25.466 1.00 91.50 417 THR A N 1
ATOM 3207 C CA . THR A 1 417 ? 14.155 5.813 24.993 1.00 91.50 417 THR A CA 1
ATOM 3208 C C . THR A 1 417 ? 14.979 5.475 23.751 1.00 91.50 417 THR A C 1
ATOM 3210 O O . THR A 1 417 ? 15.586 4.407 23.675 1.00 91.50 417 THR A O 1
ATOM 3213 N N . TYR A 1 418 ? 15.050 6.393 22.788 1.00 93.44 418 TYR A N 1
ATOM 3214 C CA . TYR A 1 418 ? 15.827 6.199 21.565 1.00 93.44 418 TYR A CA 1
ATOM 3215 C C . TYR A 1 418 ? 17.337 6.184 21.836 1.00 93.44 418 TYR A C 1
ATOM 3217 O O . TYR A 1 418 ? 18.064 5.387 21.240 1.00 93.44 418 TYR A O 1
ATOM 3225 N N . ALA A 1 419 ? 17.814 7.028 22.756 1.00 93.62 419 ALA A N 1
ATOM 3226 C CA . ALA A 1 419 ? 19.207 7.045 23.192 1.00 93.62 419 ALA A CA 1
ATOM 3227 C C . ALA A 1 419 ? 19.607 5.729 23.873 1.00 93.62 419 ALA A C 1
ATOM 3229 O O . ALA A 1 419 ? 20.662 5.177 23.552 1.00 93.62 419 ALA A O 1
ATOM 3230 N N . ASP A 1 420 ? 18.753 5.199 24.749 1.00 92.88 420 ASP A N 1
ATOM 3231 C CA . ASP A 1 420 ? 18.976 3.918 25.424 1.00 92.88 420 ASP A CA 1
ATOM 3232 C C . ASP A 1 420 ? 19.021 2.760 24.419 1.00 92.88 420 ASP A C 1
ATOM 3234 O O . ASP A 1 420 ? 19.924 1.922 24.471 1.00 92.88 420 ASP A O 1
ATOM 3238 N N . HIS A 1 421 ? 18.110 2.743 23.440 1.00 91.44 421 HIS A N 1
ATOM 3239 C CA . HIS A 1 421 ? 18.109 1.742 22.368 1.00 91.44 421 HIS A CA 1
ATOM 3240 C C . HIS A 1 421 ? 19.381 1.797 21.509 1.00 91.44 421 HIS A C 1
ATOM 3242 O O . HIS A 1 421 ? 20.023 0.772 21.249 1.00 91.44 421 HIS A O 1
ATOM 3248 N N . TYR A 1 422 ? 19.803 3.001 21.112 1.00 91.88 422 TYR A N 1
ATOM 3249 C CA . TYR A 1 422 ? 21.051 3.199 20.373 1.00 91.88 422 TYR A CA 1
ATOM 3250 C C . TYR A 1 422 ? 22.274 2.761 21.192 1.00 91.88 422 TYR A C 1
ATOM 3252 O O . TYR A 1 422 ? 23.157 2.069 20.669 1.00 91.88 422 TYR A O 1
ATOM 3260 N N . TYR A 1 423 ? 22.312 3.103 22.483 1.00 94.19 423 TYR A N 1
ATOM 3261 C CA . TYR A 1 423 ? 23.353 2.656 23.405 1.00 94.19 423 TYR A CA 1
ATOM 3262 C C . TYR A 1 423 ? 23.398 1.129 23.489 1.00 94.19 423 TYR A C 1
ATOM 3264 O O . TYR A 1 423 ? 24.459 0.542 23.284 1.00 94.19 423 TYR A O 1
ATOM 3272 N N . GLU A 1 424 ? 22.266 0.457 23.691 1.00 91.31 424 GLU A N 1
ATOM 3273 C CA . GLU A 1 424 ? 22.208 -1.004 23.783 1.00 91.31 424 GLU A CA 1
ATOM 3274 C C . GLU A 1 424 ? 22.730 -1.693 22.515 1.00 91.31 424 GLU A C 1
ATOM 3276 O O . GLU A 1 424 ? 23.532 -2.632 22.597 1.00 91.31 424 GLU A O 1
ATOM 3281 N N . LYS A 1 425 ? 22.388 -1.171 21.330 1.00 86.44 425 LYS A N 1
ATOM 3282 C CA . LYS A 1 425 ? 22.905 -1.680 20.048 1.00 86.44 425 LYS A CA 1
ATOM 3283 C C . LYS A 1 425 ? 24.401 -1.411 19.840 1.00 86.44 425 LYS A C 1
ATOM 3285 O O . LYS A 1 425 ? 25.045 -2.113 19.051 1.00 86.44 425 LYS A O 1
ATOM 3290 N N . ARG A 1 426 ? 24.981 -0.410 20.511 1.00 90.56 426 ARG A N 1
ATOM 3291 C CA . ARG A 1 426 ? 26.343 0.088 20.230 1.00 90.56 426 ARG A CA 1
ATOM 3292 C C . ARG A 1 426 ? 27.310 0.056 21.413 1.00 90.56 426 ARG A C 1
ATOM 3294 O O . ARG A 1 426 ? 28.490 0.349 21.213 1.00 90.56 426 ARG A O 1
ATOM 3301 N N . LYS A 1 427 ? 26.899 -0.400 22.598 1.00 89.50 427 LYS A N 1
ATOM 3302 C CA . LYS A 1 427 ? 27.758 -0.509 23.794 1.00 89.50 427 LYS A CA 1
ATOM 3303 C C . LYS A 1 427 ? 28.994 -1.375 23.559 1.00 89.50 427 LYS A C 1
ATOM 3305 O O . LYS A 1 427 ? 30.091 -1.035 23.986 1.00 89.50 427 LYS A O 1
ATOM 3310 N N . ALA A 1 428 ? 28.862 -2.432 22.753 1.00 88.69 428 ALA A N 1
ATOM 3311 C CA . ALA A 1 428 ? 29.980 -3.291 22.346 1.00 88.69 428 ALA A CA 1
ATOM 3312 C C . ALA A 1 428 ? 31.030 -2.577 21.465 1.00 88.69 428 ALA A C 1
ATOM 3314 O O . ALA A 1 428 ? 32.120 -3.101 21.244 1.00 88.69 428 ALA A O 1
ATOM 3315 N N . LYS A 1 429 ? 30.705 -1.392 20.937 1.00 87.12 429 LYS A N 1
ATOM 3316 C CA . LYS A 1 429 ? 31.602 -0.518 20.168 1.00 87.12 429 LYS A CA 1
ATOM 3317 C C . LYS A 1 429 ? 32.116 0.674 20.988 1.00 87.12 429 LYS A C 1
ATOM 3319 O O . LYS A 1 429 ? 32.770 1.537 20.414 1.00 87.12 429 LYS A O 1
ATOM 3324 N N . GLY A 1 430 ? 31.866 0.700 22.301 1.00 87.94 430 GLY A N 1
ATOM 3325 C CA . GLY A 1 430 ? 32.425 1.688 23.229 1.00 87.94 430 GLY A CA 1
ATOM 3326 C C . GLY A 1 430 ? 31.658 3.010 23.329 1.00 87.94 430 GLY A C 1
ATOM 3327 O O . GLY A 1 430 ? 32.227 3.984 23.808 1.00 87.94 430 GLY A O 1
ATOM 3328 N N . ILE A 1 431 ? 30.401 3.069 22.876 1.00 91.19 431 ILE A N 1
ATOM 3329 C CA . ILE A 1 431 ? 29.547 4.258 23.052 1.00 91.19 431 ILE A CA 1
ATOM 3330 C C . ILE A 1 431 ? 29.106 4.361 24.518 1.00 91.19 431 ILE A C 1
ATOM 3332 O O . ILE A 1 431 ? 28.699 3.351 25.089 1.00 91.19 431 ILE A O 1
ATOM 3336 N N . THR A 1 432 ? 29.175 5.558 25.112 1.00 93.19 432 THR A N 1
ATOM 3337 C CA . THR A 1 432 ? 28.633 5.838 26.456 1.00 93.19 432 THR A CA 1
ATOM 3338 C C . THR A 1 432 ? 27.179 6.321 26.370 1.00 93.19 432 THR A C 1
ATOM 3340 O O . THR A 1 432 ? 26.784 6.836 25.321 1.00 93.19 432 THR A O 1
ATOM 3343 N N . PRO A 1 433 ? 26.368 6.194 27.437 1.00 90.75 433 PRO A N 1
ATOM 3344 C CA . PRO A 1 433 ? 24.986 6.685 27.442 1.00 90.75 433 PRO A CA 1
ATOM 3345 C C . PRO A 1 433 ? 24.861 8.180 27.108 1.00 90.75 433 PRO A C 1
ATOM 3347 O O . PRO A 1 433 ? 23.952 8.590 26.388 1.00 90.75 433 PRO A O 1
ATOM 3350 N N . GLU A 1 434 ? 25.805 9.003 27.569 1.00 91.56 434 GLU A N 1
ATOM 3351 C CA . GLU A 1 434 ? 25.815 10.446 27.308 1.00 91.56 434 GLU A CA 1
ATOM 3352 C C . GLU A 1 434 ? 26.043 10.735 25.822 1.00 91.56 434 GLU A C 1
ATOM 3354 O O . GLU A 1 434 ? 25.296 11.505 25.218 1.00 91.56 434 GLU A O 1
ATOM 3359 N N . LEU A 1 435 ? 27.023 10.056 25.214 1.00 91.50 435 LEU A N 1
ATOM 3360 C CA . LEU A 1 435 ? 27.311 10.181 23.787 1.00 91.50 435 LEU A CA 1
ATOM 3361 C C . LEU A 1 435 ? 26.175 9.608 22.929 1.00 91.50 435 LEU A C 1
ATOM 3363 O O . LEU A 1 435 ? 25.901 10.119 21.845 1.00 91.50 435 LEU A O 1
ATOM 3367 N N . ALA A 1 436 ? 25.497 8.558 23.402 1.00 91.38 436 ALA A N 1
ATOM 3368 C CA . ALA A 1 436 ? 24.327 8.001 22.734 1.00 91.38 436 ALA A CA 1
ATOM 3369 C C . ALA A 1 436 ? 23.188 9.023 22.658 1.00 91.38 436 ALA A C 1
ATOM 3371 O O . ALA A 1 436 ? 22.615 9.211 21.586 1.00 91.38 436 ALA A O 1
ATOM 3372 N N . LYS A 1 437 ? 22.916 9.733 23.759 1.00 92.25 437 LYS A N 1
ATOM 3373 C CA . LYS A 1 437 ? 21.902 10.791 23.800 1.00 92.25 437 LYS A CA 1
ATOM 3374 C C . LYS A 1 437 ? 22.248 11.970 22.895 1.00 92.25 437 LYS A C 1
ATOM 3376 O O . LYS A 1 437 ? 21.372 12.457 22.189 1.00 92.25 437 LYS A O 1
ATOM 3381 N N . GLU A 1 438 ? 23.509 12.398 22.889 1.00 91.81 438 GLU A N 1
ATOM 3382 C CA . GLU A 1 438 ? 23.986 13.444 21.975 1.00 91.81 438 GLU A CA 1
ATOM 3383 C C . GLU A 1 438 ? 23.816 13.020 20.510 1.00 91.81 438 GLU A C 1
ATOM 3385 O O . GLU A 1 438 ? 23.233 13.756 19.720 1.00 91.81 438 GLU A O 1
ATOM 3390 N N . THR A 1 439 ? 24.234 11.796 20.171 1.00 90.69 439 THR A N 1
ATOM 3391 C CA . THR A 1 439 ? 24.161 11.268 18.799 1.00 90.69 439 THR A CA 1
ATOM 3392 C C . THR A 1 439 ? 22.716 11.141 18.317 1.00 90.69 439 THR A C 1
ATOM 3394 O O . THR A 1 439 ? 22.398 11.555 17.208 1.00 90.69 439 THR A O 1
ATOM 3397 N N . VAL A 1 440 ? 21.824 10.580 19.139 1.00 93.00 440 VAL A N 1
ATOM 3398 C CA . VAL A 1 440 ? 20.401 10.424 18.792 1.00 93.00 440 VAL A CA 1
ATOM 3399 C C . VAL A 1 440 ? 19.678 11.769 18.739 1.00 93.00 440 VAL A C 1
ATOM 3401 O O . VAL A 1 440 ? 18.690 11.883 18.027 1.00 93.00 440 VAL A O 1
ATOM 3404 N N . GLY A 1 441 ? 20.187 12.804 19.412 1.00 90.19 441 GLY A N 1
ATOM 3405 C CA . GLY A 1 441 ? 19.682 14.170 19.273 1.00 90.19 441 GLY A CA 1
ATOM 3406 C C . GLY A 1 441 ? 19.853 14.760 17.867 1.00 90.19 441 GLY A C 1
ATOM 3407 O O . GLY A 1 441 ? 19.187 15.740 17.539 1.00 90.19 441 GLY A O 1
ATOM 3408 N N . GLU A 1 442 ? 20.698 14.178 17.010 1.00 91.06 442 GLU A N 1
ATOM 3409 C CA . GLU A 1 442 ? 20.793 14.566 15.602 1.00 91.06 442 GLU A CA 1
ATOM 3410 C C . GLU A 1 442 ? 19.627 13.990 14.785 1.00 91.06 442 GLU A C 1
ATOM 3412 O O . GLU A 1 442 ? 19.369 12.786 14.814 1.00 91.06 442 GLU A O 1
ATOM 3417 N N . ALA A 1 443 ? 18.971 14.821 13.967 1.00 91.75 443 ALA A N 1
ATOM 3418 C CA . ALA A 1 443 ? 17.763 14.444 13.223 1.00 91.75 443 ALA A CA 1
ATOM 3419 C C . ALA A 1 443 ? 17.914 13.172 12.365 1.00 91.75 443 ALA A C 1
ATOM 3421 O O . ALA A 1 443 ? 16.991 12.362 12.294 1.00 91.75 443 ALA A O 1
ATOM 3422 N N . THR A 1 444 ? 19.077 12.953 11.745 1.00 91.31 444 THR A N 1
ATOM 3423 C CA . THR A 1 444 ? 19.324 11.756 10.922 1.00 91.31 444 THR A CA 1
ATOM 3424 C C . THR A 1 444 ? 19.395 10.480 11.770 1.00 91.31 444 THR A C 1
ATOM 3426 O O . THR A 1 444 ? 18.835 9.453 11.384 1.00 91.31 444 THR A O 1
ATOM 3429 N N . TYR A 1 445 ? 20.042 10.522 12.942 1.00 92.50 445 TYR A N 1
ATOM 3430 C CA . TYR A 1 445 ? 20.065 9.381 13.866 1.00 92.50 445 TYR A CA 1
ATOM 3431 C C . TYR A 1 445 ? 18.708 9.186 14.532 1.00 92.50 445 TYR A C 1
ATOM 3433 O O . TYR A 1 445 ? 18.241 8.052 14.594 1.00 92.50 445 TYR A O 1
ATOM 3441 N N . PHE A 1 446 ? 18.052 10.269 14.951 1.00 94.88 446 PHE A N 1
ATOM 3442 C CA . PHE A 1 446 ? 16.705 10.230 15.509 1.00 94.88 446 PHE A CA 1
ATOM 3443 C C . PHE A 1 446 ? 15.727 9.551 14.544 1.00 94.88 446 PHE A C 1
ATOM 3445 O O . PHE A 1 446 ? 15.088 8.567 14.905 1.00 94.88 446 PHE A O 1
ATOM 3452 N N . GLY A 1 447 ? 15.682 10.008 13.287 1.00 91.94 447 GLY A N 1
ATOM 3453 C CA . GLY A 1 447 ? 14.843 9.419 12.244 1.00 91.94 447 GLY A CA 1
ATOM 3454 C C . GLY A 1 447 ? 15.202 7.965 11.937 1.00 91.94 447 GLY A C 1
ATOM 3455 O O . GLY A 1 447 ? 14.313 7.150 11.723 1.00 91.94 447 GLY A O 1
ATOM 3456 N N . THR A 1 448 ? 16.485 7.595 11.994 1.00 89.69 448 THR A N 1
ATOM 3457 C CA . THR A 1 448 ? 16.888 6.189 11.824 1.00 89.69 448 THR A CA 1
ATOM 3458 C C . THR A 1 448 ? 16.395 5.312 12.976 1.00 89.69 448 THR A C 1
ATOM 3460 O O . THR A 1 448 ? 15.959 4.191 12.736 1.00 89.69 448 THR A O 1
ATOM 3463 N N . VAL A 1 449 ? 16.467 5.797 14.221 1.00 91.19 449 VAL A N 1
ATOM 3464 C CA . VAL A 1 449 ? 15.963 5.056 15.387 1.00 91.19 449 VAL A CA 1
ATOM 3465 C C . VAL A 1 449 ? 14.441 4.934 15.339 1.00 91.19 449 VAL A C 1
ATOM 3467 O O . VAL A 1 449 ? 13.935 3.873 15.682 1.00 91.19 449 VAL A O 1
ATOM 3470 N N . MET A 1 450 ? 13.726 5.957 14.850 1.00 90.94 450 MET A N 1
ATOM 3471 C CA . MET A 1 450 ? 12.283 5.851 14.601 1.00 90.94 450 MET A CA 1
ATOM 3472 C C . MET A 1 450 ? 11.963 4.682 13.666 1.00 90.94 450 MET A C 1
ATOM 3474 O O . MET A 1 450 ? 11.109 3.868 13.987 1.00 90.94 450 MET A O 1
ATOM 3478 N N . VAL A 1 451 ? 12.685 4.560 12.548 1.00 85.94 451 VAL A N 1
ATOM 3479 C CA . VAL A 1 451 ? 12.478 3.452 11.600 1.00 85.94 451 VAL A CA 1
ATOM 3480 C C . VAL A 1 451 ? 12.851 2.101 12.214 1.00 85.94 451 VAL A C 1
ATOM 3482 O O . VAL A 1 451 ? 12.165 1.109 12.021 1.00 85.94 451 VAL A O 1
ATOM 3485 N N . ASP A 1 452 ? 13.935 2.046 12.982 1.00 84.94 452 ASP A N 1
ATOM 3486 C CA . ASP A 1 452 ? 14.422 0.811 13.604 1.00 84.94 452 ASP A CA 1
ATOM 3487 C C . ASP A 1 452 ? 13.541 0.295 14.761 1.00 84.94 452 ASP A C 1
ATOM 3489 O O . ASP A 1 452 ? 13.674 -0.862 15.160 1.00 84.94 452 ASP A O 1
ATOM 3493 N N . LEU A 1 453 ? 12.683 1.154 15.318 1.00 81.31 453 LEU A N 1
ATOM 3494 C CA . LEU A 1 453 ? 11.705 0.828 16.360 1.00 81.31 453 LEU A CA 1
ATOM 3495 C C . LEU A 1 453 ? 10.265 0.756 15.825 1.00 81.31 453 LEU A C 1
ATOM 3497 O O . LEU A 1 453 ? 9.336 0.734 16.629 1.00 81.31 453 LEU A O 1
ATOM 3501 N N . ASP A 1 454 ? 10.083 0.734 14.500 1.00 76.56 454 ASP A N 1
ATOM 3502 C CA . ASP A 1 454 ? 8.778 0.734 13.821 1.00 76.56 454 ASP A CA 1
ATOM 3503 C C . ASP A 1 454 ? 7.882 1.949 14.169 1.00 76.56 454 ASP A C 1
ATOM 3505 O O . ASP A 1 454 ? 6.674 1.943 13.945 1.00 76.56 454 ASP A O 1
ATOM 3509 N N . ASP A 1 455 ? 8.475 3.039 14.670 1.00 79.56 455 ASP A N 1
ATOM 3510 C CA . ASP A 1 455 ? 7.811 4.336 14.867 1.00 79.56 455 ASP A CA 1
ATOM 3511 C C . ASP A 1 455 ? 7.677 5.128 13.545 1.00 79.56 455 ASP A C 1
ATOM 3513 O O . ASP A 1 455 ? 7.064 6.199 13.519 1.00 79.56 455 ASP A O 1
ATOM 3517 N N . ALA A 1 456 ? 8.278 4.626 12.459 1.00 83.06 456 ALA A N 1
ATOM 3518 C CA . ALA A 1 456 ? 8.077 5.054 11.077 1.00 83.06 456 ALA A CA 1
ATOM 3519 C C . ALA A 1 456 ? 8.454 3.931 10.090 1.00 83.06 456 ALA A C 1
ATOM 3521 O O . ALA A 1 456 ? 9.346 3.138 10.369 1.00 83.06 456 ALA A O 1
ATOM 3522 N N . ASP A 1 457 ? 7.853 3.912 8.899 1.00 79.69 457 ASP A N 1
ATOM 3523 C CA . ASP A 1 457 ? 8.127 2.899 7.864 1.00 79.69 457 ASP A CA 1
ATOM 3524 C C . ASP A 1 457 ? 9.387 3.213 7.036 1.00 79.69 457 ASP A C 1
ATOM 3526 O O . ASP A 1 457 ? 9.982 2.342 6.397 1.00 79.69 457 ASP A O 1
ATOM 3530 N N . GLY A 1 458 ? 9.809 4.478 7.010 1.00 84.81 458 GLY A N 1
ATOM 3531 C CA . GLY A 1 458 ? 10.993 4.891 6.269 1.00 84.81 458 GLY A CA 1
ATOM 3532 C C . GLY A 1 458 ? 11.450 6.306 6.588 1.00 84.81 458 GLY A C 1
ATOM 3533 O O . GLY A 1 458 ? 10.754 7.083 7.239 1.00 84.81 458 GLY A O 1
ATOM 3534 N N . MET A 1 459 ? 12.636 6.662 6.096 1.00 90.50 459 MET A N 1
ATOM 3535 C CA . MET A 1 459 ? 13.162 8.023 6.203 1.00 90.50 459 MET A CA 1
ATOM 3536 C C . MET A 1 459 ? 13.726 8.523 4.875 1.00 90.50 459 MET A C 1
ATOM 3538 O O . MET A 1 459 ? 14.278 7.752 4.087 1.00 90.50 459 MET A O 1
ATOM 3542 N N . VAL A 1 460 ? 13.636 9.834 4.662 1.00 90.94 460 VAL A N 1
ATOM 3543 C CA . VAL A 1 460 ? 14.260 10.542 3.541 1.00 90.94 460 VAL A CA 1
ATOM 3544 C C . VAL A 1 460 ? 15.142 11.662 4.090 1.00 90.94 460 VAL A C 1
ATOM 3546 O O . VAL A 1 460 ? 14.728 12.455 4.936 1.00 90.94 460 VAL A O 1
ATOM 3549 N N . SER A 1 461 ? 16.385 11.694 3.613 1.00 87.62 461 SER A N 1
ATOM 3550 C CA . SER A 1 461 ? 17.455 12.589 4.060 1.00 87.62 461 SER A CA 1
ATOM 3551 C C . SER A 1 461 ? 18.509 12.728 2.953 1.00 87.62 461 SER A C 1
ATOM 3553 O O . SER A 1 461 ? 18.524 11.926 2.015 1.00 87.62 461 SER A O 1
ATOM 3555 N N . GLY A 1 462 ? 19.417 13.700 3.068 1.00 82.75 462 GLY A N 1
ATOM 3556 C CA . GLY A 1 462 ? 20.575 13.864 2.177 1.00 82.75 462 GLY A CA 1
ATOM 3557 C C . GLY A 1 462 ? 20.575 15.161 1.367 1.00 82.75 462 GLY A C 1
ATOM 3558 O O . GLY A 1 462 ? 21.361 15.306 0.432 1.00 82.75 462 GLY A O 1
ATOM 3559 N N . VAL A 1 463 ? 19.698 16.104 1.702 1.00 81.75 463 VAL A N 1
ATOM 3560 C CA . VAL A 1 463 ? 19.624 17.429 1.085 1.00 81.75 463 VAL A CA 1
ATOM 3561 C C . VAL A 1 463 ? 20.687 18.372 1.655 1.00 81.75 463 VAL A C 1
ATOM 3563 O O . VAL A 1 463 ? 21.330 19.111 0.903 1.00 81.75 463 VAL A O 1
ATOM 3566 N N . CYS A 1 464 ? 20.891 18.312 2.969 1.00 75.38 464 CYS A N 1
ATOM 3567 C CA . CYS A 1 464 ? 21.888 19.071 3.724 1.00 75.38 464 CYS A CA 1
ATOM 3568 C C . CYS A 1 464 ? 23.057 18.185 4.183 1.00 75.38 464 CYS A C 1
ATOM 3570 O O . CYS A 1 464 ? 24.132 18.691 4.511 1.00 75.38 464 CYS A O 1
ATOM 3572 N N . HIS A 1 465 ? 22.866 16.863 4.198 1.00 75.31 465 HIS A N 1
ATOM 3573 C CA . HIS A 1 465 ? 23.864 15.892 4.638 1.00 75.31 465 HIS A CA 1
ATOM 3574 C C . HIS A 1 465 ? 24.553 15.178 3.473 1.00 75.31 465 HIS A C 1
ATOM 3576 O O . HIS A 1 465 ? 23.998 14.987 2.395 1.00 75.31 465 HIS A O 1
ATOM 3582 N N . THR A 1 466 ? 25.785 14.720 3.707 1.00 73.38 466 THR A N 1
ATOM 3583 C CA . THR A 1 466 ? 26.467 13.837 2.752 1.00 73.38 466 THR A CA 1
ATOM 3584 C C . THR A 1 466 ? 25.797 12.462 2.722 1.00 73.38 466 THR A C 1
ATOM 3586 O O . THR A 1 466 ? 25.347 11.968 3.755 1.00 73.38 466 THR A O 1
ATOM 3589 N N . THR A 1 467 ? 25.824 11.781 1.574 1.00 73.25 467 THR A N 1
ATOM 3590 C CA . THR A 1 467 ? 25.307 10.407 1.420 1.00 73.25 467 THR A CA 1
ATOM 3591 C C . THR A 1 467 ? 25.868 9.450 2.479 1.00 73.25 467 THR A C 1
ATOM 3593 O O . THR A 1 467 ? 25.150 8.614 3.022 1.00 73.25 467 THR A O 1
ATOM 3596 N N . ALA A 1 468 ? 27.145 9.613 2.842 1.00 69.06 468 ALA A N 1
ATOM 3597 C CA . ALA A 1 468 ? 27.782 8.829 3.895 1.00 69.06 468 ALA A CA 1
ATOM 3598 C C . ALA A 1 468 ? 27.155 9.064 5.281 1.00 69.06 468 ALA A C 1
ATOM 3600 O O . ALA A 1 468 ? 27.061 8.122 6.066 1.00 69.06 468 ALA A O 1
ATOM 3601 N N . ASN A 1 469 ? 26.724 10.291 5.584 1.00 73.44 469 ASN A N 1
ATOM 3602 C CA . ASN A 1 469 ? 26.081 10.627 6.855 1.00 73.44 469 ASN A CA 1
ATOM 3603 C C . ASN A 1 469 ? 24.647 10.093 6.938 1.00 73.44 469 ASN A C 1
ATOM 3605 O O . ASN A 1 469 ? 24.225 9.733 8.029 1.00 73.44 469 ASN A O 1
ATOM 3609 N N . THR A 1 470 ? 23.938 9.963 5.814 1.00 75.69 470 THR A N 1
ATOM 3610 C CA . THR A 1 470 ? 22.600 9.346 5.768 1.00 75.69 470 THR A CA 1
ATOM 3611 C C . THR A 1 470 ? 22.656 7.816 5.862 1.00 75.69 470 THR A C 1
ATOM 3613 O O . THR A 1 470 ? 21.890 7.210 6.605 1.00 75.69 470 THR A O 1
ATOM 3616 N N . ILE A 1 471 ? 23.591 7.165 5.159 1.00 79.69 471 ILE A N 1
ATOM 3617 C CA . ILE A 1 471 ? 23.683 5.691 5.120 1.00 79.69 471 ILE A CA 1
ATOM 3618 C C . ILE A 1 471 ? 24.288 5.112 6.409 1.00 79.69 471 ILE A C 1
ATOM 3620 O O . ILE A 1 471 ? 23.906 4.029 6.856 1.00 79.69 471 ILE A O 1
ATOM 3624 N N . ARG A 1 472 ? 25.252 5.811 7.020 1.00 82.81 472 ARG A N 1
ATOM 3625 C CA . ARG A 1 472 ? 25.957 5.338 8.221 1.00 82.81 472 ARG A CA 1
ATOM 3626 C C . ARG A 1 472 ? 25.023 4.943 9.375 1.00 82.81 472 ARG A C 1
ATOM 3628 O O . ARG A 1 472 ? 25.216 3.834 9.875 1.00 82.81 472 ARG A O 1
ATOM 3635 N N . PRO A 1 473 ? 24.070 5.775 9.834 1.00 83.94 473 PRO A N 1
ATOM 3636 C CA . PRO A 1 473 ? 23.183 5.397 10.929 1.00 83.94 473 PRO A CA 1
ATOM 3637 C C . PRO A 1 473 ? 22.303 4.203 10.546 1.00 83.94 473 PRO A C 1
ATOM 3639 O O . PRO A 1 473 ? 22.217 3.257 11.329 1.00 83.94 473 PRO A O 1
ATOM 3642 N N . ALA A 1 474 ? 21.762 4.166 9.322 1.00 83.12 474 ALA A N 1
ATOM 3643 C CA . ALA A 1 474 ? 20.970 3.035 8.831 1.00 83.12 474 ALA A CA 1
ATOM 3644 C C . ALA A 1 474 ? 21.753 1.711 8.895 1.00 83.12 474 ALA A C 1
ATOM 3646 O O . ALA A 1 474 ? 21.253 0.709 9.401 1.00 83.12 474 ALA A O 1
ATOM 3647 N N . LEU A 1 475 ? 23.029 1.710 8.492 1.00 81.31 475 LEU A N 1
ATOM 3648 C CA . LEU A 1 475 ? 23.900 0.533 8.602 1.00 81.31 475 LEU A CA 1
ATOM 3649 C C . LEU A 1 475 ? 24.246 0.149 10.047 1.00 81.31 475 LEU A C 1
ATOM 3651 O O . LEU A 1 475 ? 24.502 -1.023 10.329 1.00 81.31 475 LEU A O 1
ATOM 3655 N N . GLN A 1 476 ? 24.312 1.117 10.962 1.00 82.56 476 GLN A N 1
ATOM 3656 C CA . GLN A 1 476 ? 24.615 0.849 12.368 1.00 82.56 476 GLN A CA 1
ATOM 3657 C C . GLN A 1 476 ? 23.420 0.268 13.132 1.00 82.56 476 GLN A C 1
ATOM 3659 O O . GLN A 1 476 ? 23.641 -0.535 14.044 1.00 82.56 476 GLN A O 1
ATOM 3664 N N . LEU A 1 477 ? 22.201 0.672 12.768 1.00 79.56 477 LEU A N 1
ATOM 3665 C CA . LEU A 1 477 ? 20.963 0.387 13.496 1.00 79.56 477 LEU A CA 1
ATOM 3666 C C . LEU A 1 477 ? 20.112 -0.689 12.811 1.00 79.56 477 LEU A C 1
ATOM 3668 O O . LEU A 1 477 ? 19.993 -1.788 13.365 1.00 79.56 477 LEU A O 1
ATOM 3672 N N . ILE A 1 478 ? 19.617 -0.383 11.607 1.00 81.44 478 ILE A N 1
ATOM 3673 C CA . ILE A 1 478 ? 18.697 -1.211 10.804 1.00 81.44 478 ILE A CA 1
ATOM 3674 C C . ILE A 1 478 ? 19.446 -2.395 10.183 1.00 81.44 478 ILE A C 1
ATOM 3676 O O . ILE A 1 478 ? 18.980 -3.531 10.225 1.00 81.44 478 ILE A O 1
ATOM 3680 N N . LYS A 1 479 ? 20.675 -2.143 9.705 1.00 78.62 479 LYS A N 1
ATOM 3681 C CA . LYS A 1 479 ? 21.542 -3.112 9.012 1.00 78.62 479 LYS A CA 1
ATOM 3682 C C . LYS A 1 479 ? 20.938 -3.577 7.678 1.00 78.62 479 LYS A C 1
ATOM 3684 O O . LYS A 1 479 ? 19.878 -3.154 7.239 1.00 78.62 479 LYS A O 1
ATOM 3689 N N . THR A 1 480 ? 21.694 -4.411 6.982 1.00 78.94 480 THR A N 1
ATOM 3690 C CA . THR A 1 480 ? 21.282 -5.100 5.755 1.00 78.94 480 THR A CA 1
ATOM 3691 C C . THR A 1 480 ? 20.588 -6.419 6.082 1.00 78.94 480 THR A C 1
ATOM 3693 O O . THR A 1 480 ? 20.840 -7.004 7.139 1.00 78.94 480 THR A O 1
ATOM 3696 N N . ARG A 1 481 ? 19.818 -6.961 5.132 1.00 73.44 481 ARG A N 1
ATOM 3697 C CA . ARG A 1 481 ? 19.319 -8.338 5.226 1.00 73.44 481 ARG A CA 1
ATOM 3698 C C . ARG A 1 481 ? 20.474 -9.357 5.379 1.00 73.44 481 ARG A C 1
ATOM 3700 O O . ARG A 1 481 ? 21.538 -9.149 4.790 1.00 73.44 481 ARG A O 1
ATOM 3707 N N . PRO A 1 482 ? 20.294 -10.460 6.136 1.00 68.19 482 PRO A N 1
ATOM 3708 C CA . PRO A 1 482 ? 21.349 -11.456 6.375 1.00 68.19 482 PRO A CA 1
ATOM 3709 C C . PRO A 1 482 ? 21.866 -12.158 5.113 1.00 68.19 482 PRO A C 1
ATOM 3711 O O . PRO A 1 482 ? 23.030 -12.549 5.056 1.00 68.19 482 PRO A O 1
ATOM 3714 N N . ASP A 1 483 ? 21.003 -12.328 4.115 1.00 71.56 483 ASP A N 1
ATOM 3715 C CA . ASP A 1 483 ? 21.300 -12.995 2.848 1.00 71.56 483 ASP A CA 1
ATOM 3716 C C . ASP A 1 483 ? 22.019 -12.081 1.842 1.00 71.56 483 ASP A C 1
ATOM 3718 O O . ASP A 1 483 ? 22.755 -12.569 0.981 1.00 71.56 483 ASP A O 1
ATOM 3722 N N . ILE A 1 484 ? 21.886 -10.756 1.986 1.00 74.44 484 ILE A N 1
ATOM 3723 C CA . ILE A 1 484 ? 22.577 -9.771 1.147 1.00 74.44 484 ILE A CA 1
ATOM 3724 C C . ILE A 1 484 ? 23.246 -8.690 2.016 1.00 74.44 484 ILE A C 1
ATOM 3726 O O . ILE A 1 484 ? 22.683 -7.611 2.218 1.00 74.44 484 ILE A O 1
ATOM 3730 N N . PRO A 1 485 ? 24.474 -8.938 2.514 1.00 77.31 485 PRO A N 1
ATOM 3731 C CA . PRO A 1 485 ? 25.197 -8.038 3.414 1.00 77.31 485 PRO A CA 1
ATOM 3732 C C . PRO A 1 485 ? 25.868 -6.857 2.683 1.00 77.31 485 PRO A C 1
ATOM 3734 O O . PRO A 1 485 ? 27.029 -6.531 2.936 1.00 77.31 485 PRO A O 1
ATOM 3737 N N . LEU A 1 486 ? 25.161 -6.233 1.739 1.00 83.62 486 LEU A N 1
ATOM 3738 C CA . LEU A 1 486 ? 25.644 -5.113 0.934 1.00 83.62 486 LEU A CA 1
ATOM 3739 C C . LEU A 1 486 ? 24.507 -4.116 0.699 1.00 83.62 486 LEU A C 1
ATOM 3741 O O . LEU A 1 486 ? 23.391 -4.514 0.376 1.00 83.62 486 LEU A O 1
ATOM 3745 N N . VAL A 1 487 ? 24.798 -2.822 0.829 1.00 84.25 487 VAL A N 1
ATOM 3746 C CA . VAL A 1 487 ? 23.907 -1.752 0.359 1.00 84.25 487 VAL A CA 1
ATOM 3747 C C . VAL A 1 487 ? 24.403 -1.298 -1.002 1.00 84.25 487 VAL A C 1
ATOM 3749 O O . VAL A 1 487 ? 25.596 -1.041 -1.163 1.00 84.25 487 VAL A O 1
ATOM 3752 N N . SER A 1 488 ? 23.494 -1.185 -1.961 1.00 88.62 488 SER A N 1
ATOM 3753 C CA . SER A 1 488 ? 23.767 -0.680 -3.303 1.00 88.62 488 SER A CA 1
ATOM 3754 C C . SER A 1 488 ? 22.793 0.441 -3.653 1.00 88.62 488 SER A C 1
ATOM 3756 O O . SER A 1 488 ? 21.716 0.541 -3.065 1.00 88.62 488 SER A O 1
ATOM 3758 N N . SER A 1 489 ? 23.188 1.322 -4.573 1.00 87.50 489 SER A N 1
ATOM 3759 C CA . SER A 1 489 ? 22.268 2.307 -5.146 1.00 87.50 489 SER A CA 1
ATOM 3760 C C . SER A 1 489 ? 21.725 1.833 -6.485 1.00 87.50 489 SER A C 1
ATOM 3762 O O . SER A 1 489 ? 22.409 1.134 -7.234 1.00 87.50 489 SER A O 1
ATOM 3764 N N . VAL A 1 490 ? 20.514 2.284 -6.800 1.00 89.50 490 VAL A N 1
ATOM 3765 C CA . VAL A 1 490 ? 19.943 2.192 -8.139 1.00 89.50 490 VAL A CA 1
ATOM 3766 C C . VAL A 1 490 ? 19.486 3.571 -8.590 1.00 89.50 490 VAL A C 1
ATOM 3768 O O . VAL A 1 490 ? 18.907 4.331 -7.814 1.00 89.50 490 VAL A O 1
ATOM 3771 N N . PHE A 1 491 ? 19.742 3.895 -9.852 1.00 85.44 491 PHE A N 1
ATOM 3772 C CA . PHE A 1 491 ? 19.217 5.086 -10.509 1.00 85.44 491 PHE A CA 1
ATOM 3773 C C . PHE A 1 491 ? 18.208 4.672 -11.569 1.00 85.44 491 PHE A C 1
ATOM 3775 O O . PHE A 1 491 ? 18.510 3.843 -12.426 1.00 85.44 491 PHE A O 1
ATOM 3782 N N . PHE A 1 492 ? 17.030 5.291 -11.529 1.00 82.44 492 PHE A N 1
ATOM 3783 C CA . PHE A 1 492 ? 16.062 5.218 -12.616 1.00 82.44 492 PHE A CA 1
ATOM 3784 C C . PHE A 1 492 ? 16.463 6.213 -13.698 1.00 82.44 492 PHE A C 1
ATOM 3786 O O . PHE A 1 492 ? 16.437 7.426 -13.493 1.00 82.44 492 PHE A O 1
ATOM 3793 N N . MET A 1 493 ? 16.836 5.688 -14.857 1.00 84.62 493 MET A N 1
ATOM 3794 C CA . MET A 1 493 ? 17.129 6.469 -16.045 1.00 84.62 493 MET A CA 1
ATOM 3795 C C . MET A 1 493 ? 15.860 6.522 -16.893 1.00 84.62 493 MET A C 1
ATOM 3797 O O . MET A 1 493 ? 15.528 5.563 -17.591 1.00 84.62 493 MET A O 1
ATOM 3801 N N . CYS A 1 494 ? 15.141 7.639 -16.807 1.00 79.62 494 CYS A N 1
ATOM 3802 C CA . CYS A 1 494 ? 13.963 7.900 -17.628 1.00 79.62 494 CYS A CA 1
ATOM 3803 C C . CYS A 1 494 ? 14.410 8.449 -18.989 1.00 79.62 494 CYS A C 1
ATOM 3805 O O . CYS A 1 494 ? 14.663 9.646 -19.133 1.00 79.62 494 CYS A O 1
ATOM 3807 N N . LEU A 1 495 ? 14.564 7.558 -19.965 1.00 78.81 495 LEU A N 1
ATOM 3808 C CA . LEU A 1 495 ? 14.825 7.900 -21.360 1.00 78.81 495 LEU A CA 1
ATOM 3809 C C . LEU A 1 495 ? 13.498 8.212 -22.068 1.00 78.81 495 LEU A C 1
ATOM 3811 O O . LEU A 1 495 ? 12.422 7.909 -21.559 1.00 78.81 495 LEU A O 1
ATOM 3815 N N . GLU A 1 496 ? 13.569 8.800 -23.261 1.00 67.19 496 GLU A N 1
ATOM 3816 C CA . GLU A 1 496 ? 12.392 9.255 -24.022 1.00 67.19 496 GLU A CA 1
ATOM 3817 C C . GLU A 1 496 ? 11.340 8.151 -24.249 1.00 67.19 496 GLU A C 1
ATOM 3819 O O . GLU A 1 496 ? 10.137 8.419 -24.271 1.00 67.19 496 GLU A O 1
ATOM 3824 N N . HIS A 1 497 ? 11.782 6.896 -24.371 1.00 67.38 497 HIS A N 1
ATOM 3825 C CA . HIS A 1 497 ? 10.906 5.751 -24.632 1.00 67.38 497 HIS A CA 1
ATOM 3826 C C . HIS A 1 497 ? 11.064 4.589 -23.643 1.00 67.38 497 HIS A C 1
ATOM 3828 O O . HIS A 1 497 ? 10.239 3.678 -23.672 1.00 67.38 497 HIS A O 1
ATOM 3834 N N . ASP A 1 498 ? 12.061 4.631 -22.755 1.00 67.88 498 ASP A N 1
ATOM 3835 C CA . ASP A 1 498 ? 12.436 3.509 -21.891 1.00 67.88 498 ASP A CA 1
ATOM 3836 C C . ASP A 1 498 ? 12.757 3.973 -20.466 1.00 67.88 498 ASP A C 1
ATOM 3838 O O . ASP A 1 498 ? 13.299 5.057 -20.251 1.00 67.88 498 ASP A O 1
ATOM 3842 N N . VAL A 1 499 ? 12.483 3.117 -19.482 1.00 77.50 499 VAL A N 1
ATOM 3843 C CA . VAL A 1 499 ? 12.971 3.281 -18.108 1.00 77.50 499 VAL A CA 1
ATOM 3844 C C . VAL A 1 499 ? 13.954 2.153 -17.833 1.00 77.50 499 VAL A C 1
ATOM 3846 O O . VAL A 1 499 ? 13.567 0.986 -17.817 1.00 77.50 499 VAL A O 1
ATOM 3849 N N . VAL A 1 500 ? 15.226 2.496 -17.628 1.00 86.12 500 VAL A N 1
ATOM 3850 C CA . VAL A 1 500 ? 16.278 1.523 -17.292 1.00 86.12 500 VAL A CA 1
ATOM 3851 C C . VAL A 1 500 ? 16.848 1.804 -15.908 1.00 86.12 500 VAL A C 1
ATOM 3853 O O . VAL A 1 500 ? 16.882 2.950 -15.465 1.00 86.12 500 VAL A O 1
ATOM 3856 N N . LEU A 1 501 ? 17.284 0.755 -15.210 1.00 89.88 501 LEU A N 1
ATOM 3857 C CA . LEU A 1 501 ? 17.893 0.872 -13.885 1.00 89.88 501 LEU A CA 1
ATOM 3858 C C . LEU A 1 501 ? 19.402 0.690 -13.994 1.00 89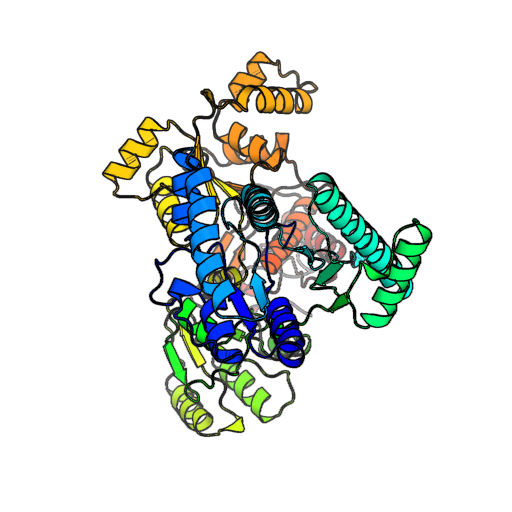.88 501 LEU A C 1
ATOM 3860 O O . LEU A 1 501 ? 19.866 -0.311 -14.541 1.00 89.88 501 LEU A O 1
ATOM 3864 N N . TYR A 1 502 ? 20.164 1.636 -13.449 1.00 92.12 502 TYR A N 1
ATOM 3865 C CA . TYR A 1 502 ? 21.617 1.524 -13.318 1.00 92.12 502 TYR A CA 1
ATOM 3866 C C . TYR A 1 502 ? 21.993 1.278 -11.863 1.00 92.12 502 TYR A C 1
ATOM 3868 O O . TYR A 1 502 ? 21.592 2.045 -10.992 1.00 92.12 502 TYR A O 1
ATOM 3876 N N . GLY A 1 503 ? 22.785 0.236 -11.613 1.00 89.50 503 GLY A N 1
ATOM 3877 C CA . GLY A 1 503 ? 23.316 -0.081 -10.291 1.00 89.50 503 GLY A CA 1
ATOM 3878 C C . GLY A 1 503 ? 24.727 -0.671 -10.386 1.00 89.50 503 GLY A C 1
ATOM 3879 O O . GLY A 1 503 ? 25.035 -1.394 -11.331 1.00 89.50 503 GLY A O 1
ATOM 3880 N N . ASP A 1 504 ? 25.652 -0.393 -9.469 1.00 89.69 504 ASP A N 1
ATOM 3881 C CA . ASP A 1 504 ? 25.640 0.637 -8.421 1.00 89.69 504 ASP A CA 1
ATOM 3882 C C . ASP A 1 504 ? 26.374 1.883 -8.932 1.00 89.69 504 ASP A C 1
ATOM 3884 O O . ASP A 1 504 ? 27.444 1.765 -9.530 1.00 89.69 504 ASP A O 1
ATOM 3888 N N . CYS A 1 505 ? 25.809 3.072 -8.715 1.00 85.94 505 CYS A N 1
ATOM 3889 C CA . CYS A 1 505 ? 26.377 4.327 -9.212 1.00 85.94 505 CYS A CA 1
ATOM 3890 C C . CYS A 1 505 ? 26.798 5.312 -8.112 1.00 85.94 505 CYS A C 1
ATOM 3892 O O . CYS A 1 505 ? 27.315 6.378 -8.442 1.00 85.94 505 CYS A O 1
ATOM 3894 N N . ALA A 1 506 ? 26.591 4.990 -6.830 1.00 77.75 506 ALA A N 1
ATOM 3895 C CA . ALA A 1 506 ? 26.816 5.943 -5.740 1.00 77.75 506 ALA A CA 1
ATOM 3896 C C . ALA A 1 506 ? 27.501 5.371 -4.493 1.00 77.75 506 ALA A C 1
ATOM 3898 O O . ALA A 1 506 ? 28.166 6.135 -3.794 1.00 77.75 506 ALA A O 1
ATOM 3899 N N . VAL A 1 507 ? 27.355 4.077 -4.180 1.00 83.25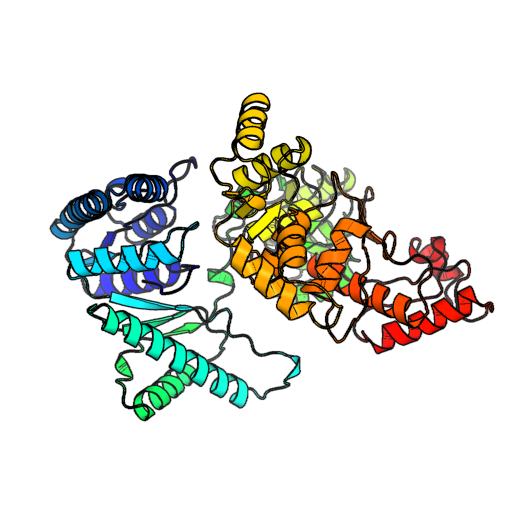 507 VAL A N 1
ATOM 3900 C CA . VAL A 1 507 ? 27.793 3.543 -2.874 1.00 83.25 507 VAL A CA 1
ATOM 3901 C C . VAL A 1 507 ? 29.115 2.782 -2.976 1.00 83.25 507 VAL A C 1
ATOM 3903 O O . VAL A 1 507 ? 30.066 3.092 -2.259 1.00 83.25 507 VAL A O 1
ATOM 3906 N N . ASN A 1 508 ? 29.200 1.797 -3.867 1.00 86.38 508 ASN A N 1
ATOM 3907 C CA . ASN A 1 508 ? 30.341 0.893 -3.981 1.00 86.38 508 ASN A CA 1
ATOM 3908 C C . ASN A 1 508 ? 31.261 1.301 -5.141 1.00 86.38 508 ASN A C 1
ATOM 3910 O O . ASN A 1 508 ? 30.907 1.161 -6.309 1.00 86.38 508 ASN A O 1
ATOM 3914 N N . THR A 1 509 ? 32.469 1.777 -4.824 1.00 82.00 509 THR A N 1
ATOM 3915 C CA . THR A 1 509 ? 33.419 2.326 -5.811 1.00 82.00 509 THR A CA 1
ATOM 3916 C C . THR A 1 509 ? 34.143 1.270 -6.651 1.00 82.00 509 THR A C 1
ATOM 3918 O O . THR A 1 509 ? 34.288 1.450 -7.857 1.00 82.00 509 THR A O 1
ATOM 3921 N N . ASP A 1 510 ? 34.599 0.171 -6.044 1.00 86.94 510 ASP A N 1
ATOM 3922 C CA . ASP A 1 510 ? 35.220 -0.963 -6.747 1.00 86.94 510 ASP A CA 1
ATOM 3923 C C . ASP A 1 510 ? 34.694 -2.292 -6.180 1.00 86.94 510 ASP A C 1
ATOM 3925 O O . ASP A 1 510 ? 35.336 -2.912 -5.328 1.00 86.94 510 ASP A O 1
ATOM 3929 N N . PRO A 1 511 ? 33.489 -2.729 -6.593 1.00 91.88 511 PRO A N 1
ATOM 3930 C CA . PRO A 1 511 ? 32.898 -3.953 -6.076 1.00 91.88 511 PRO A CA 1
ATOM 3931 C C . PRO A 1 511 ? 33.685 -5.185 -6.540 1.00 91.88 511 PRO A C 1
ATOM 3933 O O . PRO A 1 511 ? 34.101 -5.300 -7.702 1.00 91.88 511 PRO A O 1
ATOM 3936 N N . THR A 1 512 ? 33.846 -6.143 -5.628 1.00 94.94 512 THR A N 1
ATOM 3937 C CA . THR A 1 512 ? 34.317 -7.506 -5.928 1.00 94.94 512 THR A CA 1
ATOM 3938 C C . THR A 1 512 ? 33.306 -8.266 -6.798 1.00 94.94 512 THR A C 1
ATOM 3940 O O . THR A 1 512 ? 32.165 -7.835 -6.948 1.00 94.94 512 THR A O 1
ATOM 3943 N N . ALA A 1 513 ? 33.685 -9.423 -7.355 1.00 95.62 513 ALA A N 1
ATOM 3944 C CA . ALA A 1 513 ? 32.766 -10.242 -8.155 1.00 95.62 513 ALA A CA 1
ATOM 3945 C C . ALA A 1 513 ? 31.495 -10.636 -7.375 1.00 95.62 513 ALA A C 1
ATOM 3947 O O . ALA A 1 513 ? 30.387 -10.542 -7.897 1.00 95.62 513 ALA A O 1
ATOM 3948 N N . GLN A 1 514 ? 31.648 -11.009 -6.102 1.00 94.19 514 GLN A N 1
ATOM 3949 C CA . GLN A 1 514 ? 30.529 -11.359 -5.227 1.00 94.19 514 GLN A CA 1
ATOM 3950 C C . GLN A 1 514 ? 29.620 -10.157 -4.937 1.00 94.19 514 GLN A C 1
ATOM 3952 O O . GLN A 1 514 ? 28.401 -10.278 -5.015 1.00 94.19 514 GLN A O 1
ATOM 3957 N N . GLN A 1 515 ? 30.197 -8.987 -4.651 1.00 93.44 515 GLN A N 1
ATOM 3958 C CA . GLN A 1 515 ? 29.417 -7.766 -4.427 1.00 93.44 515 GLN A CA 1
ATOM 3959 C C . GLN A 1 515 ? 28.701 -7.311 -5.700 1.00 93.44 515 GLN A C 1
ATOM 3961 O O . GLN A 1 515 ? 27.545 -6.915 -5.644 1.00 93.44 515 GLN A O 1
ATOM 3966 N N . LEU A 1 516 ? 29.349 -7.417 -6.862 1.00 95.00 516 LEU A N 1
ATOM 3967 C CA . LEU A 1 516 ? 28.730 -7.090 -8.144 1.00 95.00 516 LEU A CA 1
ATOM 3968 C C . LEU A 1 516 ? 27.553 -8.026 -8.463 1.00 95.00 516 LEU A C 1
ATOM 3970 O O . LEU A 1 516 ? 26.537 -7.576 -8.985 1.00 95.00 516 LEU A O 1
ATOM 3974 N N . ALA A 1 517 ? 27.655 -9.307 -8.096 1.00 94.94 517 ALA A N 1
ATOM 3975 C CA . ALA A 1 517 ? 26.544 -10.250 -8.192 1.00 94.94 517 ALA A CA 1
ATOM 3976 C C . ALA A 1 517 ? 25.373 -9.864 -7.271 1.00 94.94 517 ALA A C 1
ATOM 3978 O O . ALA A 1 517 ? 24.223 -9.868 -7.702 1.00 94.94 517 ALA A O 1
ATOM 3979 N N . GLN A 1 518 ? 25.666 -9.471 -6.027 1.00 92.94 518 GLN A N 1
ATOM 3980 C CA . GLN A 1 518 ? 24.665 -8.978 -5.075 1.00 92.94 518 GLN A CA 1
ATOM 3981 C C . GLN A 1 518 ? 23.970 -7.707 -5.578 1.00 92.94 518 GLN A C 1
ATOM 3983 O O . GLN A 1 518 ? 22.746 -7.635 -5.531 1.00 92.94 518 GLN A O 1
ATOM 3988 N N . ILE A 1 519 ? 24.728 -6.749 -6.122 1.00 94.44 519 ILE A N 1
ATOM 3989 C CA . ILE A 1 519 ? 24.192 -5.527 -6.742 1.00 94.44 519 ILE A CA 1
ATOM 3990 C C . ILE A 1 519 ? 23.230 -5.886 -7.879 1.00 94.44 519 ILE A C 1
ATOM 3992 O O . ILE A 1 519 ? 22.139 -5.326 -7.954 1.00 94.44 519 ILE A O 1
ATOM 3996 N N . ALA A 1 520 ? 23.601 -6.833 -8.746 1.00 94.31 520 ALA A N 1
ATOM 3997 C CA . ALA A 1 520 ? 22.763 -7.266 -9.863 1.00 94.31 520 ALA A CA 1
ATOM 3998 C C . ALA A 1 520 ? 21.422 -7.856 -9.392 1.00 94.31 520 ALA A C 1
ATOM 4000 O O . ALA A 1 520 ? 20.373 -7.507 -9.934 1.00 94.31 520 ALA A O 1
ATOM 4001 N N . VAL A 1 521 ? 21.445 -8.707 -8.360 1.00 92.44 521 VAL A N 1
ATOM 4002 C CA . VAL A 1 521 ? 20.234 -9.315 -7.785 1.00 92.44 521 VAL A CA 1
ATOM 4003 C C . VAL A 1 521 ? 19.373 -8.269 -7.068 1.00 92.44 521 VAL A C 1
ATOM 4005 O O . VAL A 1 521 ? 18.184 -8.180 -7.352 1.00 92.44 521 VAL A O 1
ATOM 4008 N N . GLN A 1 522 ? 19.956 -7.409 -6.225 1.00 91.81 522 GLN A N 1
ATOM 4009 C CA . GLN A 1 522 ? 19.224 -6.324 -5.549 1.00 91.81 522 GLN A CA 1
ATOM 4010 C C . GLN A 1 522 ? 18.602 -5.327 -6.535 1.00 91.81 522 GLN A C 1
ATOM 4012 O O . GLN A 1 522 ? 17.485 -4.850 -6.330 1.00 91.81 522 GLN A O 1
ATOM 4017 N N . SER A 1 523 ? 19.307 -5.024 -7.627 1.00 92.19 523 SER A N 1
ATOM 4018 C CA . SER A 1 523 ? 18.787 -4.156 -8.688 1.00 92.19 523 SER A CA 1
ATOM 4019 C C . SER A 1 523 ? 17.604 -4.808 -9.407 1.00 92.19 523 SER A C 1
ATOM 4021 O O . SER A 1 523 ? 16.638 -4.123 -9.738 1.00 92.19 523 SER A O 1
ATOM 4023 N N . ALA A 1 524 ? 17.644 -6.130 -9.609 1.00 91.12 524 ALA A N 1
ATOM 4024 C CA . ALA A 1 524 ? 16.525 -6.888 -10.162 1.00 91.12 524 ALA A CA 1
ATOM 4025 C C . ALA A 1 524 ? 15.317 -6.923 -9.213 1.00 91.12 524 ALA A C 1
ATOM 4027 O O . ALA A 1 524 ? 14.197 -6.697 -9.663 1.00 91.12 524 ALA A O 1
ATOM 4028 N N . GLU A 1 525 ? 15.532 -7.148 -7.912 1.00 87.38 525 GLU A N 1
ATOM 4029 C CA . GLU A 1 525 ? 14.477 -7.080 -6.887 1.00 87.38 525 GLU A CA 1
ATOM 4030 C C . GLU A 1 525 ? 13.823 -5.691 -6.861 1.00 87.38 525 GLU A C 1
ATOM 4032 O O . GLU A 1 525 ? 12.597 -5.576 -6.863 1.00 87.38 525 GLU A O 1
ATOM 4037 N N . SER A 1 526 ? 14.640 -4.636 -6.933 1.00 82.44 526 SER A N 1
ATOM 4038 C CA . SER A 1 526 ? 14.158 -3.256 -7.022 1.00 82.44 526 SER A CA 1
ATOM 4039 C C . SER A 1 526 ? 13.314 -3.050 -8.281 1.00 82.44 526 SER A C 1
ATOM 4041 O O . SER A 1 526 ? 12.214 -2.521 -8.192 1.00 82.44 526 SER A O 1
ATOM 4043 N N . ALA A 1 527 ? 13.766 -3.520 -9.450 1.00 80.69 527 ALA A N 1
ATOM 4044 C CA . ALA A 1 527 ? 12.988 -3.431 -10.688 1.00 80.69 527 ALA A CA 1
ATOM 4045 C C . ALA A 1 527 ? 11.603 -4.093 -10.550 1.00 80.69 527 ALA A C 1
ATOM 4047 O O . ALA A 1 527 ? 10.596 -3.489 -10.923 1.00 80.69 527 ALA A O 1
ATOM 4048 N N . VAL A 1 528 ? 11.540 -5.283 -9.942 1.00 79.00 528 VAL A N 1
ATOM 4049 C CA . VAL A 1 528 ? 10.283 -6.008 -9.693 1.00 79.00 528 VAL A CA 1
ATOM 4050 C C . VAL A 1 528 ? 9.353 -5.224 -8.769 1.00 79.00 528 VAL A C 1
ATOM 4052 O O . VAL A 1 528 ? 8.163 -5.125 -9.066 1.00 79.00 528 VAL A O 1
ATOM 4055 N N . ALA A 1 529 ? 9.875 -4.618 -7.697 1.00 66.06 529 ALA A N 1
ATOM 4056 C CA . ALA A 1 529 ? 9.084 -3.790 -6.781 1.00 66.06 529 ALA A CA 1
ATOM 4057 C C . ALA A 1 529 ? 8.412 -2.595 -7.486 1.00 66.06 529 ALA A C 1
ATOM 4059 O O . ALA A 1 529 ? 7.346 -2.145 -7.070 1.00 66.06 529 ALA A O 1
ATOM 4060 N N . PHE A 1 530 ? 8.997 -2.124 -8.589 1.00 64.94 530 PHE A N 1
ATOM 4061 C CA . PHE A 1 530 ? 8.445 -1.066 -9.437 1.00 64.94 530 PHE A CA 1
ATOM 4062 C C . PHE A 1 530 ? 7.700 -1.582 -10.682 1.00 64.94 530 PHE A C 1
ATOM 4064 O O . PHE A 1 530 ? 7.366 -0.796 -11.570 1.00 64.94 530 PHE A O 1
ATOM 4071 N N . GLY A 1 531 ? 7.413 -2.886 -10.757 1.00 64.88 531 GLY A N 1
ATOM 4072 C CA . GLY A 1 531 ? 6.653 -3.501 -11.850 1.00 64.88 531 GLY A CA 1
ATOM 4073 C C . GLY A 1 531 ? 7.423 -3.633 -13.169 1.00 64.88 531 GLY A C 1
ATOM 4074 O O . GLY A 1 531 ? 6.807 -3.772 -14.225 1.00 64.88 531 GLY A O 1
ATOM 4075 N N . ILE A 1 532 ? 8.757 -3.577 -13.133 1.00 76.38 532 ILE A N 1
ATOM 4076 C CA . ILE A 1 532 ? 9.634 -3.700 -14.303 1.00 76.38 532 ILE A CA 1
ATOM 4077 C C . ILE A 1 532 ? 10.180 -5.132 -14.367 1.00 76.38 532 ILE A C 1
ATOM 4079 O O . ILE A 1 532 ? 10.770 -5.620 -13.405 1.00 76.38 532 ILE A O 1
ATOM 4083 N N . GLU A 1 533 ? 10.020 -5.809 -15.512 1.00 80.50 533 GLU A N 1
ATOM 4084 C CA . GLU A 1 533 ? 10.613 -7.136 -15.730 1.00 80.50 533 GLU A CA 1
ATOM 4085 C C . GLU A 1 533 ? 12.150 -7.027 -15.767 1.00 80.50 533 GLU A C 1
ATOM 4087 O O . GLU A 1 533 ? 12.699 -6.358 -16.652 1.00 80.50 533 GLU A O 1
ATOM 4092 N N . PRO A 1 534 ? 12.878 -7.681 -14.845 1.00 88.06 534 PRO A N 1
ATOM 4093 C CA . PRO A 1 534 ? 14.320 -7.522 -14.762 1.00 88.06 534 PRO A CA 1
ATOM 4094 C C . PRO A 1 534 ? 15.038 -8.297 -15.876 1.00 88.06 534 PRO A C 1
ATOM 4096 O O . PRO A 1 534 ? 15.073 -9.531 -15.892 1.00 88.06 534 PRO A O 1
ATOM 4099 N N . ARG A 1 535 ? 15.687 -7.554 -16.779 1.00 91.44 535 ARG A N 1
ATOM 4100 C CA . ARG A 1 535 ? 16.688 -8.061 -17.733 1.00 91.44 535 ARG A CA 1
ATOM 4101 C C . ARG A 1 535 ? 18.028 -7.420 -17.411 1.00 91.44 535 ARG A C 1
ATOM 4103 O O . ARG A 1 535 ? 18.264 -6.258 -17.730 1.00 91.44 535 ARG A O 1
ATOM 4110 N N . VAL A 1 536 ? 18.887 -8.163 -16.727 1.00 95.50 536 VAL A N 1
ATOM 4111 C CA . VAL A 1 536 ? 20.094 -7.617 -16.106 1.00 95.50 536 VAL A CA 1
ATOM 4112 C C . VAL A 1 536 ? 21.307 -7.851 -16.998 1.00 95.50 536 VAL A C 1
ATOM 4114 O O . VAL A 1 536 ? 21.646 -8.988 -17.329 1.00 95.50 536 VAL A O 1
ATOM 4117 N N . ALA A 1 537 ? 21.993 -6.767 -17.350 1.00 95.31 537 ALA A N 1
ATOM 4118 C CA . ALA A 1 537 ? 23.241 -6.793 -18.101 1.00 95.31 537 ALA A CA 1
ATOM 4119 C C . ALA A 1 537 ? 24.412 -6.382 -17.196 1.00 95.31 537 ALA A C 1
ATOM 4121 O O . ALA A 1 537 ? 24.479 -5.238 -16.748 1.00 95.31 537 ALA A O 1
ATOM 4122 N N . LEU A 1 538 ? 25.360 -7.289 -16.949 1.00 96.00 538 LEU A N 1
ATOM 4123 C CA . LEU A 1 538 ? 26.595 -6.949 -16.243 1.00 96.00 538 LEU A CA 1
ATOM 4124 C C . LEU A 1 538 ? 27.614 -6.377 -17.234 1.00 96.00 538 LEU A C 1
ATOM 4126 O O . LEU A 1 538 ? 28.192 -7.092 -18.063 1.00 96.00 538 LEU A O 1
ATOM 4130 N N . LEU A 1 539 ? 27.819 -5.064 -17.141 1.00 94.88 539 LEU A N 1
ATOM 4131 C CA . LEU A 1 539 ? 28.599 -4.305 -18.110 1.00 94.88 539 LEU A CA 1
ATOM 4132 C C . LEU A 1 539 ? 30.114 -4.523 -17.974 1.00 94.88 539 LEU A C 1
ATOM 4134 O O . LEU 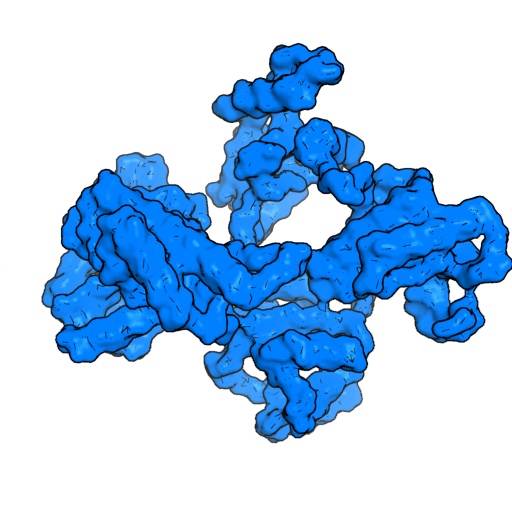A 1 539 ? 30.668 -4.629 -16.881 1.00 94.88 539 LEU A O 1
ATOM 4138 N N . SER A 1 540 ? 30.803 -4.541 -19.114 1.00 94.00 540 SER A N 1
ATOM 4139 C CA . SER A 1 540 ? 32.264 -4.526 -19.214 1.00 94.00 540 SER A CA 1
ATOM 4140 C C . SER A 1 540 ? 32.709 -3.877 -20.529 1.00 94.00 540 SER A C 1
ATOM 4142 O O . SER A 1 540 ? 31.903 -3.612 -21.416 1.00 94.00 540 SER A O 1
ATOM 4144 N N . TYR A 1 541 ? 34.010 -3.640 -20.703 1.00 90.06 541 TYR A N 1
ATOM 4145 C CA . TYR A 1 541 ? 34.546 -3.116 -21.967 1.00 90.06 541 TYR A CA 1
ATOM 4146 C C . TYR A 1 541 ? 34.662 -4.184 -23.069 1.00 90.06 541 TYR A C 1
ATOM 4148 O O . TYR A 1 541 ? 35.014 -3.850 -24.199 1.00 90.06 541 TYR A O 1
ATOM 4156 N N . ALA A 1 542 ? 34.359 -5.451 -22.769 1.00 88.38 542 ALA A N 1
ATOM 4157 C CA . ALA A 1 542 ? 34.353 -6.563 -23.715 1.00 88.38 542 ALA A CA 1
ATOM 4158 C C . ALA A 1 542 ? 33.069 -7.397 -23.584 1.00 88.38 542 ALA A C 1
ATOM 4160 O O . ALA A 1 542 ? 32.481 -7.473 -22.508 1.00 88.38 542 ALA A O 1
ATOM 4161 N N . THR A 1 543 ? 32.659 -8.032 -24.686 1.00 86.94 543 THR A N 1
ATOM 4162 C CA . THR A 1 543 ? 31.464 -8.890 -24.748 1.00 86.94 543 THR A CA 1
ATOM 4163 C C . THR A 1 543 ? 31.861 -10.353 -24.935 1.00 86.94 543 THR A C 1
ATOM 4165 O O . THR A 1 543 ? 32.763 -10.649 -25.726 1.00 86.94 543 THR A O 1
ATOM 4168 N N . GLY A 1 544 ? 31.172 -11.257 -24.238 1.00 80.38 544 GLY A N 1
ATOM 4169 C CA . GLY A 1 544 ? 31.275 -12.704 -24.427 1.00 80.38 544 GLY A CA 1
ATOM 4170 C C . GLY A 1 544 ? 32.481 -13.374 -23.756 1.00 80.38 544 GLY A C 1
ATOM 4171 O O . GLY A 1 544 ? 33.277 -12.760 -23.041 1.00 80.38 544 GLY A O 1
ATOM 4172 N N . ASP A 1 545 ? 32.621 -14.679 -23.997 1.00 75.06 545 ASP A N 1
ATOM 4173 C CA . ASP A 1 545 ? 33.518 -15.547 -23.220 1.00 75.06 545 ASP A CA 1
ATOM 4174 C C . ASP A 1 545 ? 34.966 -15.613 -23.713 1.00 75.06 545 ASP A C 1
ATOM 4176 O O . ASP A 1 545 ? 35.843 -16.079 -22.988 1.00 75.06 545 ASP A O 1
ATOM 4180 N N . SER A 1 546 ? 35.252 -15.144 -24.929 1.00 74.94 546 SER A N 1
ATOM 4181 C CA . SER A 1 546 ? 36.577 -15.295 -25.545 1.00 74.94 546 SER A CA 1
ATOM 4182 C C . SER A 1 546 ? 37.630 -14.315 -25.017 1.00 74.94 546 SER A C 1
ATOM 4184 O O . SER A 1 546 ? 38.826 -14.578 -25.136 1.00 74.94 546 SER A O 1
ATOM 4186 N N . ASN A 1 547 ? 37.208 -13.181 -24.453 1.00 81.56 547 ASN A N 1
ATOM 4187 C CA . ASN A 1 547 ? 38.111 -12.131 -23.981 1.00 81.56 547 ASN A CA 1
ATOM 4188 C C . ASN A 1 547 ? 38.596 -12.416 -22.550 1.00 81.56 547 ASN A C 1
ATOM 4190 O O . ASN A 1 547 ? 37.830 -12.891 -21.714 1.00 81.56 547 ASN A O 1
ATOM 4194 N N . LYS A 1 548 ? 39.861 -12.108 -22.247 1.00 86.06 548 LYS A N 1
ATOM 4195 C CA . LYS A 1 548 ? 40.469 -12.324 -20.922 1.00 86.06 548 LYS A CA 1
ATOM 4196 C C . LYS A 1 548 ? 41.026 -11.028 -20.361 1.00 86.06 548 LYS A C 1
ATOM 4198 O O . LYS A 1 548 ? 41.527 -10.196 -21.115 1.00 86.06 548 LYS A O 1
ATOM 4203 N N . GLY A 1 549 ? 40.980 -10.885 -19.044 1.00 89.06 549 GLY A N 1
ATOM 4204 C CA . GLY A 1 549 ? 41.550 -9.742 -18.347 1.00 89.06 549 GLY A CA 1
ATOM 4205 C C . GLY A 1 549 ? 40.907 -9.559 -16.975 1.00 89.06 549 GLY A C 1
ATOM 4206 O O . GLY A 1 549 ? 39.733 -9.889 -16.827 1.00 89.06 549 GLY A O 1
ATOM 4207 N N . PRO A 1 550 ? 41.610 -8.967 -15.993 1.00 88.94 550 PRO A N 1
ATOM 4208 C CA . PRO A 1 550 ? 41.152 -8.931 -14.601 1.00 88.94 550 PRO A CA 1
ATOM 4209 C C . PRO A 1 550 ? 39.723 -8.399 -14.408 1.00 88.94 550 PRO A C 1
ATOM 4211 O O . PRO A 1 550 ? 38.938 -8.973 -13.661 1.00 88.94 550 PRO A O 1
ATOM 4214 N N . ILE A 1 551 ? 39.351 -7.335 -15.126 1.00 89.81 551 ILE A N 1
ATOM 4215 C CA . ILE A 1 551 ? 38.004 -6.742 -15.060 1.00 89.81 551 ILE A CA 1
ATOM 4216 C C . ILE A 1 551 ? 36.959 -7.637 -15.745 1.00 89.81 551 ILE A C 1
ATOM 4218 O O . ILE A 1 551 ? 35.849 -7.780 -15.243 1.00 89.81 551 ILE A O 1
ATOM 4222 N N . ILE A 1 552 ? 37.302 -8.255 -16.878 1.00 92.38 552 ILE A N 1
ATOM 4223 C CA . ILE A 1 552 ? 36.396 -9.145 -17.621 1.00 92.38 552 ILE A CA 1
ATOM 4224 C C . ILE A 1 552 ? 36.140 -10.414 -16.806 1.00 92.38 552 ILE A C 1
ATOM 4226 O O . ILE A 1 552 ? 35.001 -10.858 -16.682 1.00 92.38 552 ILE A O 1
ATOM 4230 N N . ASP A 1 553 ? 37.197 -10.972 -16.221 1.00 92.88 553 ASP A N 1
ATOM 4231 C CA . ASP A 1 553 ? 37.141 -12.178 -15.405 1.00 92.88 553 ASP A CA 1
ATOM 4232 C C . ASP A 1 553 ? 36.318 -11.927 -14.131 1.00 92.88 553 ASP A C 1
ATOM 4234 O O . ASP A 1 553 ? 35.437 -12.732 -13.826 1.00 92.88 553 ASP A O 1
ATOM 4238 N N . LYS A 1 554 ? 36.486 -10.757 -13.488 1.00 94.94 554 LYS A N 1
ATOM 4239 C CA . LYS A 1 554 ? 35.650 -10.293 -12.364 1.00 94.94 554 LYS A CA 1
ATOM 4240 C C . LYS A 1 554 ? 34.162 -10.243 -12.728 1.00 94.94 554 LYS A C 1
ATOM 4242 O O . LYS A 1 554 ? 33.329 -10.767 -11.995 1.00 94.94 554 LYS A O 1
ATOM 4247 N N . VAL A 1 555 ? 33.815 -9.630 -13.862 1.00 95.62 555 VAL A N 1
ATOM 4248 C CA . VAL A 1 555 ? 32.413 -9.503 -14.304 1.00 95.62 555 VAL A CA 1
ATOM 4249 C C . VAL A 1 555 ? 31.823 -10.858 -14.711 1.00 95.62 555 VAL A C 1
ATOM 4251 O O . VAL A 1 555 ? 30.653 -11.137 -14.442 1.00 95.62 555 VAL A O 1
ATOM 4254 N N . ARG A 1 556 ? 32.623 -11.742 -15.314 1.00 94.69 556 ARG A N 1
ATOM 4255 C CA . ARG A 1 556 ? 32.193 -13.103 -15.663 1.00 94.69 556 ARG A CA 1
ATOM 4256 C C . ARG A 1 556 ? 31.901 -13.941 -14.425 1.00 94.69 556 ARG A C 1
ATOM 4258 O O . ARG A 1 556 ? 30.894 -14.644 -14.384 1.00 94.69 556 ARG A O 1
ATOM 4265 N N . GLU A 1 557 ? 32.773 -13.875 -13.426 1.00 96.31 557 GLU A N 1
ATOM 4266 C CA . GLU A 1 557 ? 32.549 -14.529 -12.139 1.00 96.31 557 GLU A CA 1
ATOM 4267 C C . GLU A 1 557 ? 31.283 -13.983 -11.465 1.00 96.31 557 GLU A C 1
ATOM 4269 O O . GLU A 1 557 ? 30.411 -14.767 -11.091 1.00 96.31 557 GLU A O 1
ATOM 4274 N N . ALA A 1 558 ? 31.118 -12.656 -11.427 1.00 96.56 558 ALA A N 1
ATOM 4275 C CA . ALA A 1 558 ? 29.916 -12.010 -10.900 1.00 96.56 558 ALA A CA 1
ATOM 4276 C C . ALA A 1 558 ? 28.635 -12.475 -11.608 1.00 96.56 558 ALA A C 1
ATOM 4278 O O . ALA A 1 558 ? 27.632 -12.746 -10.956 1.00 96.56 558 ALA A O 1
ATOM 4279 N N . THR A 1 559 ? 28.674 -12.626 -12.935 1.00 96.25 559 THR A N 1
ATOM 4280 C CA . THR A 1 559 ? 27.519 -13.080 -13.726 1.00 96.25 559 THR A CA 1
ATOM 4281 C C . THR A 1 559 ? 27.096 -14.493 -13.321 1.00 96.25 559 THR A C 1
ATOM 4283 O O . THR A 1 559 ? 25.916 -14.733 -13.074 1.00 96.25 559 THR A O 1
ATOM 4286 N N . LYS A 1 560 ? 28.051 -15.424 -13.187 1.00 96.25 560 LYS A N 1
ATOM 4287 C CA . LYS A 1 560 ? 27.769 -16.810 -12.769 1.00 96.25 560 LYS A CA 1
ATOM 4288 C C . LYS A 1 560 ? 27.198 -16.883 -11.353 1.00 96.25 560 LYS A C 1
ATOM 4290 O O . LYS A 1 560 ? 26.276 -17.657 -11.095 1.00 96.25 560 LYS A O 1
ATOM 4295 N N . LEU A 1 561 ? 27.747 -16.078 -10.443 1.00 96.12 561 LEU A N 1
ATOM 4296 C CA . LEU A 1 561 ? 27.246 -15.970 -9.075 1.00 96.12 561 LEU A CA 1
ATOM 4297 C C . LEU A 1 561 ? 25.814 -15.424 -9.065 1.00 96.12 561 LEU A C 1
ATOM 4299 O O . LEU A 1 561 ? 24.941 -16.052 -8.478 1.00 96.12 561 LEU A O 1
ATOM 4303 N N . ALA A 1 562 ? 25.546 -14.335 -9.787 1.00 94.69 562 ALA A N 1
ATOM 4304 C CA . ALA A 1 562 ? 24.217 -13.728 -9.858 1.00 94.69 562 ALA A CA 1
ATOM 4305 C C . ALA A 1 562 ? 23.165 -14.691 -10.437 1.00 94.69 562 ALA A C 1
ATOM 4307 O O . ALA A 1 562 ? 22.080 -14.821 -9.879 1.00 94.69 562 ALA A O 1
ATOM 4308 N N . GLN A 1 563 ? 23.504 -15.428 -11.502 1.00 95.38 563 GLN A N 1
ATOM 4309 C CA . GLN A 1 563 ? 22.632 -16.459 -12.084 1.00 95.38 563 GLN A CA 1
ATOM 4310 C C . GLN A 1 563 ? 22.320 -17.590 -11.097 1.00 95.38 563 GLN A C 1
ATOM 4312 O O . GLN A 1 563 ? 21.212 -18.118 -11.091 1.00 95.38 563 GLN A O 1
ATOM 4317 N N . SER A 1 564 ? 23.287 -17.955 -10.250 1.00 94.50 564 SER A N 1
ATOM 4318 C CA . SER A 1 564 ? 23.097 -18.981 -9.218 1.00 94.50 564 SER A CA 1
ATOM 4319 C C . SER A 1 564 ? 22.236 -18.471 -8.057 1.00 94.50 564 SER A C 1
ATOM 4321 O O . SER A 1 564 ? 21.453 -19.233 -7.499 1.00 94.50 564 SER A O 1
ATOM 4323 N N . MET A 1 565 ? 22.371 -17.189 -7.702 1.00 91.06 565 MET A N 1
ATOM 4324 C CA . MET A 1 565 ? 21.593 -16.534 -6.644 1.00 91.06 565 MET A CA 1
ATOM 4325 C C . MET A 1 565 ? 20.138 -16.276 -7.055 1.00 91.06 565 MET A C 1
ATOM 4327 O O . MET A 1 565 ? 19.248 -16.354 -6.215 1.00 91.06 565 MET A O 1
ATOM 4331 N N . ALA A 1 566 ? 19.890 -15.983 -8.334 1.00 89.50 566 ALA A N 1
ATOM 4332 C CA . ALA A 1 566 ? 18.569 -15.651 -8.860 1.00 89.50 566 ALA A CA 1
ATOM 4333 C C . ALA A 1 566 ? 18.283 -16.396 -10.183 1.00 89.50 566 ALA A C 1
ATOM 4335 O O . ALA A 1 566 ? 18.222 -15.773 -11.245 1.00 89.50 566 ALA A O 1
ATOM 4336 N N . PRO A 1 567 ? 18.068 -17.727 -10.148 1.00 88.75 567 PRO A N 1
ATOM 4337 C CA . PRO A 1 567 ? 17.926 -18.550 -11.356 1.00 88.75 567 PRO A CA 1
ATOM 4338 C C . PRO A 1 567 ? 16.699 -18.208 -12.220 1.00 88.75 567 PRO A C 1
ATOM 4340 O O . PRO A 1 567 ? 16.649 -18.584 -13.388 1.00 88.75 567 PRO A O 1
ATOM 4343 N N . GLY A 1 568 ? 15.709 -17.495 -11.669 1.00 86.19 568 GLY A N 1
ATOM 4344 C CA . GLY A 1 568 ? 14.527 -17.022 -12.400 1.00 86.19 568 GLY A CA 1
ATOM 4345 C C . GLY A 1 568 ? 14.705 -15.683 -13.129 1.00 86.19 568 GLY A C 1
ATOM 4346 O O . GLY A 1 568 ? 13.800 -15.273 -13.854 1.00 86.19 568 GLY A O 1
ATOM 4347 N N . VAL A 1 569 ? 15.835 -14.990 -12.945 1.00 89.88 569 VAL A N 1
ATOM 4348 C CA . VAL A 1 569 ? 16.094 -13.668 -13.535 1.00 89.88 569 VAL A CA 1
ATOM 4349 C C . VAL A 1 569 ? 16.968 -13.812 -14.780 1.00 89.88 569 VAL A C 1
ATOM 4351 O O . VAL A 1 569 ? 17.949 -14.554 -14.796 1.00 89.88 569 VAL A O 1
ATOM 4354 N N . SER A 1 570 ? 16.636 -13.074 -15.842 1.00 92.06 570 SER A N 1
ATOM 4355 C CA . SER A 1 570 ? 17.450 -13.049 -17.062 1.00 92.06 570 SER A CA 1
ATOM 4356 C C . SER A 1 570 ? 18.699 -12.196 -16.841 1.00 92.06 570 SER A C 1
ATOM 4358 O O . SER A 1 570 ? 18.629 -10.971 -16.919 1.00 92.06 570 SER A O 1
ATOM 4360 N N . ILE A 1 571 ? 19.835 -12.840 -16.557 1.00 95.31 571 ILE A N 1
ATOM 4361 C CA . ILE A 1 571 ? 21.113 -12.176 -16.257 1.00 95.31 571 ILE A CA 1
ATOM 4362 C C . ILE A 1 571 ? 22.174 -12.581 -17.285 1.00 95.31 571 ILE A C 1
ATOM 4364 O O . ILE A 1 571 ? 22.426 -13.774 -17.478 1.00 95.31 571 ILE A O 1
ATOM 4368 N N . TYR A 1 572 ? 22.832 -11.602 -17.912 1.00 93.94 572 TYR A N 1
ATOM 4369 C CA . TYR A 1 572 ? 23.910 -11.832 -18.879 1.00 93.94 572 TYR A CA 1
ATOM 4370 C C . TYR A 1 572 ? 25.092 -10.877 -18.684 1.00 93.94 572 TYR A C 1
ATOM 4372 O O . TYR A 1 572 ? 24.926 -9.692 -18.409 1.00 93.94 572 TYR A O 1
ATOM 4380 N N . GLY A 1 573 ? 26.302 -11.388 -18.886 1.00 92.38 573 GLY A N 1
ATOM 4381 C CA . GLY A 1 573 ? 27.542 -10.626 -18.841 1.00 92.38 573 GLY A CA 1
ATOM 4382 C C . GLY A 1 573 ? 28.765 -11.541 -18.970 1.00 92.38 573 GLY A C 1
ATOM 4383 O O . GLY A 1 573 ? 28.633 -12.763 -18.876 1.00 92.38 573 GLY A O 1
ATOM 4384 N N . PRO A 1 574 ? 29.969 -10.990 -19.188 1.00 94.19 574 PRO A N 1
ATOM 4385 C CA . PRO A 1 574 ? 30.258 -9.580 -19.443 1.00 94.19 574 PRO A CA 1
ATOM 4386 C C . PRO A 1 574 ? 29.748 -9.128 -20.820 1.00 94.19 574 PRO A C 1
ATOM 4388 O O . PRO A 1 574 ? 29.889 -9.843 -21.817 1.00 94.19 574 PRO A O 1
ATOM 4391 N N . ILE A 1 575 ? 29.167 -7.929 -20.882 1.00 94.25 575 ILE A N 1
ATOM 4392 C CA . ILE A 1 575 ? 28.638 -7.344 -22.122 1.00 94.25 575 ILE A CA 1
ATOM 4393 C C . ILE A 1 575 ? 28.976 -5.855 -22.226 1.00 94.25 575 ILE A C 1
ATOM 4395 O O . ILE A 1 575 ? 28.970 -5.132 -21.234 1.00 94.25 575 ILE A O 1
ATOM 4399 N N . GLN A 1 576 ? 29.289 -5.378 -23.430 1.00 93.38 576 GLN A N 1
ATOM 4400 C CA . GLN A 1 576 ? 29.464 -3.946 -23.677 1.00 93.38 576 GLN A CA 1
ATOM 4401 C C . GLN A 1 576 ? 28.118 -3.218 -23.702 1.00 93.38 576 GLN A C 1
ATOM 4403 O O . GLN A 1 576 ? 27.104 -3.782 -24.101 1.00 93.38 576 GLN A O 1
ATOM 4408 N N . TYR A 1 577 ? 28.117 -1.941 -23.320 1.00 91.56 577 TYR A N 1
ATOM 4409 C CA . TYR A 1 577 ? 26.897 -1.133 -23.245 1.00 91.56 577 TYR A CA 1
ATOM 4410 C C . TYR A 1 577 ? 26.132 -1.055 -24.578 1.00 91.56 577 TYR A C 1
ATOM 4412 O O . TYR A 1 577 ? 24.905 -1.136 -24.602 1.00 91.56 577 TYR A O 1
ATOM 4420 N N . ASP A 1 578 ? 26.850 -0.968 -25.699 1.00 90.50 578 ASP A N 1
ATOM 4421 C CA . ASP A 1 578 ? 26.257 -0.945 -27.038 1.00 90.50 578 ASP A CA 1
ATOM 4422 C C . ASP A 1 578 ? 25.522 -2.256 -27.367 1.00 90.50 578 ASP A C 1
ATOM 4424 O O . ASP A 1 578 ? 24.420 -2.232 -27.904 1.00 90.50 578 ASP A O 1
ATOM 4428 N N . ALA A 1 579 ? 26.087 -3.402 -26.985 1.00 89.94 579 ALA A N 1
ATOM 4429 C CA . ALA A 1 579 ? 25.440 -4.705 -27.113 1.00 89.94 579 ALA A CA 1
ATOM 4430 C C . ALA A 1 579 ? 24.310 -4.918 -26.092 1.00 89.94 579 ALA A C 1
ATOM 4432 O O . ALA A 1 579 ? 23.359 -5.629 -26.393 1.00 89.94 579 ALA A O 1
ATOM 4433 N N . ALA A 1 580 ? 24.387 -4.313 -24.905 1.00 90.62 580 ALA A N 1
ATOM 4434 C CA . ALA A 1 580 ? 23.345 -4.423 -23.883 1.00 90.62 580 ALA A CA 1
ATOM 4435 C C . ALA A 1 580 ? 22.068 -3.650 -24.252 1.00 90.62 580 ALA A C 1
ATOM 4437 O O . ALA A 1 580 ? 20.973 -4.060 -23.880 1.00 90.62 580 ALA A O 1
ATOM 4438 N N . THR A 1 581 ? 22.209 -2.546 -24.989 1.00 86.56 581 THR A N 1
ATOM 4439 C CA . THR A 1 581 ? 21.103 -1.632 -25.322 1.00 86.56 581 THR A CA 1
ATOM 4440 C C . THR A 1 581 ? 20.608 -1.755 -26.761 1.00 86.56 581 THR A C 1
ATOM 4442 O O . THR A 1 581 ? 19.458 -1.428 -27.037 1.00 86.56 581 THR A O 1
ATOM 4445 N N . ASN A 1 582 ? 21.434 -2.245 -27.694 1.00 85.88 582 ASN A N 1
ATOM 4446 C CA . ASN A 1 582 ? 21.061 -2.375 -29.102 1.00 85.88 582 ASN A CA 1
ATOM 4447 C C . ASN A 1 582 ? 20.983 -3.851 -29.541 1.00 85.88 582 ASN A C 1
ATOM 4449 O O . ASN A 1 582 ? 22.023 -4.495 -29.725 1.00 85.88 582 ASN A O 1
ATOM 4453 N N . PRO A 1 583 ? 19.778 -4.379 -29.836 1.00 85.94 583 PRO A N 1
ATOM 4454 C CA . PRO A 1 583 ? 19.598 -5.766 -30.269 1.00 85.94 583 PRO A CA 1
ATOM 4455 C C . PRO A 1 583 ? 20.373 -6.148 -31.538 1.00 85.94 583 PRO A C 1
ATOM 4457 O O . PRO A 1 583 ? 20.777 -7.300 -31.698 1.00 85.94 583 PRO A O 1
ATOM 4460 N N . SER A 1 584 ? 20.595 -5.204 -32.459 1.00 86.94 584 SER A N 1
ATOM 4461 C CA . SER A 1 584 ? 21.342 -5.466 -33.698 1.00 86.94 584 SER A CA 1
ATOM 4462 C C . SER A 1 584 ? 22.827 -5.682 -33.418 1.00 86.94 584 SER A C 1
ATOM 4464 O O . SER A 1 584 ? 23.443 -6.565 -34.013 1.00 86.94 584 SER A O 1
ATOM 4466 N N . ILE A 1 585 ? 23.391 -4.917 -32.477 1.00 86.94 585 ILE A N 1
ATOM 4467 C CA . ILE A 1 585 ? 24.776 -5.083 -32.021 1.00 86.94 585 ILE A CA 1
ATOM 4468 C C . ILE A 1 585 ? 24.896 -6.350 -31.169 1.00 86.94 585 ILE A C 1
ATOM 4470 O O . ILE A 1 585 ? 25.845 -7.116 -31.349 1.00 86.94 585 ILE A O 1
ATOM 4474 N N . ALA A 1 586 ? 23.908 -6.620 -30.309 1.00 86.56 586 ALA A N 1
ATOM 4475 C CA . ALA A 1 586 ? 23.833 -7.846 -29.520 1.00 86.56 586 ALA A CA 1
ATOM 4476 C C . ALA A 1 586 ? 23.931 -9.090 -30.413 1.00 86.56 586 ALA A C 1
ATOM 4478 O O . ALA A 1 586 ? 24.811 -9.916 -30.199 1.00 86.56 586 ALA A O 1
ATOM 4479 N N . LYS A 1 587 ? 23.131 -9.172 -31.488 1.00 86.19 587 LYS A N 1
ATOM 4480 C CA . LYS A 1 587 ? 23.156 -10.294 -32.452 1.00 86.19 587 LYS A CA 1
ATOM 4481 C C . LYS A 1 587 ? 24.510 -10.509 -33.134 1.00 86.19 587 LYS A C 1
ATOM 4483 O O . LYS A 1 587 ? 24.802 -11.617 -33.572 1.00 86.19 587 LYS A O 1
ATOM 4488 N N . GLN A 1 588 ? 25.318 -9.461 -33.282 1.00 84.19 588 GLN A N 1
ATOM 4489 C CA . GLN A 1 588 ? 26.644 -9.563 -33.898 1.00 84.19 588 GLN A CA 1
ATOM 4490 C C . GLN A 1 588 ? 27.724 -9.973 -32.889 1.00 84.19 588 GLN A C 1
ATOM 4492 O O . GLN A 1 588 ? 28.639 -10.722 -33.238 1.00 84.19 588 GLN A O 1
ATOM 4497 N N . LYS A 1 589 ? 27.644 -9.457 -31.656 1.00 80.75 589 LYS A N 1
ATOM 4498 C CA . LYS A 1 589 ? 28.692 -9.600 -30.631 1.00 80.75 589 LYS A CA 1
ATOM 4499 C C . LYS A 1 589 ? 28.456 -10.755 -29.658 1.00 80.75 589 LYS A C 1
ATOM 4501 O O . LYS A 1 589 ? 29.426 -11.324 -29.160 1.00 80.75 589 LYS A O 1
ATOM 4506 N N . VAL A 1 590 ? 27.203 -11.104 -29.391 1.00 78.94 590 VAL A N 1
ATOM 4507 C CA . VAL A 1 590 ? 26.803 -12.229 -28.544 1.00 78.94 590 VAL A CA 1
ATOM 4508 C C . VAL A 1 590 ? 26.517 -13.415 -29.460 1.00 78.94 590 VAL A C 1
ATOM 4510 O O . VAL A 1 590 ? 25.600 -13.377 -30.272 1.00 78.94 590 VAL A O 1
ATOM 4513 N N . LYS A 1 591 ? 27.353 -14.454 -29.377 1.00 65.00 591 LYS A N 1
ATOM 4514 C CA . LYS A 1 591 ? 27.154 -15.708 -30.113 1.00 65.00 591 LYS A CA 1
ATOM 4515 C C . LYS A 1 591 ? 26.445 -16.699 -29.194 1.00 65.00 591 LYS A C 1
ATOM 4517 O O . LYS A 1 591 ? 27.073 -17.194 -28.261 1.00 65.00 591 LYS A O 1
ATOM 4522 N N . GLY A 1 592 ? 25.174 -16.965 -29.469 1.00 50.91 592 GLY A N 1
ATOM 4523 C CA . GLY A 1 592 ? 24.270 -17.787 -28.658 1.00 50.91 592 GLY A CA 1
ATOM 4524 C C . GLY A 1 592 ? 22.885 -17.170 -28.646 1.00 50.91 592 GLY A C 1
ATOM 4525 O O . GLY A 1 592 ? 22.078 -17.636 -27.820 1.00 50.91 592 GLY A O 1
#

Radius of gyration: 27.97 Å; Cα contacts (8 Å, |Δi|>4): 934; chains: 1; bounding box: 82×62×68 Å

Foldseek 3Di:
DEPDQDDPCLVVVVVVQVVVVVVFVFEAEAEAEAEDPPDPDGGPSLVVCCVVVVPPDDSVLRYQYYLVVCVVCVVVVNVVVSLVSSVVSVVVRVVVGPHYDYDQDHRNQCRPVSVVNSLSNCVSVVHADEYEAECQPVDDDVVVVDDPVRSLLVSLVVVLVRQVVVVVVCVVSVHNYPAYEYEAAADPDFPVSLVSNLVVCVVVVHHSVRHVGYYHRDLQSVWDFVVVLCVLLVWAWDFADDDDSPQTASAEAEPQDDLVVVQVVQQVDAARYEYEAALAPLVNVVSLLVCQVVVVGHHYSAYEHELQDHHDPVVSVVRHVQNVPNSRGHIYIYGNHHRLVSNLSRCCVVPDQFEEEELCLLDPVSQVVQLVCVVSVVYAYEYEDDQVNSVVSCVVVVGDNVRHHYDQLLPDPCLLVLLVLLCVLCVVVPDDSVNSSVVCSRSLLVSLSCCLVVVGVYYDDDPPDPPCSNVVSCCSRVADDPVQRDDADWDFDDDPRHTDIDIHDPDDDDDFLQNLLSRQLVSCVVCVVSNHQAAEAQEDPAWDDPDDDDRQVRSVSSQVNNCVVCVPHNTDDDDHPCLVPDVVVVVVRPDD

pLDDT: mean 84.54, std 10.99, range [31.56, 97.25]

InterPro domains:
  IPR002505 Phosphate acetyl/butaryl transferase [PF01515] (347-591)
  IPR027417 P-loop containing nucleoside triphosphate hydrolase [G3DSA:3.40.50.300] (9-224)
  IPR027417 P-loop containing nucleoside triphosphate hydrolase [SSF52540] (11-235)
  IPR028979 HPr(Ser) kinase/phosphorylase-like, N-terminal domain superfamily [G3DSA:3.40.1390.20] (225-345)
  IPR028979 HPr(Ser) kinase/phosphorylase-like, N-terminal domain superfamily [SSF75138] (225-348)
  IPR042113 Phosphate acetyltransferase, domain 1 [G3DSA:3.40.50.10950] (346-510)
  IPR050500 Phosphate Acetyltransferase/Butyryltransferase [PTHR43356] (347-592)

Organism: Aphanomyces astaci (NCBI:txid112090)

Mean predicted aligned error: 17.01 Å

Solvent-accessible surface area (backbone atoms only — not comparable to full-atom values): 32925 Å² total; per-residue (Å²): 62,58,89,59,79,75,82,85,50,66,68,58,48,51,54,49,53,57,57,44,52,77,75,36,98,35,66,38,63,37,33,49,45,37,74,65,85,85,50,104,58,79,61,66,66,60,52,47,52,30,63,78,68,63,50,84,74,54,73,77,64,34,38,45,45,35,45,61,55,53,53,50,29,54,76,72,69,41,58,65,61,52,53,54,50,38,50,59,43,48,50,62,48,52,78,76,24,82,39,70,51,69,52,54,40,70,37,96,91,40,45,70,59,18,45,55,52,40,51,52,51,32,60,76,65,71,42,74,38,53,37,44,42,84,31,68,84,70,66,82,66,79,88,70,70,68,50,72,68,53,50,50,52,50,50,26,52,54,49,39,51,54,54,51,50,55,50,51,52,37,52,75,71,68,49,51,71,69,31,33,35,39,35,37,31,86,55,96,53,43,65,63,44,43,54,53,24,33,52,52,35,41,73,73,76,43,72,37,77,36,57,71,48,54,39,51,55,52,66,73,81,73,32,46,41,45,67,59,54,34,59,74,59,67,40,44,79,76,43,32,66,84,80,68,96,77,47,42,32,59,47,80,42,64,62,82,66,57,61,75,56,48,50,59,52,48,62,74,46,70,59,14,34,31,37,37,33,57,26,83,48,50,69,47,58,53,48,57,41,52,35,50,63,68,60,81,45,56,51,58,48,31,38,38,18,23,58,57,35,67,57,57,74,82,52,44,59,53,49,56,58,43,32,72,35,82,81,38,39,56,33,31,28,24,20,72,43,45,66,67,60,43,50,48,57,59,48,54,72,54,79,55,86,44,33,37,29,33,36,52,34,81,38,69,68,51,47,54,50,46,24,54,33,50,77,67,67,57,41,46,40,38,34,24,35,58,55,68,59,36,51,55,48,32,60,74,72,72,49,64,58,88,83,41,49,71,38,35,44,79,75,39,87,59,39,63,61,48,11,52,52,51,22,70,76,34,43,95,76,70,54,46,67,68,57,22,39,58,51,32,36,36,37,61,39,35,43,39,47,31,35,64,68,69,74,24,78,39,71,50,76,48,88,91,46,54,67,67,67,55,49,49,45,40,57,71,68,64,47,62,56,90,92,48,85,65,81,67,36,73,43,83,45,81,50,101,90,46,79,45,79,47,65,56,82,79,64,58,89,81,65,50,33,68,52,47,13,49,38,54,48,54,47,33,53,52,31,46,78,72,60,38,85,50,71,45,70,45,71,36,99,50,52,50,85,88,64,83,49,79,69,50,52,34,37,35,53,10,36,56,51,27,39,70,76,39,74,90,48,54,67,48,44,22,26,24,67,64,40,70,74,32,70,73,47,22,66,72,58,49,90,130

Secondary structure (DSSP, 8-state):
-BSSS----HHHHHHHHHHHHTT-S-EEEEEEEEPPTTSSS--HHHHHHHHHHT--S-GGGSEEEEHHHHHHHHHHT-HHHHHHHHHHHHHHHHTT-SEEEEPPP--TT-HHHHHHHHHHHHHHTT--EEEEEE-TT----GGG---HHHHHHHHHHHHHHHHHHHHHHHHHTT--EEEEEEEEE--S-HHHHHHHHHHHHHHTTS-GGGEEEEEEPPHHHHSEEHHHHHHHTTPEEEESPPPPTT-EE--EEE--S-HHHHHHHHTTS-TTPEEEEETT-HHHHHHHHHHHHHT-SPPP-EEEEETT----HHHHHHHHHHHTSTTT---EEE-SS-HHHHHHHHHTTS----EEEES-TT-HHHHHHHHHHHHTT--EEEEES-HHHHHHHHHHHT---TTSEEE-TTT-TTHHHHHHHHHHHHGGGT--HHHHHHHHTSHHHHHHHHHHTTS-SEEE--SSS-HHHHHHHHHHHT---TT------EEEEE-SS-EEEEESSSS-SS--HHHHHHHHHHHHHHHHHTT---EEEEE-SS-SSS--SHHHHHHHHHHHHHHHH-TTSEEEEEE-HHHHH-HHHHHHH---

Sequence (592 aa):
MTNGGVAKHSHLLLGLMNKLSYTFPSVGYFRPVAPNFHSTHGDHHVDLIRSEFKIKDEPYQLVGMTQADITHAHLEGDTDSVIDTMLSKFEYLREKHDFVVMEGAVLDTSPELSWELNVDIAKSLNAPVLLTVDADDLTVDPALHWTAAETVAWLADQITTRVLLAKDMAHAEGLTHVGTIVNRVKTDDALELRDLVHAQIKARGFDPTKLLGILPLDPVLNSKRLNEVVAQLHAKQLYGNPMSNSVVVTDGLMATTELKDLFKHINKHDDGLLVIVSSERTDVILGLLASRLSGALPQISGIILTNGGIPQNECQDILKGLAQIDKASVPIYSVELDSYRTAIALSKSRKADQHIVLTEGEDDRILQAADEVLRRGIARLTILGDVESINARAKTLRLDLSQATLLDPSKADKLATYADHYYEKRKAKGITPELAKETVGEATYFGTVMVDLDDADGMVSGVCHTTANTIRPALQLIKTRPDIPLVSSVFFMCLEHDVVLYGDCAVNTDPTAQQLAQIAVQSAESAVAFGIEPRVALLSYATGDSNKGPIIDKVREATKLAQSMAPGVSIYGPIQYDAATNPSIAKQKVKG

Nearest PDB structures (foldseek):
  7t88-assembly1_A-2  TM=9.590E-01  e=1.299E-20  Escherichia coli str. K-12 substr. MG1655
  1td9-assembly2_D  TM=9.696E-01  e=1.229E-19  Bacillus subtilis
  4e4r-assembly1_A-2  TM=9.172E-01  e=8.771E-20  Staphylococcus aureus subsp. aureus MRSA252
  8fir-assembly1_B  TM=8.484E-01  e=4.229E-17  Treponema pallidum
  6zng-assembly1_D  TM=7.842E-01  e=2.411E-18  Bdellovibrio bacteriovorus HD100